Protein AF-A0A0F7UVQ6-F1 (afdb_monomer_lite)

Sequence (757 aa):
MERRSKLGDLLVTRAADGKLLLTFFWLGQRVNLERSEEEPLDRLLQRLRLSCRKVTQKRLAEETRKGKAARKQRKKAEESSPGAHAATEPVHNEEKKAAAIEDLPFIFVRRKDGTVAPGDEACGVSFQRASLICFSPFAPQGDAERTGKSELSPRDESADSENVLEVVWDPPVARCIYVPQAVYTGCPVLACVVTEHANEDDLVIEWRYEDSGADGPVIHRGRHYTPKPADEGRVLILKAYHPLYSVFSVTNSLPPVLPCPSIDWHFERNNAFSPSSPSSLPSLSPASSSSVPSHPSVLAKSSKSLRVCSFNILAGAYARTPHAVQAMYPYCSGHHLDLHHRKALLGKELHALDGDIVALQECSSSLFFSFLAPLFKEEYHAFLQCKFKARVQEGCALLIRKKYFSVLREGSVIFQKELLTNPQYDELLAELRRKWPHFETDVLPHLTTVMQFAILRRRDTREAHDEKDLPKTLVVANTHLFFHPYARHIRVLQIYVMTNFLQTLREEFAESEDSSTAPAEPASFSASRRLPPVIMCGDFNCQPGSGGLKLLKKKAVHAYLDDWHDGLAFRWEKDEDAAAEDEEEKNGDEEAKSGIEMKKEDAPGTIVSPSLPETSPASSDSAVAFAAASESRNAEHEGKGPHEMESGIDHREAGGEQGTGEEPGVALRLPGDLDLVDCYEDSPLAFSNFVSGFQATLDYIYASSDFKVVARLPGVSEEAVRAHGGLPCHGYPSDHLAIAVDLQLKSTESPENSYTK

InterPro domains:
  IPR005135 Endonuclease/exonuclease/phosphatase [PF03372] (310-736)
  IPR036691 Endonuclease/exonuclease/phosphatase superfamily [G3DSA:3.60.10.10] (283-756)
  IPR036691 Endonuclease/exonuclease/phosphatase superfamily [SSF56219] (304-744)
  IPR050410 CCR4/nocturin mRNA turnover and transcription [PTHR12121] (274-745)

Foldseek 3Di:
DPPKDQQWKWWWWADPVGWIWTWTAHPNDIDIDTGHLQDFQLVVVVVVQVRNLVVLVVVVVVVVVVVVVVVVVVVVVVVPDDDDDDDDDDPPPPPPPPDPPNGQPAKFWAAPVRDTQDRRHGNNVSQVPGDDDDDDPDDDDDDDDDDDDDDDDDDDPPDIPTRIITTIGDDKAWPAWDWLAAAAAQFKTFIDTDIDPDDPVQKWKFKDWPVQPPPRDTPDIDRIDHHHPVQAQTKMKIWITGPSCSVRIYIDIDGRHHHADDAPLVVVLLQQQADDDPDDDPPDDDDDDDDDPGHLDQRHDDLQWAKEWEEAQAALLQCDFPCNCPFWPVLADPVLSDPNLLLRLVSSVCRNSVGQKYKYFNAAPCCVPVHVCSSCVVFWDKDADAFAPDPGRTGMMITHGPQWKDWPDKDKDFLLCLCPPPPVNVVVVVQCCVQQVCCNPFPSVPRRWMKIKTKIATDPDPSNVVNVFDFRIEIEIEIEFDQDPLQLVRLQSSLQSVLQVVVVVQVVPWAFPPPPDDDDDDDDPDGPTHGHKYKYWYQSSDFPPGNNVCCQQVLKDALQHPSLLSSNVDGDDPDPSVVSSVPVVVVVVCVVVVVPDDDDDDDDDDDDDDDDDDDDDDDDDDDDDDDDDDDDDDDDDDDDDDDDDDDDDDDDDDDDDPDVPPRSGHIGGGDPQFNWDWLCPVPDAPFFAKTRPDTGHRITMIIGPQKDWPGWSHHGDPVSQVVSPAPPHSNHRGRGHMIMTIITGDDPDDPPPPDDD

Structure (mmCIF, N/CA/C/O backbone):
data_AF-A0A0F7UVQ6-F1
#
_entry.id   AF-A0A0F7UVQ6-F1
#
loop_
_atom_site.group_PDB
_atom_site.id
_atom_site.type_symbol
_atom_site.label_atom_id
_atom_site.label_alt_id
_atom_site.label_comp_id
_atom_site.label_asym_id
_atom_site.label_entity_id
_atom_site.label_seq_id
_atom_site.pdbx_PDB_ins_code
_atom_site.Cartn_x
_atom_site.Cartn_y
_atom_site.Cartn_z
_atom_site.occupancy
_atom_site.B_iso_or_equiv
_atom_site.auth_seq_id
_atom_site.auth_comp_id
_atom_site.auth_asym_id
_atom_site.auth_atom_id
_atom_site.pdbx_PDB_model_num
ATOM 1 N N . MET A 1 1 ? -13.006 23.483 26.551 1.00 30.83 1 MET A N 1
ATOM 2 C CA . MET A 1 1 ? -11.814 23.948 27.299 1.00 30.83 1 MET A CA 1
ATOM 3 C C . MET A 1 1 ? -12.016 24.034 28.817 1.00 30.83 1 MET A C 1
ATOM 5 O O . MET A 1 1 ? -11.015 24.114 29.510 1.00 30.83 1 MET A O 1
ATOM 9 N N . GLU A 1 2 ? -13.229 23.921 29.374 1.00 34.09 2 GLU A N 1
ATOM 10 C CA . GLU A 1 2 ? -13.469 23.978 30.840 1.00 34.09 2 GLU A CA 1
ATOM 11 C C . GLU A 1 2 ? -13.025 22.731 31.649 1.00 34.09 2 GLU A C 1
ATOM 13 O O . GLU A 1 2 ? -13.564 22.452 32.713 1.00 34.09 2 GLU A O 1
ATOM 18 N N . ARG A 1 3 ? -12.071 21.924 31.165 1.00 46.06 3 ARG A N 1
ATOM 19 C CA . ARG A 1 3 ? -11.830 20.559 31.690 1.00 46.06 3 ARG A CA 1
ATOM 20 C C . ARG A 1 3 ? -10.490 20.346 32.403 1.00 46.06 3 ARG A C 1
ATOM 22 O O . ARG A 1 3 ? -10.131 19.210 32.668 1.00 46.06 3 ARG A O 1
ATOM 29 N N . ARG A 1 4 ? -9.776 21.422 32.749 1.00 53.28 4 ARG A N 1
ATOM 30 C CA . ARG A 1 4 ? -8.638 21.388 33.685 1.00 53.28 4 ARG A CA 1
ATOM 31 C C . ARG A 1 4 ? -9.090 22.010 34.996 1.00 53.28 4 ARG A C 1
ATOM 33 O O . ARG A 1 4 ? -9.143 23.230 35.122 1.00 53.28 4 ARG A O 1
ATOM 40 N N . SER A 1 5 ? -9.472 21.182 35.958 1.00 52.66 5 SER A N 1
ATOM 41 C CA . SER A 1 5 ? -9.899 21.667 37.269 1.00 52.66 5 SER A CA 1
ATOM 42 C C . SER A 1 5 ? -8.685 21.829 38.176 1.00 52.66 5 SER A C 1
ATOM 44 O O . SER A 1 5 ? -8.062 20.838 38.568 1.00 52.66 5 SER A O 1
ATOM 46 N N . LYS A 1 6 ? -8.367 23.078 38.537 1.00 58.31 6 LYS A N 1
ATOM 47 C CA . LYS A 1 6 ? -7.537 23.371 39.708 1.00 58.31 6 LYS A CA 1
ATOM 48 C C . LYS A 1 6 ? -8.195 22.695 40.908 1.00 58.31 6 LYS A C 1
ATOM 50 O O . LYS A 1 6 ? -9.308 23.050 41.289 1.00 58.31 6 LYS A O 1
ATOM 55 N N . LEU A 1 7 ? -7.530 21.691 41.466 1.00 57.19 7 LEU A N 1
ATOM 56 C CA . LEU A 1 7 ? -8.013 20.974 42.641 1.00 57.19 7 LEU A CA 1
ATOM 57 C C . LEU A 1 7 ? -7.825 21.806 43.914 1.00 57.19 7 LEU A C 1
ATOM 59 O O . LEU A 1 7 ? -8.583 21.650 44.867 1.00 57.19 7 LEU A O 1
ATOM 63 N N . GLY A 1 8 ? -6.823 22.686 43.914 1.00 61.94 8 GLY A N 1
ATOM 64 C CA . GLY A 1 8 ? -6.543 23.643 44.976 1.00 61.94 8 GLY A CA 1
ATOM 65 C C . GLY A 1 8 ? -5.096 24.125 44.938 1.00 61.94 8 GLY A C 1
ATOM 66 O O . GLY A 1 8 ? -4.327 23.768 44.043 1.00 61.94 8 GLY A O 1
ATOM 67 N N . ASP A 1 9 ? -4.751 24.939 45.927 1.00 67.12 9 ASP A N 1
ATOM 68 C CA . ASP A 1 9 ? -3.413 25.481 46.128 1.00 67.12 9 ASP A CA 1
ATOM 69 C C . ASP A 1 9 ? -2.642 24.647 47.157 1.00 67.12 9 ASP A C 1
ATOM 71 O O . ASP A 1 9 ? -3.167 24.309 48.223 1.00 67.12 9 ASP A O 1
ATOM 75 N N . LEU A 1 10 ? -1.402 24.296 46.823 1.00 70.31 10 LEU A N 1
ATOM 76 C CA . LEU A 1 10 ? -0.438 23.674 47.720 1.00 70.31 10 LEU A CA 1
ATOM 77 C C . LEU A 1 10 ? 0.477 24.770 48.263 1.00 70.31 10 LEU A C 1
ATOM 79 O O . LEU A 1 10 ? 1.355 25.263 47.558 1.00 70.31 10 LEU A O 1
ATOM 83 N N . LEU A 1 11 ? 0.243 25.146 49.514 1.00 70.44 11 LEU A N 1
ATOM 84 C CA . LEU A 1 11 ? 1.065 26.080 50.266 1.00 70.44 11 LEU A CA 1
ATOM 85 C C . LEU A 1 11 ? 2.270 25.344 50.852 1.00 70.44 11 LEU A C 1
ATOM 87 O O . LEU A 1 11 ? 2.103 24.346 51.554 1.00 70.44 11 LEU A O 1
ATOM 91 N N . VAL A 1 12 ? 3.468 25.854 50.600 1.00 70.88 12 VAL A N 1
ATOM 92 C CA . VAL A 1 12 ? 4.723 25.293 51.102 1.00 70.88 12 VAL A CA 1
ATOM 93 C C . VAL A 1 12 ? 5.350 26.263 52.094 1.00 70.88 12 VAL A C 1
ATOM 95 O O . VAL A 1 12 ? 5.700 27.380 51.723 1.00 70.88 12 VAL A O 1
ATOM 98 N N . THR A 1 13 ? 5.523 25.822 53.339 1.00 73.06 13 THR A N 1
ATOM 99 C CA . THR A 1 13 ? 6.269 26.548 54.375 1.00 73.06 13 THR A CA 1
ATOM 100 C C . THR A 1 13 ? 7.447 25.719 54.871 1.00 73.06 13 THR A C 1
ATOM 102 O O . THR A 1 13 ? 7.479 24.499 54.698 1.00 73.06 13 THR A O 1
ATOM 105 N N . ARG A 1 14 ? 8.450 26.366 55.471 1.00 73.56 14 ARG A N 1
ATOM 106 C CA . ARG A 1 14 ? 9.639 25.689 56.001 1.00 73.56 14 ARG A CA 1
ATOM 107 C C . ARG A 1 14 ? 9.557 25.637 57.525 1.00 73.56 14 ARG A C 1
ATOM 109 O O . ARG A 1 14 ? 9.365 26.654 58.180 1.00 73.56 14 ARG A O 1
ATOM 116 N N . ALA A 1 15 ? 9.674 24.444 58.094 1.00 71.88 15 ALA A N 1
ATOM 117 C CA . ALA A 1 15 ? 9.727 24.249 59.535 1.00 71.88 15 ALA A CA 1
ATOM 118 C C . ALA A 1 15 ? 11.135 24.554 60.077 1.00 71.88 15 ALA A C 1
ATOM 120 O O . ALA A 1 15 ? 12.132 24.471 59.357 1.00 71.88 15 ALA A O 1
ATOM 121 N N . ALA A 1 16 ? 11.224 24.873 61.372 1.00 67.19 16 ALA A N 1
ATOM 122 C CA . ALA A 1 16 ? 12.483 25.226 62.036 1.00 67.19 16 ALA A CA 1
ATOM 123 C C . ALA A 1 16 ? 13.532 24.093 62.037 1.00 67.19 16 ALA A C 1
ATOM 125 O O . ALA A 1 16 ? 14.716 24.355 62.223 1.00 67.19 16 ALA A O 1
ATOM 126 N N . ASP A 1 17 ? 13.112 22.843 61.817 1.00 74.81 17 ASP A N 1
ATOM 127 C CA . ASP A 1 17 ? 13.980 21.666 61.691 1.00 74.81 17 ASP A CA 1
ATOM 128 C C . ASP A 1 17 ? 14.453 21.402 60.245 1.00 74.81 17 ASP A C 1
ATOM 130 O O . ASP A 1 17 ? 15.077 20.378 59.974 1.00 74.81 17 ASP A O 1
ATOM 134 N N . GLY A 1 18 ? 14.162 22.320 59.315 1.00 70.44 18 GLY A N 1
ATOM 135 C CA . GLY A 1 18 ? 14.588 22.261 57.917 1.00 70.44 18 GLY A CA 1
ATOM 136 C C . GLY A 1 18 ? 13.656 21.480 56.989 1.00 70.44 18 GLY A C 1
ATOM 137 O O . GLY A 1 18 ? 13.898 21.462 55.784 1.00 70.44 18 GLY A O 1
ATOM 138 N N . LYS A 1 19 ? 12.584 20.866 57.504 1.00 79.44 19 LYS A N 1
ATOM 139 C CA . LYS A 1 19 ? 11.596 20.154 56.683 1.00 79.44 19 LYS A CA 1
ATOM 140 C C . LYS A 1 19 ? 10.579 21.097 56.047 1.00 79.44 19 LYS A C 1
ATOM 142 O O . LYS A 1 19 ? 10.316 22.195 56.532 1.00 79.44 19 LYS A O 1
ATOM 147 N N . LEU A 1 20 ? 9.949 20.629 54.978 1.00 79.12 20 LEU A N 1
ATOM 148 C CA . LEU A 1 20 ? 8.865 21.315 54.284 1.00 79.12 20 LEU A CA 1
ATOM 149 C C . LEU A 1 20 ? 7.519 20.920 54.887 1.00 79.12 20 LEU A C 1
ATOM 151 O O . LEU A 1 20 ? 7.201 19.735 54.980 1.00 79.12 20 LEU A O 1
ATOM 155 N N . LEU A 1 21 ? 6.701 21.901 55.247 1.00 80.00 21 LEU A N 1
ATOM 156 C CA . LEU A 1 21 ? 5.305 21.721 55.613 1.00 80.00 21 LEU A CA 1
ATOM 157 C C . LEU A 1 21 ? 4.421 22.114 54.428 1.00 80.00 21 LEU A C 1
ATOM 159 O O . LEU A 1 21 ? 4.323 23.275 54.044 1.00 80.00 21 LEU A O 1
ATOM 163 N N . LEU A 1 22 ? 3.745 21.122 53.864 1.00 78.06 22 LEU A N 1
ATOM 164 C CA . LEU A 1 22 ? 2.886 21.274 52.700 1.00 78.06 22 LEU A CA 1
ATOM 165 C C . LEU A 1 22 ? 1.430 21.275 53.154 1.00 78.06 22 LEU A C 1
ATOM 167 O O . LEU A 1 22 ? 0.938 20.269 53.669 1.00 78.06 22 LEU A O 1
ATOM 171 N N . THR A 1 23 ? 0.747 22.398 52.977 1.00 75.38 23 THR A N 1
ATOM 172 C CA . THR A 1 23 ? -0.663 22.580 53.316 1.00 75.38 23 THR A CA 1
ATOM 173 C C . THR A 1 23 ? -1.493 22.644 52.039 1.00 75.38 23 THR A C 1
ATOM 175 O O . THR A 1 23 ? -1.246 23.476 51.177 1.00 75.38 23 THR A O 1
ATOM 178 N N . PHE A 1 24 ? -2.522 21.812 51.932 1.00 74.56 24 PHE A N 1
ATOM 179 C CA . PHE A 1 24 ? -3.470 21.839 50.818 1.00 74.56 24 PHE A CA 1
ATOM 180 C C . PHE A 1 24 ? -4.893 21.588 51.313 1.00 74.56 24 PHE A C 1
ATOM 182 O O . PHE A 1 24 ? -5.101 20.896 52.310 1.00 74.56 24 PHE A O 1
ATOM 189 N N . PHE A 1 25 ? -5.884 22.146 50.622 1.00 70.19 25 PHE A N 1
ATOM 190 C CA . PHE A 1 25 ? -7.294 21.948 50.942 1.00 70.19 25 PHE A CA 1
ATOM 191 C C . PHE A 1 25 ? -7.949 20.984 49.953 1.00 70.19 25 PHE A C 1
ATOM 193 O O . PHE A 1 25 ? -8.003 21.253 48.759 1.00 70.19 25 PHE A O 1
ATOM 200 N N . TRP A 1 26 ? -8.524 19.894 50.465 1.00 66.69 26 TRP A N 1
ATOM 201 C CA . TRP A 1 26 ? -9.282 18.920 49.681 1.00 66.69 26 TRP A CA 1
ATOM 202 C C . TRP A 1 26 ? -10.706 18.802 50.200 1.00 66.69 26 TRP A C 1
ATOM 204 O O . TRP A 1 26 ? -10.910 18.495 51.376 1.00 66.69 26 TRP A O 1
ATOM 214 N N . LEU A 1 27 ? -11.704 19.023 49.337 1.00 64.06 27 LEU A N 1
ATOM 215 C CA . LEU A 1 27 ? -13.122 18.925 49.709 1.00 64.06 27 LEU A CA 1
ATOM 216 C C . LEU A 1 27 ? -13.481 19.763 50.960 1.00 64.06 27 LEU A C 1
ATOM 218 O O . LEU A 1 27 ? -14.342 19.366 51.747 1.00 64.06 27 LEU A O 1
ATOM 222 N N . GLY A 1 28 ? -12.806 20.906 51.143 1.00 66.06 28 GLY A N 1
ATOM 223 C CA . GLY A 1 28 ? -12.960 21.806 52.292 1.00 66.06 28 GLY A CA 1
ATOM 224 C C . GLY A 1 28 ? -12.195 21.397 53.560 1.00 66.06 28 GLY A C 1
ATOM 225 O O . GLY A 1 28 ? -12.274 22.108 54.557 1.00 66.06 28 GLY A O 1
ATOM 226 N N . GLN A 1 29 ? -11.448 20.285 53.554 1.00 71.06 29 GLN A N 1
ATOM 227 C CA . GLN A 1 29 ? -10.590 19.878 54.672 1.00 71.06 29 GLN A CA 1
ATOM 228 C C . GLN A 1 29 ? -9.123 20.210 54.414 1.00 71.06 29 GLN A C 1
ATOM 230 O O . GLN A 1 29 ? -8.588 19.931 53.343 1.00 71.06 29 GLN A O 1
ATOM 235 N N . ARG A 1 30 ? -8.463 20.764 55.434 1.00 78.75 30 ARG A N 1
ATOM 236 C CA . ARG A 1 30 ? -7.025 21.038 55.423 1.00 78.75 30 ARG A CA 1
ATOM 237 C C . ARG A 1 30 ? -6.237 19.739 55.597 1.00 78.75 30 ARG A C 1
ATOM 239 O O . ARG A 1 30 ? -6.450 19.004 56.560 1.00 78.75 30 ARG A O 1
ATOM 246 N N . VAL A 1 31 ? -5.303 19.492 54.690 1.00 76.19 31 VAL A N 1
ATOM 247 C CA . VAL A 1 31 ? -4.341 18.389 54.713 1.00 76.19 31 VAL A CA 1
ATOM 248 C C . VAL A 1 31 ? -2.949 18.987 54.871 1.00 76.19 31 VAL A C 1
ATOM 250 O O . VAL A 1 31 ? -2.562 19.850 54.089 1.00 76.19 31 VAL A O 1
ATOM 253 N N . ASN A 1 32 ? -2.202 18.511 55.867 1.00 81.88 32 ASN A N 1
ATOM 254 C CA . ASN A 1 32 ? -0.824 18.927 56.121 1.00 81.88 32 ASN A CA 1
ATOM 255 C C . ASN A 1 32 ? 0.121 17.732 55.935 1.00 81.88 32 ASN A C 1
ATOM 257 O O . ASN A 1 32 ? -0.160 16.634 56.425 1.00 81.88 32 ASN A O 1
ATOM 261 N N . LEU A 1 33 ? 1.247 17.940 55.256 1.00 82.38 33 LEU A N 1
ATOM 262 C CA . LEU A 1 33 ? 2.280 16.931 55.035 1.00 82.38 33 LEU A CA 1
ATOM 263 C C . LEU A 1 33 ? 3.656 17.519 55.351 1.00 82.38 33 LEU A C 1
ATOM 265 O O . LEU A 1 33 ? 4.089 18.449 54.687 1.00 82.38 33 LEU A O 1
ATOM 269 N N . GLU A 1 34 ? 4.355 16.943 56.324 1.00 84.69 34 GLU A N 1
ATOM 270 C CA . GLU A 1 34 ? 5.736 17.309 56.664 1.00 84.69 34 GLU A CA 1
ATOM 271 C C . GLU A 1 34 ? 6.719 16.410 55.899 1.00 84.69 34 GLU A C 1
ATOM 273 O O . GLU A 1 34 ? 6.616 15.181 55.991 1.00 84.69 34 GLU A O 1
ATOM 278 N N . ARG A 1 35 ? 7.625 16.986 55.101 1.00 87.88 35 ARG A N 1
ATOM 279 C CA . ARG A 1 35 ? 8.458 16.262 54.125 1.00 87.88 35 ARG A CA 1
ATOM 280 C C . ARG A 1 35 ? 9.905 16.741 54.111 1.00 87.88 35 ARG A C 1
ATOM 282 O O . ARG A 1 35 ? 10.192 17.889 54.431 1.00 87.88 35 ARG A O 1
ATOM 289 N N . SER A 1 36 ? 10.809 15.841 53.729 1.00 84.75 36 SER A N 1
ATOM 290 C CA . SER A 1 36 ? 12.210 16.200 53.486 1.00 84.75 36 SER A CA 1
ATOM 291 C C . SER A 1 36 ? 12.328 16.967 52.171 1.00 84.75 36 SER A C 1
ATOM 293 O O . SER A 1 36 ? 11.622 16.658 51.212 1.00 84.75 36 SER A O 1
ATOM 295 N N . GLU A 1 37 ? 13.252 17.922 52.105 1.00 80.44 37 GLU A N 1
ATOM 296 C CA . GLU A 1 37 ? 13.586 18.625 50.859 1.00 80.44 37 GLU A CA 1
ATOM 297 C C . GLU A 1 37 ? 14.147 17.677 49.801 1.00 80.44 37 GLU A C 1
ATOM 299 O O . GLU A 1 37 ? 13.969 17.916 48.611 1.00 80.44 37 GLU A O 1
ATOM 304 N N . GLU A 1 38 ? 14.779 16.598 50.260 1.00 82.94 38 GLU A N 1
ATOM 305 C CA . GLU A 1 38 ? 15.415 15.554 49.457 1.00 82.94 38 GLU A CA 1
ATOM 306 C C . GLU A 1 38 ? 14.422 14.479 48.985 1.00 82.94 38 GLU A C 1
ATOM 308 O O . GLU A 1 38 ? 14.798 13.586 48.229 1.00 82.94 38 GLU A O 1
ATOM 313 N N . GLU A 1 39 ? 13.161 14.507 49.444 1.00 83.62 39 GLU A N 1
ATOM 314 C CA . GLU A 1 39 ? 12.166 13.524 49.004 1.00 83.62 39 GLU A CA 1
ATOM 315 C C . GLU A 1 39 ? 11.843 13.743 47.516 1.00 83.62 39 GLU A C 1
ATOM 317 O O . GLU A 1 39 ? 11.527 14.871 47.132 1.00 83.62 39 GLU A O 1
ATOM 322 N N . PRO A 1 40 ? 11.878 12.690 46.681 1.00 79.88 40 PRO A N 1
ATOM 323 C CA . PRO A 1 40 ? 11.446 12.779 45.290 1.00 79.88 40 PRO A CA 1
ATOM 324 C C . PRO A 1 40 ? 9.995 13.264 45.150 1.00 79.88 40 PRO A C 1
ATOM 326 O O . PRO A 1 40 ? 9.117 12.898 45.946 1.00 79.88 40 PRO A O 1
ATOM 329 N N . LEU A 1 41 ? 9.734 14.105 44.148 1.00 72.88 41 LEU A N 1
ATOM 330 C CA . LEU A 1 41 ? 8.429 14.732 43.936 1.00 72.88 41 LEU A CA 1
ATOM 331 C C . LEU A 1 41 ? 7.322 13.710 43.620 1.00 72.88 41 LEU A C 1
ATOM 333 O O . LEU A 1 41 ? 6.184 13.863 44.074 1.00 72.88 41 LEU A O 1
ATOM 337 N N . ASP A 1 42 ? 7.635 12.640 42.893 1.00 68.69 42 ASP A N 1
ATOM 338 C CA . ASP A 1 42 ? 6.718 11.529 42.607 1.00 68.69 42 ASP A CA 1
ATOM 339 C C . ASP A 1 42 ? 6.160 10.879 43.889 1.00 68.69 42 ASP A C 1
ATOM 341 O O . ASP A 1 42 ? 4.957 10.606 44.006 1.00 68.69 42 ASP A O 1
ATOM 345 N N . ARG A 1 43 ? 7.011 10.717 44.905 1.00 78.25 43 ARG A N 1
ATOM 346 C CA . ARG A 1 43 ? 6.650 10.162 46.208 1.00 78.25 43 ARG A CA 1
ATOM 347 C C . ARG A 1 43 ? 5.734 11.107 46.976 1.00 78.25 43 ARG A C 1
ATOM 349 O O . ARG A 1 43 ? 4.776 10.652 47.612 1.00 78.25 43 ARG A O 1
ATOM 356 N N . LEU A 1 44 ? 5.961 12.417 46.881 1.00 78.19 44 LEU A N 1
ATOM 357 C CA . LEU A 1 44 ? 5.037 13.417 47.414 1.00 78.19 44 LEU A CA 1
ATOM 358 C C . LEU A 1 44 ? 3.668 13.335 46.722 1.00 78.19 44 LEU A C 1
ATOM 360 O O . LEU A 1 44 ? 2.644 13.258 47.408 1.00 78.19 44 LEU A O 1
ATOM 364 N N . LEU A 1 45 ? 3.635 13.304 45.388 1.00 71.38 45 LEU A N 1
ATOM 365 C CA . LEU A 1 45 ? 2.399 13.185 44.610 1.00 71.38 45 LEU A CA 1
ATOM 366 C C . LEU A 1 45 ? 1.613 11.926 45.003 1.00 71.38 45 LEU A C 1
ATOM 368 O O . LEU A 1 45 ? 0.405 11.994 45.239 1.00 71.38 45 LEU A O 1
ATOM 372 N N . GLN A 1 46 ? 2.289 10.788 45.174 1.00 72.50 46 GLN A N 1
ATOM 373 C CA . GLN A 1 46 ? 1.666 9.548 45.641 1.00 72.50 46 GLN A CA 1
ATOM 374 C C . GLN A 1 46 ? 1.034 9.702 47.037 1.00 72.50 46 GLN A C 1
ATOM 376 O O . GLN A 1 46 ? -0.083 9.239 47.287 1.00 72.50 46 GLN A O 1
ATOM 381 N N . ARG A 1 47 ? 1.712 10.383 47.964 1.00 76.44 47 ARG A N 1
ATOM 382 C CA . ARG A 1 47 ? 1.196 10.631 49.322 1.00 76.44 47 ARG A CA 1
ATOM 383 C C . ARG A 1 47 ? 0.041 11.628 49.347 1.00 76.44 47 ARG A C 1
ATOM 385 O O . ARG A 1 47 ? -0.886 11.448 50.144 1.00 76.44 47 ARG A O 1
ATOM 392 N N . LEU A 1 48 ? 0.074 12.645 48.487 1.00 72.50 48 LEU A N 1
ATOM 393 C CA . LEU A 1 48 ? -1.040 13.570 48.283 1.00 72.50 48 LEU A CA 1
ATOM 394 C C . LEU A 1 48 ? -2.275 12.794 47.817 1.00 72.50 48 LEU A C 1
ATOM 396 O O . LEU A 1 48 ? -3.320 12.890 48.458 1.00 72.50 48 LEU A O 1
ATOM 400 N N . ARG A 1 49 ? -2.130 11.911 46.817 1.00 70.31 49 ARG A N 1
ATOM 401 C CA . ARG A 1 49 ? -3.210 11.021 46.346 1.00 70.31 49 ARG A CA 1
ATOM 402 C C . ARG A 1 49 ? -3.799 10.183 47.483 1.00 70.31 49 ARG A C 1
ATOM 404 O O . ARG A 1 49 ? -5.016 10.159 47.668 1.00 70.31 49 ARG A O 1
ATOM 411 N N . LEU A 1 50 ? -2.950 9.546 48.294 1.00 74.00 50 LEU A N 1
ATOM 412 C CA . LEU A 1 50 ? -3.392 8.753 49.451 1.00 74.00 50 LEU A CA 1
ATOM 413 C C . LEU A 1 50 ? -4.133 9.597 50.498 1.00 74.00 50 LEU A C 1
ATOM 415 O O . LEU A 1 50 ? -5.113 9.136 51.086 1.00 74.00 50 LEU A O 1
ATOM 419 N N . SER A 1 51 ? -3.684 10.828 50.734 1.00 75.56 51 SER A N 1
ATOM 420 C CA . SER A 1 51 ? -4.320 11.746 51.684 1.00 75.56 51 SER A CA 1
ATOM 421 C C . SER A 1 51 ? -5.691 12.206 51.186 1.00 75.56 51 SER A C 1
ATOM 423 O O . SER A 1 51 ? -6.667 12.114 51.932 1.00 75.56 51 SER A O 1
ATOM 425 N N . CYS A 1 52 ? -5.800 12.589 49.910 1.00 68.81 52 CYS A N 1
ATOM 426 C CA . CYS A 1 52 ? -7.074 12.921 49.269 1.00 68.81 52 CYS A CA 1
ATOM 427 C C . CYS A 1 52 ? -8.058 11.748 49.330 1.00 68.81 52 CYS A C 1
ATOM 429 O O . CYS A 1 52 ? -9.225 11.933 49.684 1.00 68.81 52 CYS A O 1
ATOM 431 N N . ARG A 1 53 ? -7.589 10.520 49.068 1.00 69.38 53 ARG A N 1
ATOM 432 C CA . ARG A 1 53 ? -8.414 9.305 49.152 1.00 69.38 53 ARG A CA 1
ATOM 433 C C . ARG A 1 53 ? -8.981 9.098 50.556 1.00 69.38 53 ARG A C 1
ATOM 435 O O . ARG A 1 53 ? -10.178 8.861 50.699 1.00 69.38 53 ARG A O 1
ATOM 442 N N . LYS A 1 54 ? -8.158 9.251 51.599 1.00 74.69 54 LYS A N 1
ATOM 443 C CA . LYS A 1 54 ? -8.606 9.128 52.999 1.00 74.69 54 LYS A CA 1
ATOM 444 C C . LYS A 1 54 ? -9.670 10.164 53.362 1.00 74.69 54 LYS A C 1
ATOM 446 O O . LYS A 1 54 ? -10.674 9.813 53.980 1.00 74.69 54 LYS A O 1
ATOM 451 N N . VAL A 1 55 ? -9.469 11.424 52.972 1.00 72.81 55 VAL A N 1
ATOM 452 C CA . VAL A 1 55 ? -10.443 12.503 53.218 1.00 72.81 55 VAL A CA 1
ATOM 453 C C . VAL A 1 55 ? -11.762 12.219 52.491 1.00 72.81 55 VAL A C 1
ATOM 455 O O . VAL A 1 55 ? -12.830 12.327 53.093 1.00 72.81 55 VAL A O 1
ATOM 458 N N . THR A 1 56 ? -11.694 11.774 51.234 1.00 66.12 56 THR A N 1
ATOM 459 C CA . THR A 1 56 ? -12.872 11.429 50.417 1.00 66.12 56 THR A CA 1
ATOM 460 C C . THR A 1 56 ? -13.662 10.269 51.031 1.00 66.12 56 THR A C 1
ATOM 462 O O . THR A 1 56 ? -14.868 10.387 51.240 1.00 66.12 56 THR A O 1
ATOM 465 N N . GLN A 1 57 ? -12.985 9.184 51.427 1.00 72.88 57 GLN A N 1
ATOM 466 C CA . GLN A 1 57 ? -13.611 8.037 52.101 1.00 72.88 57 GLN A CA 1
ATOM 467 C C . GLN A 1 57 ? -14.268 8.429 53.428 1.00 72.88 57 GLN A C 1
ATOM 469 O O . GLN A 1 57 ? -15.381 7.994 53.727 1.00 72.88 57 GLN A O 1
ATOM 474 N N . LYS A 1 58 ? -13.602 9.276 54.223 1.00 76.25 58 LYS A N 1
ATOM 475 C CA . LYS A 1 58 ? -14.152 9.772 55.489 1.00 76.25 58 LYS A CA 1
ATOM 476 C C . LYS A 1 58 ? -15.425 10.588 55.259 1.00 76.25 58 LYS A C 1
ATOM 478 O O . LYS A 1 58 ? -16.418 10.360 55.947 1.00 76.25 58 LYS A O 1
ATOM 483 N N . ARG A 1 59 ? -15.420 11.487 54.270 1.00 70.62 59 ARG A N 1
ATOM 484 C CA . ARG A 1 59 ? -16.581 12.315 53.923 1.00 70.62 59 ARG A CA 1
ATOM 485 C C . ARG A 1 59 ? -17.756 11.475 53.414 1.00 70.62 59 ARG A C 1
ATOM 487 O O . ARG A 1 59 ? -18.863 11.643 53.914 1.00 70.62 59 ARG A O 1
ATOM 494 N N . LEU A 1 60 ? -17.511 10.511 52.523 1.00 67.12 60 LEU A N 1
ATOM 495 C CA . LEU A 1 60 ? -18.533 9.566 52.047 1.00 67.12 60 LEU A CA 1
ATOM 496 C C . LEU A 1 60 ? -19.143 8.752 53.198 1.00 67.12 60 LEU A C 1
ATOM 498 O O . LEU A 1 60 ? -20.362 8.569 53.271 1.00 67.12 60 LEU A O 1
ATOM 502 N N . ALA A 1 61 ? -18.316 8.294 54.141 1.00 73.06 61 ALA A N 1
ATOM 503 C CA . ALA A 1 61 ? -18.790 7.587 55.327 1.00 73.06 61 ALA A CA 1
ATOM 504 C C . ALA A 1 61 ? -19.642 8.490 56.243 1.00 73.06 61 ALA A C 1
ATOM 506 O O . ALA A 1 61 ? -20.652 8.035 56.788 1.00 73.06 61 ALA A O 1
ATOM 507 N N . GLU A 1 62 ? -19.272 9.764 56.405 1.00 75.00 62 GLU A N 1
ATOM 508 C CA . GLU A 1 62 ? -20.044 10.759 57.159 1.00 75.00 62 GLU A CA 1
ATOM 509 C C . GLU A 1 62 ? -21.377 11.103 56.481 1.00 75.00 62 GLU A C 1
ATOM 511 O O . GLU A 1 62 ? -22.407 11.137 57.157 1.00 75.00 62 GLU A O 1
ATOM 516 N N . GLU A 1 63 ? -21.396 11.293 55.162 1.00 70.00 63 GLU A N 1
ATOM 517 C CA . GLU A 1 63 ? -22.609 11.551 54.375 1.00 70.00 63 GLU A CA 1
ATOM 518 C C . GLU A 1 63 ? -23.557 10.343 54.402 1.00 70.00 63 GLU A C 1
ATOM 520 O O . GLU A 1 63 ? -24.749 10.498 54.669 1.00 70.00 63 GLU A O 1
ATOM 525 N N . THR A 1 64 ? -23.028 9.121 54.289 1.00 70.75 64 THR A N 1
ATOM 526 C CA . THR A 1 64 ? -23.809 7.880 54.432 1.00 70.75 64 THR A CA 1
ATOM 527 C C . THR A 1 64 ? -24.405 7.745 55.838 1.00 70.75 64 THR A C 1
ATOM 529 O O . THR A 1 64 ? -25.557 7.332 56.004 1.00 70.75 64 THR A O 1
ATOM 532 N N . ARG A 1 65 ? -23.647 8.109 56.883 1.00 73.75 65 ARG A N 1
ATOM 533 C CA . ARG A 1 65 ? -24.138 8.126 58.271 1.00 73.75 65 ARG A CA 1
ATOM 534 C C . ARG A 1 65 ? -25.216 9.190 58.475 1.00 73.75 65 ARG A C 1
ATOM 536 O O . ARG A 1 65 ? -26.230 8.882 59.100 1.00 73.75 65 ARG A O 1
ATOM 543 N N . LYS A 1 66 ? -25.043 10.395 57.921 1.00 70.19 66 LYS A N 1
ATOM 544 C CA . LYS A 1 66 ? -26.042 11.477 57.963 1.00 70.19 66 LYS A CA 1
ATOM 545 C C . LYS A 1 66 ? -27.316 11.103 57.205 1.00 70.19 66 LYS A C 1
ATOM 547 O O . LYS A 1 66 ? -28.399 11.299 57.745 1.00 70.19 66 LYS A O 1
ATOM 552 N N . GLY A 1 67 ? -27.212 10.473 56.034 1.00 69.44 67 GLY A N 1
ATOM 553 C CA . GLY A 1 67 ? -28.359 9.960 55.276 1.00 69.44 67 GLY A CA 1
ATOM 554 C C . GLY A 1 67 ? -29.126 8.869 56.032 1.00 69.44 67 GLY A C 1
ATOM 555 O O . GLY A 1 67 ? -30.353 8.918 56.133 1.00 69.44 67 GLY A O 1
ATOM 556 N N . LYS A 1 68 ? -28.414 7.925 56.667 1.00 66.75 68 LYS A N 1
ATOM 557 C CA . LYS A 1 68 ? -29.028 6.909 57.543 1.00 66.75 68 LYS A CA 1
ATOM 558 C C . LYS A 1 68 ? -29.680 7.526 58.788 1.00 66.75 68 LYS A C 1
ATOM 560 O O . LYS A 1 68 ? -30.759 7.085 59.183 1.00 66.75 68 LYS A O 1
ATOM 565 N N . ALA A 1 69 ? -29.069 8.548 59.390 1.00 65.75 69 ALA A N 1
ATOM 566 C CA . ALA A 1 69 ? -29.624 9.267 60.537 1.00 65.75 69 ALA A CA 1
ATOM 567 C C . ALA A 1 69 ? -30.874 10.084 60.163 1.00 65.75 69 ALA A C 1
ATOM 569 O O . ALA A 1 69 ? -31.874 10.008 60.873 1.00 65.75 69 ALA A O 1
ATOM 570 N N . ALA A 1 70 ? -30.860 10.774 59.019 1.00 65.25 70 ALA A N 1
ATOM 571 C CA . ALA A 1 70 ? -32.003 11.513 58.485 1.00 65.25 70 ALA A CA 1
ATOM 572 C C . ALA A 1 70 ? -33.174 10.579 58.134 1.00 65.25 70 ALA A C 1
ATOM 574 O O . ALA A 1 70 ? -34.321 10.872 58.465 1.00 65.25 70 ALA A O 1
ATOM 575 N N . ARG A 1 71 ? -32.893 9.400 57.557 1.00 64.69 71 ARG A N 1
ATOM 576 C CA . ARG A 1 71 ? -33.903 8.359 57.293 1.00 64.69 71 ARG A CA 1
ATOM 577 C C . ARG A 1 71 ? -34.492 7.785 58.586 1.00 64.69 71 ARG A C 1
ATOM 579 O O . ARG A 1 71 ? -35.692 7.546 58.656 1.00 64.69 71 ARG A O 1
ATOM 586 N N . LYS A 1 72 ? -33.671 7.608 59.628 1.00 67.44 72 LYS A N 1
ATOM 587 C CA . LYS A 1 72 ? -34.119 7.160 60.957 1.00 67.44 72 LYS A CA 1
ATOM 588 C C . LYS A 1 72 ? -34.952 8.228 61.678 1.00 67.44 72 LYS A C 1
ATOM 590 O O . LYS A 1 72 ? -35.912 7.874 62.350 1.00 67.44 72 LYS A O 1
ATOM 595 N N . GLN A 1 73 ? -34.618 9.511 61.525 1.00 64.38 73 GLN A N 1
ATOM 596 C CA . GLN A 1 73 ? -35.408 10.621 62.067 1.00 64.38 73 GLN A CA 1
ATOM 597 C C . GLN A 1 73 ? -36.740 10.807 61.330 1.00 64.38 73 GLN A C 1
ATOM 599 O O . GLN A 1 73 ? -37.751 10.975 62.001 1.00 64.38 73 GLN A O 1
ATOM 604 N N . ARG A 1 74 ? -36.774 10.691 59.992 1.00 63.50 74 ARG A N 1
ATOM 605 C CA . ARG A 1 74 ? -38.032 10.702 59.217 1.00 63.50 74 ARG A CA 1
ATOM 606 C C . ARG A 1 74 ? -38.966 9.567 59.632 1.00 63.50 74 ARG A C 1
ATOM 608 O O . ARG A 1 74 ? -40.117 9.827 59.948 1.00 63.50 74 ARG A O 1
ATOM 615 N N . LYS A 1 75 ? -38.437 8.347 59.774 1.00 60.44 75 LYS A N 1
ATOM 616 C CA . LYS A 1 75 ? -39.221 7.188 60.226 1.00 60.44 75 LYS A CA 1
ATOM 617 C C . LYS A 1 75 ? -39.782 7.363 61.647 1.00 60.44 75 LYS A C 1
ATOM 619 O O . LYS A 1 75 ? -40.894 6.948 61.932 1.00 60.44 75 LYS A O 1
ATOM 624 N N . LYS A 1 76 ? -39.030 8.032 62.529 1.00 62.19 76 LYS A N 1
ATOM 625 C CA . LYS A 1 76 ? -39.461 8.330 63.904 1.00 62.19 76 LYS A CA 1
ATOM 626 C C . LYS A 1 76 ? -40.488 9.473 63.983 1.00 62.19 76 LYS A C 1
ATOM 628 O O . LYS A 1 76 ? -41.254 9.513 64.936 1.00 62.19 76 LYS A O 1
ATOM 633 N N . ALA A 1 77 ? -40.489 10.387 63.009 1.00 57.69 77 ALA A N 1
ATOM 634 C CA . ALA A 1 77 ? -41.478 11.460 62.885 1.00 57.69 77 ALA A CA 1
ATOM 635 C C . ALA A 1 77 ? -42.793 10.975 62.239 1.00 57.69 77 ALA A C 1
ATOM 637 O O . ALA A 1 77 ? -43.864 11.456 62.600 1.00 57.69 77 ALA A O 1
ATOM 638 N N . GLU A 1 78 ? -42.722 9.989 61.336 1.00 56.00 78 GLU A N 1
ATOM 639 C CA . GLU A 1 78 ? -43.894 9.299 60.770 1.00 56.00 78 GLU A CA 1
ATOM 640 C C . GLU A 1 78 ? -44.601 8.405 61.806 1.00 56.00 78 GLU A C 1
ATOM 642 O O . GLU A 1 78 ? -45.822 8.301 61.794 1.00 56.00 78 GLU A O 1
ATOM 647 N N . GLU A 1 79 ? -43.868 7.823 62.762 1.00 56.16 79 GLU A N 1
ATOM 648 C CA . GLU A 1 79 ? -44.439 7.014 63.856 1.00 56.16 79 GLU A CA 1
ATOM 649 C C . GLU A 1 79 ? -45.084 7.851 64.987 1.00 56.16 79 GLU A C 1
ATOM 651 O O . GLU A 1 79 ? -45.738 7.285 65.863 1.00 56.16 79 GLU A O 1
ATOM 656 N N . SER A 1 80 ? -44.938 9.186 64.989 1.00 53.72 80 SER A N 1
ATOM 657 C CA . SER A 1 80 ? -45.445 10.067 66.059 1.00 53.72 80 SER A CA 1
ATOM 658 C C . SER A 1 80 ? -46.678 10.910 65.702 1.00 53.72 80 SER A C 1
ATOM 660 O O . SER A 1 80 ? -47.085 11.733 66.519 1.00 53.72 80 SER A O 1
ATOM 662 N N . SER A 1 81 ? -47.289 10.728 64.526 1.00 45.47 81 SER A N 1
ATOM 663 C CA . SER A 1 81 ? -48.559 11.385 64.163 1.00 45.47 81 SER A CA 1
ATOM 664 C C . SER A 1 81 ? -49.644 10.348 63.854 1.00 45.47 81 SER A C 1
ATOM 666 O O . SER A 1 81 ? -49.527 9.637 62.857 1.00 45.47 81 SER A O 1
ATOM 668 N N . PRO A 1 82 ? -50.720 10.240 64.657 1.00 47.34 82 PRO A N 1
ATOM 669 C CA . PRO A 1 82 ? -51.849 9.390 64.319 1.00 47.34 82 PRO A CA 1
ATOM 670 C C . PRO A 1 82 ? -52.833 10.162 63.433 1.00 47.34 82 PRO A C 1
ATOM 672 O O . PRO A 1 82 ? -53.527 11.062 63.899 1.00 47.34 82 PRO A O 1
ATOM 675 N N . GLY A 1 83 ? -52.924 9.764 62.163 1.00 49.53 83 GLY A N 1
ATOM 676 C CA . GLY A 1 83 ? -54.084 10.053 61.318 1.00 49.53 83 GLY A CA 1
ATOM 677 C C . GLY A 1 83 ? -53.774 10.754 60.000 1.00 49.53 83 GLY A C 1
ATOM 678 O O . GLY A 1 83 ? -53.625 11.968 59.967 1.00 49.53 83 GLY A O 1
ATOM 679 N N . ALA A 1 84 ? -53.755 9.982 58.912 1.00 35.56 84 ALA A N 1
ATOM 680 C CA . ALA A 1 84 ? -54.536 10.211 57.690 1.00 35.56 84 ALA A CA 1
ATOM 681 C C . ALA A 1 84 ? -54.084 9.226 56.599 1.00 35.56 84 ALA A C 1
ATOM 683 O O . ALA A 1 84 ? -52.903 8.930 56.444 1.00 35.56 84 ALA A O 1
ATOM 684 N N . HIS A 1 85 ? -55.058 8.697 55.867 1.00 41.88 85 HIS A N 1
ATOM 685 C CA . HIS A 1 85 ? -54.877 7.800 54.734 1.00 41.88 85 HIS A CA 1
ATOM 686 C C . HIS A 1 85 ? -54.189 8.467 53.527 1.00 41.88 85 HIS A C 1
ATOM 688 O O . HIS A 1 85 ? -54.408 9.644 53.260 1.00 41.88 85 HIS A O 1
ATOM 694 N N . ALA A 1 86 ? -53.559 7.594 52.728 1.00 37.59 86 ALA A N 1
ATOM 695 C CA . ALA A 1 86 ? -53.542 7.553 51.257 1.00 37.59 86 ALA A CA 1
ATOM 696 C C . ALA A 1 86 ? -52.255 7.941 50.502 1.00 37.59 86 ALA A C 1
ATOM 698 O O . ALA A 1 86 ? -51.526 8.856 50.859 1.00 37.59 86 ALA A O 1
ATOM 699 N N . ALA A 1 87 ? -52.116 7.224 49.378 1.00 33.47 87 ALA A N 1
ATOM 700 C CA . ALA A 1 87 ? -51.285 7.442 48.195 1.00 33.47 87 ALA A CA 1
ATOM 701 C C . ALA A 1 87 ? -49.806 7.021 48.266 1.00 33.47 87 ALA A C 1
ATOM 703 O O . ALA A 1 87 ? -48.903 7.762 48.636 1.00 33.47 87 ALA A O 1
ATOM 704 N N . THR A 1 88 ? -49.571 5.800 47.786 1.00 37.44 88 THR A N 1
ATOM 705 C CA . THR A 1 88 ? -48.316 5.368 47.171 1.00 37.44 88 THR A CA 1
ATOM 706 C C . THR A 1 88 ? -48.100 6.118 45.854 1.00 37.44 88 THR A C 1
ATOM 708 O O . THR A 1 88 ? -48.754 5.798 44.863 1.00 37.44 88 THR A O 1
ATOM 711 N N . GLU A 1 89 ? -47.154 7.053 45.826 1.00 30.98 89 GLU A N 1
ATOM 712 C CA . GLU A 1 89 ? -46.466 7.466 44.599 1.00 30.98 89 GLU A CA 1
ATOM 713 C C . GLU A 1 89 ? -44.990 7.040 44.674 1.00 30.98 89 GLU A C 1
ATOM 715 O O . GLU A 1 89 ? -44.355 7.191 45.725 1.00 30.98 89 GLU A O 1
ATOM 720 N N . PRO A 1 90 ? -44.412 6.490 43.592 1.00 33.19 90 PRO A N 1
ATOM 721 C CA . PRO A 1 90 ? -42.999 6.172 43.548 1.00 33.19 90 PRO A CA 1
ATOM 722 C C . PRO A 1 90 ? -42.215 7.466 43.317 1.00 33.19 90 PRO A C 1
ATOM 724 O O . PRO A 1 90 ? -42.144 7.987 42.207 1.00 33.19 90 PRO A O 1
ATOM 727 N N . VAL A 1 91 ? -41.589 7.985 44.371 1.00 30.20 91 VAL A N 1
ATOM 728 C CA . VAL A 1 91 ? -40.567 9.024 44.224 1.00 30.20 91 VAL A CA 1
ATOM 729 C C . VAL A 1 91 ? -39.353 8.382 43.556 1.00 30.20 91 VAL A C 1
ATOM 731 O O . VAL A 1 91 ? -38.591 7.649 44.192 1.00 30.20 91 VAL A O 1
ATOM 734 N N . HIS A 1 92 ? -39.186 8.655 42.261 1.00 35.12 92 HIS A N 1
ATOM 735 C CA . HIS A 1 92 ? -37.923 8.504 41.549 1.00 35.12 92 HIS A CA 1
ATOM 736 C C . HIS A 1 92 ? -36.873 9.357 42.263 1.00 35.12 92 HIS A C 1
ATOM 738 O O . HIS A 1 92 ? -36.770 10.566 42.070 1.00 35.12 92 HIS A O 1
ATOM 744 N N . ASN A 1 93 ? -36.104 8.718 43.137 1.00 29.12 93 ASN A N 1
ATOM 745 C CA . ASN A 1 93 ? -34.904 9.309 43.688 1.00 29.12 93 ASN A CA 1
ATOM 746 C C . ASN A 1 93 ? -33.824 9.138 42.614 1.00 29.12 93 ASN A C 1
ATOM 748 O O . ASN A 1 93 ? -33.145 8.112 42.568 1.00 29.12 93 ASN A O 1
ATOM 752 N N . GLU A 1 94 ? -33.708 10.113 41.711 1.00 36.47 94 GLU A N 1
ATOM 753 C CA . GLU A 1 94 ? -32.468 10.319 40.970 1.00 36.47 94 GLU A CA 1
ATOM 754 C C . GLU A 1 94 ? -31.369 10.621 41.995 1.00 36.47 94 GLU A C 1
ATOM 756 O O . GLU A 1 94 ? -31.088 11.766 42.356 1.00 36.47 94 GLU A O 1
ATOM 761 N N . GLU A 1 95 ? -30.732 9.567 42.501 1.00 32.47 95 GLU A N 1
ATOM 762 C CA . GLU A 1 95 ? -29.381 9.688 43.014 1.00 32.47 95 GLU A CA 1
ATOM 763 C C . GLU A 1 95 ? -28.514 10.114 41.830 1.00 32.47 95 GLU A C 1
ATOM 765 O O . GLU A 1 95 ? -28.030 9.286 41.058 1.00 32.47 95 GLU A O 1
ATOM 770 N N . LYS A 1 96 ? -28.298 11.428 41.690 1.00 32.88 96 LYS A N 1
ATOM 771 C CA . LYS A 1 96 ? -27.095 11.957 41.049 1.00 32.88 96 LYS A CA 1
ATOM 772 C C . LYS A 1 96 ? -25.907 11.320 41.766 1.00 32.88 96 LYS A C 1
ATOM 774 O O . LYS A 1 96 ? -25.406 11.854 42.755 1.00 32.88 96 LYS A O 1
ATOM 779 N N . LYS A 1 97 ? -25.463 10.158 41.284 1.00 33.03 97 LYS A N 1
ATOM 780 C CA . LYS A 1 97 ? -24.133 9.629 41.561 1.00 33.03 97 LYS A CA 1
ATOM 781 C C . LYS A 1 97 ? -23.162 10.659 41.004 1.00 33.03 97 LYS A C 1
ATOM 783 O O . LYS A 1 97 ? -22.817 10.630 39.827 1.00 33.03 97 LYS A O 1
ATOM 788 N N . ALA A 1 98 ? -22.755 11.601 41.852 1.00 33.25 98 ALA A N 1
ATOM 789 C CA . ALA A 1 98 ? -21.513 12.317 41.644 1.00 33.25 98 ALA A CA 1
ATOM 790 C C . ALA A 1 98 ? -20.453 11.240 41.391 1.00 33.25 98 ALA A C 1
ATOM 792 O O . ALA A 1 98 ? -20.312 10.319 42.201 1.00 33.25 98 ALA A O 1
ATOM 793 N N . ALA A 1 99 ? -19.832 11.299 40.211 1.00 35.50 99 ALA A N 1
ATOM 794 C CA . ALA A 1 99 ? -18.841 10.340 39.755 1.00 35.50 99 ALA A CA 1
ATOM 795 C C . ALA A 1 99 ? -17.889 10.009 40.907 1.00 35.50 99 ALA A C 1
ATOM 797 O O . ALA A 1 99 ? -17.393 10.913 41.579 1.00 35.50 99 ALA A O 1
ATOM 798 N N . ALA A 1 100 ? -17.696 8.720 41.176 1.00 39.88 100 ALA A N 1
ATOM 799 C CA . ALA A 1 100 ? -16.801 8.270 42.224 1.00 39.88 100 ALA A CA 1
ATOM 800 C C . ALA A 1 100 ? -15.398 8.829 41.935 1.00 39.88 100 ALA A C 1
ATOM 802 O O . ALA A 1 100 ? -14.709 8.368 41.029 1.00 39.88 100 ALA A O 1
ATOM 803 N N . ILE A 1 101 ? -14.995 9.852 42.698 1.00 45.38 101 ILE A N 1
ATOM 804 C CA . ILE A 1 101 ? -13.640 10.425 42.745 1.00 45.38 101 ILE A CA 1
ATOM 805 C C . ILE A 1 101 ? -12.739 9.404 43.463 1.00 45.38 101 ILE A C 1
ATOM 807 O O . ILE A 1 101 ? -12.180 9.682 44.521 1.00 45.38 101 ILE A O 1
ATOM 811 N N . GLU A 1 102 ? -12.715 8.155 42.997 1.00 45.94 102 GLU A N 1
ATOM 812 C CA . GLU A 1 102 ? -12.090 7.058 43.743 1.00 45.94 102 GLU A CA 1
ATOM 813 C C . GLU A 1 102 ? -10.637 6.813 43.369 1.00 45.94 102 GLU A C 1
ATOM 815 O O . GLU A 1 102 ? -9.910 6.284 44.204 1.00 45.94 102 GLU A O 1
ATOM 820 N N . ASP A 1 103 ? -10.157 7.345 42.245 1.00 48.84 103 ASP A N 1
ATOM 821 C CA . ASP A 1 103 ? -8.737 7.337 41.924 1.00 48.84 103 ASP A CA 1
ATOM 822 C C . ASP A 1 103 ? -8.347 8.650 41.221 1.00 48.84 103 ASP A C 1
ATOM 824 O O . ASP A 1 103 ? -8.802 8.953 40.117 1.00 48.84 103 ASP A O 1
ATOM 828 N N . LEU A 1 104 ? -7.448 9.422 41.849 1.00 54.56 104 LEU A N 1
ATOM 829 C CA . LEU A 1 104 ? -6.779 10.604 41.279 1.00 54.56 104 LEU A CA 1
ATOM 830 C C . LEU A 1 104 ? -5.333 10.273 40.816 1.00 54.56 104 LEU A C 1
ATOM 832 O O . LEU A 1 104 ? -4.379 10.880 41.308 1.00 54.56 104 LEU A O 1
ATOM 836 N N . PRO A 1 105 ? -5.088 9.299 39.920 1.00 49.06 105 PRO A N 1
ATOM 837 C CA . PRO A 1 105 ? -3.739 8.878 39.545 1.00 49.06 105 PRO A CA 1
ATOM 838 C C . PRO A 1 105 ? -3.017 9.892 38.643 1.00 49.06 105 PRO A C 1
ATOM 840 O O . PRO A 1 105 ? -1.836 9.708 38.368 1.00 49.06 105 PRO A O 1
ATOM 843 N N . PHE A 1 106 ? -3.679 10.993 38.270 1.00 54.66 106 PHE A N 1
ATOM 844 C CA . PHE A 1 106 ? -3.162 12.042 37.383 1.00 54.66 106 PHE A CA 1
ATOM 845 C C . PHE A 1 106 ? -3.137 13.421 38.053 1.00 54.66 106 PHE A C 1
ATOM 847 O O . PHE A 1 106 ? -3.545 14.425 37.474 1.00 54.66 106 PHE A O 1
ATOM 854 N N . ILE A 1 107 ? -2.737 13.459 39.328 1.00 58.75 107 ILE A N 1
ATOM 855 C CA . ILE A 1 107 ? -2.419 14.719 40.010 1.00 58.75 107 ILE A CA 1
ATOM 856 C C . ILE A 1 107 ? -0.991 15.124 39.666 1.00 58.75 107 ILE A C 1
ATOM 858 O O . ILE A 1 107 ? -0.077 14.310 39.845 1.00 58.75 107 ILE A O 1
ATOM 862 N N . PHE A 1 108 ? -0.829 16.389 39.283 1.00 63.78 108 PHE A N 1
ATOM 863 C CA . PHE A 1 108 ? 0.448 17.044 39.022 1.00 63.78 108 PHE A CA 1
ATOM 864 C C . PHE A 1 108 ? 0.568 18.352 39.812 1.00 63.78 108 PHE A C 1
ATOM 866 O O . PHE A 1 108 ? -0.437 18.963 40.188 1.00 63.78 108 PHE A O 1
ATOM 873 N N . VAL A 1 109 ? 1.810 18.783 40.037 1.00 67.38 109 VAL A N 1
ATOM 874 C CA . VAL A 1 109 ? 2.137 20.124 40.534 1.00 67.38 109 VAL A CA 1
ATOM 875 C C . VAL A 1 109 ? 2.622 20.956 39.351 1.00 67.38 109 VAL A C 1
ATOM 877 O O . VAL A 1 109 ? 3.543 20.548 38.637 1.00 67.38 109 VAL A O 1
ATOM 880 N N . ARG A 1 110 ? 1.995 22.113 39.134 1.00 64.75 110 ARG A N 1
ATOM 881 C CA . ARG A 1 110 ? 2.298 22.997 38.003 1.00 64.75 110 ARG A CA 1
ATOM 882 C C . ARG A 1 110 ? 2.941 24.300 38.473 1.00 64.75 110 ARG A C 1
ATOM 884 O O . ARG A 1 110 ? 2.497 24.893 39.457 1.00 64.75 110 ARG A O 1
ATOM 891 N N . ARG A 1 111 ? 3.970 24.748 37.749 1.00 63.75 111 ARG A N 1
ATOM 892 C CA . ARG A 1 111 ? 4.626 26.049 37.931 1.00 63.75 111 ARG A CA 1
ATOM 893 C C . ARG A 1 111 ? 3.804 27.170 37.281 1.00 63.75 111 ARG A C 1
ATOM 895 O O . ARG A 1 111 ? 2.941 26.933 36.438 1.00 63.75 111 ARG A O 1
ATOM 902 N N . LYS A 1 112 ? 4.093 28.417 37.656 1.00 58.41 112 LYS A N 1
ATOM 903 C CA . LYS A 1 112 ? 3.387 29.616 37.168 1.00 58.41 112 LYS A CA 1
ATOM 904 C C . LYS A 1 112 ? 3.529 29.854 35.659 1.00 58.41 112 LYS A C 1
ATOM 906 O O . LYS A 1 112 ? 2.632 30.422 35.047 1.00 58.41 112 LYS A O 1
ATOM 911 N N . ASP A 1 113 ? 4.631 29.412 35.062 1.00 55.78 113 ASP A N 1
ATOM 912 C CA . ASP A 1 113 ? 4.877 29.472 33.615 1.00 55.78 113 ASP A CA 1
ATOM 913 C C . ASP A 1 113 ? 4.134 28.376 32.823 1.00 55.78 113 ASP A C 1
ATOM 915 O O . ASP A 1 113 ? 4.261 28.295 31.604 1.00 55.78 113 ASP A O 1
ATOM 919 N N . GLY A 1 114 ? 3.347 27.536 33.505 1.00 55.53 114 GLY A N 1
ATOM 920 C CA . GLY A 1 114 ? 2.588 26.441 32.908 1.00 55.53 114 GLY A CA 1
ATOM 921 C C . GLY A 1 114 ? 3.354 25.121 32.812 1.00 55.53 114 GLY A C 1
ATOM 922 O O . GLY A 1 114 ? 2.743 24.115 32.449 1.00 55.53 114 GLY A O 1
ATOM 923 N N . THR A 1 115 ? 4.641 25.081 33.174 1.00 59.97 115 THR A N 1
ATOM 924 C CA . THR A 1 115 ? 5.442 23.850 33.132 1.00 59.97 115 THR A CA 1
ATOM 925 C C . THR A 1 115 ? 5.105 22.909 34.293 1.00 59.97 115 THR A C 1
ATOM 927 O O . THR A 1 115 ? 4.807 23.333 35.415 1.00 59.97 115 THR A O 1
ATOM 930 N N . VAL A 1 116 ? 5.130 21.601 34.028 1.00 60.38 116 VAL A N 1
ATOM 931 C CA . VAL A 1 116 ? 4.953 20.558 35.050 1.00 60.38 116 VAL A CA 1
ATOM 932 C C . VAL A 1 116 ? 6.313 20.249 35.670 1.00 60.38 116 VAL A C 1
ATOM 934 O O . VAL A 1 116 ? 7.298 20.091 34.949 1.00 60.38 116 VAL A O 1
ATOM 937 N N . ALA A 1 117 ? 6.385 20.184 37.001 1.00 62.84 117 ALA A N 1
ATOM 938 C CA . ALA A 1 117 ? 7.630 19.840 37.683 1.00 62.84 117 ALA A CA 1
ATOM 939 C C . ALA A 1 117 ? 7.987 18.350 37.450 1.00 62.84 117 ALA A C 1
ATOM 941 O O . ALA A 1 117 ? 7.104 17.499 37.606 1.00 62.84 117 ALA A O 1
ATOM 942 N N . PRO A 1 118 ? 9.242 18.020 37.081 1.00 59.06 118 PRO A N 1
ATOM 943 C CA . PRO A 1 118 ? 9.675 16.638 36.873 1.00 59.06 118 PRO A CA 1
ATOM 944 C C . PRO A 1 118 ? 9.544 15.806 38.155 1.00 59.06 118 PRO A C 1
ATOM 946 O O . PRO A 1 118 ? 9.868 16.281 39.242 1.00 59.06 118 PRO A O 1
ATOM 949 N N . GLY A 1 119 ? 9.059 14.567 38.043 1.00 60.34 119 GLY A N 1
ATOM 950 C CA . GLY A 1 119 ? 8.813 13.696 39.203 1.00 60.34 119 GLY A CA 1
ATOM 951 C C . GLY A 1 119 ? 10.080 13.194 39.908 1.00 60.34 119 GLY A C 1
ATOM 952 O O . GLY A 1 119 ? 10.003 12.782 41.062 1.00 60.34 119 GLY A O 1
ATOM 953 N N . ASP A 1 120 ? 11.222 13.236 39.226 1.00 63.16 120 ASP A N 1
ATOM 954 C CA . ASP A 1 120 ? 12.550 12.818 39.682 1.00 63.16 120 ASP A CA 1
ATOM 955 C C . ASP A 1 120 ? 13.323 13.919 40.428 1.00 63.16 120 ASP A C 1
ATOM 957 O O . ASP A 1 120 ? 14.313 13.629 41.102 1.00 63.16 120 ASP A O 1
ATOM 961 N N . GLU A 1 121 ? 12.869 15.175 40.363 1.00 69.88 121 GLU A N 1
ATOM 962 C CA . GLU A 1 121 ? 13.435 16.255 41.170 1.00 69.88 121 GLU A CA 1
ATOM 963 C C . GLU A 1 121 ? 13.060 16.101 42.657 1.00 69.88 121 GLU A C 1
ATOM 965 O O . GLU A 1 121 ? 11.978 15.636 43.029 1.00 69.88 121 GLU A O 1
ATOM 970 N N . ALA A 1 122 ? 13.965 16.539 43.533 1.00 72.19 122 ALA A N 1
ATOM 971 C CA . ALA A 1 122 ? 13.705 16.624 44.962 1.00 72.19 122 ALA A CA 1
ATOM 972 C C . ALA A 1 122 ? 12.717 17.767 45.274 1.00 72.19 122 ALA A C 1
ATOM 974 O O . ALA A 1 122 ? 12.812 18.851 44.690 1.00 72.19 122 ALA A O 1
ATOM 975 N N . CYS A 1 123 ? 11.806 17.555 46.231 1.00 74.12 123 CYS A N 1
ATOM 976 C CA . CYS A 1 123 ? 10.739 18.494 46.594 1.00 74.12 123 CYS A CA 1
ATOM 977 C C . CYS A 1 123 ? 11.250 19.929 46.808 1.00 74.12 123 CYS A C 1
ATOM 979 O O . CYS A 1 123 ? 10.693 20.874 46.252 1.00 74.12 123 CYS A O 1
ATOM 981 N N . GLY A 1 124 ? 12.332 20.103 47.574 1.00 70.50 124 GLY A N 1
ATOM 982 C CA . GLY A 1 124 ? 12.891 21.427 47.865 1.00 70.50 124 GLY A CA 1
ATOM 983 C C . GLY A 1 124 ? 13.412 22.146 46.620 1.00 70.50 124 GLY A C 1
ATOM 984 O O . GLY A 1 124 ? 13.171 23.340 46.455 1.00 70.50 124 GLY A O 1
ATOM 985 N N . VAL A 1 125 ? 14.049 21.411 45.703 1.00 69.38 125 VAL A N 1
ATOM 986 C CA . VAL A 1 125 ? 14.587 21.952 44.443 1.00 69.38 125 VAL A CA 1
ATOM 987 C C . VAL A 1 125 ? 13.455 22.381 43.510 1.00 69.38 125 VAL A C 1
ATOM 989 O O . VAL A 1 125 ? 13.508 23.469 42.930 1.00 69.38 125 VAL A O 1
ATOM 992 N N . SER A 1 126 ? 12.400 21.568 43.399 1.00 67.50 126 SER A N 1
ATOM 993 C CA . SER A 1 126 ? 11.235 21.902 42.577 1.00 67.50 126 SER A CA 1
ATOM 994 C C . SER A 1 126 ? 10.478 23.127 43.098 1.00 67.50 126 SER A C 1
ATOM 996 O O . SER A 1 126 ? 9.964 23.902 42.290 1.00 67.50 126 SER A O 1
ATOM 998 N N . PHE A 1 127 ? 10.426 23.328 44.422 1.00 67.19 127 PHE A N 1
ATOM 999 C CA . PHE A 1 127 ? 9.726 24.456 45.050 1.00 67.19 127 PHE A CA 1
ATOM 1000 C C . PHE A 1 127 ? 10.535 25.757 45.049 1.00 67.19 127 PHE A C 1
ATOM 1002 O O . PHE A 1 127 ? 9.966 26.807 44.768 1.00 67.19 127 PHE A O 1
ATOM 1009 N N . GLN A 1 128 ? 11.855 25.708 45.267 1.00 63.47 128 GLN A N 1
ATOM 1010 C CA . GLN A 1 128 ? 12.727 26.894 45.207 1.00 63.47 128 GLN A CA 1
ATOM 1011 C C . GLN A 1 128 ? 12.754 27.557 43.821 1.00 63.47 128 GLN A C 1
ATOM 1013 O O . GLN A 1 128 ? 12.980 28.758 43.704 1.00 63.47 128 GLN A O 1
ATOM 1018 N N . ARG A 1 129 ? 12.519 26.783 42.756 1.00 54.25 129 ARG A N 1
ATOM 1019 C CA . ARG A 1 129 ? 12.516 27.259 41.364 1.00 54.25 129 ARG A CA 1
ATOM 1020 C C . ARG A 1 129 ? 11.185 27.880 40.911 1.00 54.25 129 ARG A C 1
ATOM 1022 O O . ARG A 1 129 ? 11.094 28.327 39.769 1.00 54.25 129 ARG A O 1
ATOM 1029 N N . ALA A 1 130 ? 10.147 27.905 41.749 1.00 51.44 130 ALA A N 1
ATOM 1030 C CA . ALA A 1 130 ? 8.830 28.416 41.373 1.00 51.44 130 ALA A CA 1
ATOM 1031 C C . ALA A 1 130 ? 8.732 29.946 41.548 1.00 51.44 130 ALA A C 1
ATOM 1033 O O . ALA A 1 130 ? 8.711 30.456 42.661 1.00 51.44 130 ALA A O 1
ATOM 1034 N N . SER A 1 131 ? 8.630 30.708 40.453 1.00 38.59 131 SER A N 1
ATOM 1035 C CA . SER A 1 131 ? 8.348 32.153 40.518 1.00 38.59 131 SER A CA 1
ATOM 1036 C C . SER A 1 131 ? 6.861 32.403 40.823 1.00 38.59 131 SER A C 1
ATOM 1038 O O . SER A 1 131 ? 5.999 31.915 40.098 1.00 38.59 131 SER A O 1
ATOM 1040 N N . LEU A 1 132 ? 6.539 33.171 41.868 1.00 31.77 132 LEU A N 1
ATOM 1041 C CA . LEU A 1 132 ? 5.181 33.365 42.416 1.00 31.77 132 LEU A CA 1
ATOM 1042 C C . LEU A 1 132 ? 4.446 34.589 41.826 1.00 31.77 132 LEU A C 1
ATOM 1044 O O . LEU A 1 132 ? 5.087 35.548 41.414 1.00 31.77 132 LEU A O 1
ATOM 1048 N N . ILE A 1 133 ? 3.105 34.568 41.754 1.00 24.47 133 ILE A N 1
ATOM 1049 C CA . ILE A 1 133 ? 2.176 35.703 42.008 1.00 24.47 133 ILE A CA 1
ATOM 1050 C C . ILE A 1 133 ? 0.899 35.073 42.592 1.00 24.47 133 ILE A C 1
ATOM 1052 O O . ILE A 1 133 ? 0.332 34.170 41.979 1.00 24.47 133 ILE A O 1
ATOM 1056 N N . CYS A 1 134 ? 0.448 35.576 43.743 1.00 26.52 134 CYS A N 1
ATOM 1057 C CA . CYS A 1 134 ? -0.844 35.268 44.359 1.00 26.52 134 CYS A CA 1
ATOM 1058 C C . CYS A 1 134 ? -1.958 36.158 43.789 1.00 26.52 134 CYS A C 1
ATOM 1060 O O . CYS A 1 134 ? -1.768 37.365 43.663 1.00 26.52 134 CYS A O 1
ATOM 1062 N N . PHE A 1 135 ? -3.152 35.601 43.576 1.00 21.86 135 PHE A N 1
ATOM 1063 C CA . PHE A 1 135 ? -4.397 36.370 43.632 1.00 21.86 135 PHE A CA 1
ATOM 1064 C C . PHE A 1 135 ? -5.396 35.651 44.540 1.00 21.86 135 PHE A C 1
ATOM 1066 O O . PHE A 1 135 ? -5.761 34.503 44.297 1.00 21.86 135 PHE A O 1
ATOM 1073 N N . SER A 1 136 ? -5.828 36.350 45.589 1.00 24.28 136 SER A N 1
ATOM 1074 C CA . SER A 1 136 ? -6.974 35.983 46.421 1.00 24.28 136 SER A CA 1
ATOM 1075 C C . SER A 1 136 ? -8.239 36.600 45.813 1.00 24.28 136 SER A C 1
ATOM 1077 O O . SER A 1 136 ? -8.233 37.806 45.550 1.00 24.28 136 SER A O 1
ATOM 1079 N N . PRO A 1 137 ? -9.334 35.854 45.592 1.00 25.84 137 PRO A N 1
ATOM 1080 C CA . PRO A 1 137 ? -10.641 36.465 45.436 1.00 25.84 137 PRO A CA 1
ATOM 1081 C C . PRO A 1 137 ? -11.191 36.758 46.842 1.00 25.84 137 PRO A C 1
ATOM 1083 O O . PRO A 1 137 ? -11.162 35.882 47.697 1.00 25.84 137 PRO A O 1
ATOM 1086 N N . PHE A 1 138 ? -11.721 37.967 47.050 1.00 26.20 138 PHE A N 1
ATOM 1087 C CA . PHE A 1 138 ? -12.368 38.507 48.266 1.00 26.20 138 PHE A CA 1
ATOM 1088 C C . PHE A 1 138 ? -11.510 39.399 49.187 1.00 26.20 138 PHE A C 1
ATOM 1090 O O . PHE A 1 138 ? -11.022 38.974 50.229 1.00 26.20 138 PHE A O 1
ATOM 1097 N N . ALA A 1 139 ? -11.484 40.698 48.867 1.00 25.58 139 ALA A N 1
ATOM 1098 C CA . ALA A 1 139 ? -11.675 41.788 49.834 1.00 25.58 139 ALA A CA 1
ATOM 1099 C C . ALA A 1 139 ? -12.307 43.012 49.114 1.00 25.58 139 ALA A C 1
ATOM 1101 O O . ALA A 1 139 ? -12.113 43.152 47.906 1.00 25.58 139 ALA A O 1
ATOM 1102 N N . PRO A 1 140 ? -13.129 43.833 49.799 1.00 30.55 140 PRO A N 1
ATOM 1103 C CA . PRO A 1 140 ? -14.103 44.738 49.177 1.00 30.55 140 PRO A CA 1
ATOM 1104 C C . PRO A 1 140 ? -13.519 46.076 48.686 1.00 30.55 140 PRO A C 1
ATOM 1106 O O . PRO A 1 140 ? -12.446 46.499 49.104 1.00 30.55 140 PRO A O 1
ATOM 1109 N N . GLN A 1 141 ? -14.283 46.728 47.802 1.00 40.81 141 GLN A N 1
ATOM 1110 C CA . GLN A 1 141 ? -14.026 48.036 47.186 1.00 40.81 141 GLN A CA 1
ATOM 1111 C C . GLN A 1 141 ? -13.755 49.162 48.201 1.00 40.81 141 GLN A C 1
ATOM 1113 O O . GLN A 1 141 ? -14.446 49.272 49.214 1.00 40.81 141 GLN A O 1
ATOM 1118 N N . GLY A 1 142 ? -12.823 50.051 47.848 1.00 29.88 142 GLY A N 1
ATOM 1119 C CA . GLY A 1 142 ? -12.624 51.359 48.471 1.00 29.88 142 GLY A CA 1
ATOM 1120 C C . GLY A 1 142 ? -11.616 52.197 47.679 1.00 29.88 142 GLY A C 1
ATOM 1121 O O . GLY A 1 142 ? -10.488 51.762 47.465 1.00 29.88 142 GLY A O 1
ATOM 1122 N N . ASP A 1 143 ? -12.064 53.361 47.214 1.00 32.16 143 ASP A N 1
ATOM 1123 C CA . ASP A 1 143 ? -11.350 54.349 46.399 1.00 32.16 143 ASP A CA 1
ATOM 1124 C C . ASP A 1 143 ? -10.071 54.922 47.044 1.00 32.16 143 ASP A C 1
ATOM 1126 O O . ASP A 1 143 ? -10.026 55.104 48.259 1.00 32.16 143 ASP A O 1
ATOM 1130 N N . ALA A 1 144 ? -9.086 55.292 46.207 1.00 31.36 144 ALA A N 1
ATOM 1131 C CA . ALA A 1 144 ? -8.429 56.617 46.161 1.00 31.36 144 ALA A CA 1
ATOM 1132 C C . ALA A 1 144 ? -7.007 56.570 45.548 1.00 31.36 144 ALA A C 1
ATOM 1134 O O . ALA A 1 144 ? -6.076 55.991 46.092 1.00 31.36 144 ALA A O 1
ATOM 1135 N N . GLU A 1 145 ? -6.877 57.228 44.394 1.00 32.69 145 GLU A N 1
ATOM 1136 C CA . GLU A 1 145 ? -5.822 58.176 44.002 1.00 32.69 145 GLU A CA 1
ATOM 1137 C C . GLU A 1 145 ? -4.336 58.036 44.454 1.00 32.69 145 GLU A C 1
ATOM 1139 O O . GLU A 1 145 ? -3.963 58.290 45.591 1.00 32.69 145 GLU A O 1
ATOM 1144 N N . ARG A 1 146 ? -3.486 57.944 43.411 1.00 31.48 146 ARG A N 1
ATOM 1145 C CA . ARG A 1 146 ? -2.297 58.783 43.094 1.00 31.48 146 ARG A CA 1
ATOM 1146 C C . ARG A 1 146 ? -0.910 58.539 43.740 1.00 31.48 146 ARG A C 1
ATOM 1148 O O . ARG A 1 146 ? -0.691 58.623 44.937 1.00 31.48 146 ARG A O 1
ATOM 1155 N N . THR A 1 147 ? 0.058 58.576 42.810 1.00 31.30 147 THR A N 1
ATOM 1156 C CA . THR A 1 147 ? 1.454 59.075 42.861 1.00 31.30 147 THR A CA 1
ATOM 1157 C C . THR A 1 147 ? 2.599 58.190 43.369 1.00 31.30 147 THR A C 1
ATOM 1159 O O . THR A 1 147 ? 2.605 57.731 44.498 1.00 31.30 147 THR A O 1
ATOM 1162 N N . GLY A 1 148 ? 3.670 58.152 42.558 1.00 29.78 148 GLY A N 1
ATOM 1163 C CA . GLY A 1 148 ? 5.026 58.424 43.057 1.00 29.78 148 GLY A CA 1
ATOM 1164 C C . GLY A 1 148 ? 6.077 57.324 42.878 1.00 29.78 148 GLY A C 1
ATOM 1165 O O . GLY A 1 148 ? 5.967 56.248 43.440 1.00 29.78 148 GLY A O 1
ATOM 1166 N N . LYS A 1 149 ? 7.135 57.649 42.125 1.00 32.25 149 LYS A N 1
ATOM 1167 C CA . LYS A 1 149 ? 8.407 56.914 41.973 1.00 32.25 149 LYS A CA 1
ATOM 1168 C C . LYS A 1 149 ? 9.154 56.732 43.311 1.00 32.25 149 LYS A C 1
ATOM 1170 O O . LYS A 1 149 ? 9.106 57.648 44.122 1.00 32.25 149 LYS A O 1
ATOM 1175 N N . SER A 1 150 ? 9.979 55.680 43.436 1.00 28.33 150 SER A N 1
ATOM 1176 C CA . SER A 1 150 ? 11.453 55.759 43.643 1.00 28.33 150 SER A CA 1
ATOM 1177 C C . SER A 1 150 ? 12.051 54.572 44.429 1.00 28.33 150 SER A C 1
ATOM 1179 O O . SER A 1 150 ? 11.641 54.284 45.543 1.00 28.33 150 SER A O 1
ATOM 1181 N N . GLU A 1 151 ? 13.046 53.946 43.793 1.00 30.39 151 GLU A N 1
ATOM 1182 C CA . GLU A 1 151 ? 14.315 53.344 44.259 1.00 30.39 151 GLU A CA 1
ATOM 1183 C C . GLU A 1 151 ? 14.541 52.805 45.696 1.00 30.39 151 GLU A C 1
ATOM 1185 O O . GLU A 1 151 ? 14.494 53.530 46.682 1.00 30.39 151 GLU A O 1
ATOM 1190 N N . LEU A 1 152 ? 14.996 51.537 45.706 1.00 30.89 152 LEU A N 1
ATOM 1191 C CA . LEU A 1 152 ? 16.108 50.913 46.457 1.00 30.89 152 LEU A CA 1
ATOM 1192 C C . LEU A 1 152 ? 16.210 51.050 47.992 1.00 30.89 152 LEU A C 1
ATOM 1194 O O . LEU A 1 152 ? 16.651 52.061 48.524 1.00 30.89 152 LEU A O 1
ATOM 1198 N N . SER A 1 153 ? 16.108 49.902 48.676 1.00 28.77 153 SER A N 1
ATOM 1199 C CA . SER A 1 153 ? 17.206 49.384 49.520 1.00 28.77 153 SER A CA 1
ATOM 1200 C C . SER A 1 153 ? 17.042 47.876 49.807 1.00 28.77 153 SER A C 1
ATOM 1202 O O . SER A 1 153 ? 15.912 47.394 49.885 1.00 28.77 153 SER A O 1
ATOM 1204 N N . PRO A 1 154 ? 18.145 47.105 49.920 1.00 45.38 154 PRO A N 1
ATOM 1205 C CA . PRO A 1 154 ? 18.114 45.680 50.227 1.00 45.38 154 PRO A CA 1
ATOM 1206 C C . PRO A 1 154 ? 18.326 45.423 51.727 1.00 45.38 154 PRO A C 1
ATOM 1208 O O . PRO A 1 154 ? 19.181 46.066 52.336 1.00 45.38 154 PRO A O 1
ATOM 1211 N N . ARG A 1 155 ? 17.631 44.394 52.236 1.00 34.12 155 ARG A N 1
ATOM 1212 C CA . ARG A 1 155 ? 17.825 43.617 53.487 1.00 34.12 155 ARG A CA 1
ATOM 1213 C C . ARG A 1 155 ? 16.641 43.684 54.452 1.00 34.12 155 ARG A C 1
ATOM 1215 O O . ARG A 1 155 ? 16.550 44.589 55.268 1.00 34.12 155 ARG A O 1
ATOM 1222 N N . ASP A 1 156 ? 15.807 42.651 54.371 1.00 28.64 156 ASP A N 1
ATOM 1223 C CA . ASP A 1 156 ? 15.656 41.677 55.460 1.00 28.64 156 ASP A CA 1
ATOM 1224 C C . ASP A 1 156 ? 14.997 40.406 54.888 1.00 28.64 156 ASP A C 1
ATOM 1226 O O . ASP A 1 156 ? 13.777 40.280 54.824 1.00 28.64 156 ASP A O 1
ATOM 1230 N N . GLU A 1 157 ? 15.808 39.454 54.410 1.00 35.53 157 GLU A N 1
ATOM 1231 C CA . GLU A 1 157 ? 15.339 38.091 54.116 1.00 35.53 157 GLU A CA 1
ATOM 1232 C C . GLU A 1 157 ? 15.246 37.309 55.432 1.00 35.53 157 GLU A C 1
ATOM 1234 O O . GLU A 1 157 ? 16.101 36.499 55.778 1.00 35.53 157 GLU A O 1
ATOM 1239 N N . SER A 1 158 ? 14.203 37.598 56.204 1.00 40.03 158 SER A N 1
ATOM 1240 C CA . SER A 1 158 ? 13.731 36.727 57.282 1.00 40.03 158 SER A CA 1
ATOM 1241 C C . SER A 1 158 ? 12.203 36.729 57.336 1.00 40.03 158 SER A C 1
ATOM 1243 O O . SER A 1 158 ? 11.582 37.017 58.353 1.00 40.03 158 SER A O 1
ATOM 1245 N N . ALA A 1 159 ? 11.580 36.407 56.205 1.00 34.66 159 ALA A N 1
ATOM 1246 C CA . ALA A 1 159 ? 10.153 36.135 56.146 1.00 34.66 159 ALA A CA 1
ATOM 1247 C C . ALA A 1 159 ? 9.913 34.936 55.230 1.00 34.66 159 ALA A C 1
ATOM 1249 O O . ALA A 1 159 ? 10.385 34.905 54.094 1.00 34.66 159 ALA A O 1
ATOM 1250 N N . ASP A 1 160 ? 9.222 33.944 55.783 1.00 43.47 160 ASP A N 1
ATOM 1251 C CA . ASP A 1 160 ? 8.763 32.717 55.147 1.00 43.47 160 ASP A CA 1
ATOM 1252 C C . ASP A 1 160 ? 8.385 32.925 53.673 1.00 43.47 160 ASP A C 1
ATOM 1254 O O . ASP A 1 160 ? 7.399 33.589 53.350 1.00 43.47 160 ASP A O 1
ATOM 1258 N N . SER A 1 161 ? 9.167 32.339 52.762 1.00 44.91 161 SER A N 1
ATOM 1259 C CA . SER A 1 161 ? 8.789 32.252 51.352 1.00 44.91 161 SER A CA 1
ATOM 1260 C C . SER A 1 161 ? 7.680 31.212 51.213 1.00 44.91 161 SER A C 1
ATOM 1262 O O . SER A 1 161 ? 7.917 30.037 50.934 1.00 44.91 161 SER A O 1
ATOM 1264 N N . GLU A 1 162 ? 6.447 31.647 51.462 1.00 51.81 162 GLU A N 1
ATOM 1265 C CA . GLU A 1 162 ? 5.246 30.891 51.132 1.00 51.81 162 GLU A CA 1
ATOM 1266 C C . GLU A 1 162 ? 5.199 30.680 49.615 1.00 51.81 162 GLU A C 1
ATOM 1268 O O . GLU A 1 162 ? 4.806 31.560 48.848 1.00 51.81 162 GLU A O 1
ATOM 1273 N N . ASN A 1 163 ? 5.620 29.497 49.168 1.00 58.16 163 ASN A N 1
ATOM 1274 C CA . ASN A 1 163 ? 5.485 29.109 47.773 1.00 58.16 163 ASN A CA 1
ATOM 1275 C C . ASN A 1 163 ? 4.102 28.475 47.582 1.00 58.16 163 ASN A C 1
ATOM 1277 O O . ASN A 1 163 ? 3.790 27.463 48.210 1.00 58.16 163 ASN A O 1
ATOM 1281 N N . VAL A 1 164 ? 3.263 29.073 46.733 1.00 56.88 164 VAL A N 1
ATOM 1282 C CA . VAL A 1 164 ? 1.940 28.548 46.372 1.00 56.88 164 VAL A CA 1
ATOM 1283 C C . VAL A 1 164 ? 2.017 27.921 44.984 1.00 56.88 164 VAL A C 1
ATOM 1285 O O . VAL A 1 164 ? 2.349 28.596 44.009 1.00 56.88 164 VAL A O 1
ATOM 1288 N N . LEU A 1 165 ? 1.712 26.627 44.893 1.00 59.53 165 LEU A N 1
ATOM 1289 C CA . LEU A 1 165 ? 1.683 25.871 43.639 1.00 59.53 165 LEU A CA 1
ATOM 1290 C C . LEU A 1 165 ? 0.289 25.318 43.361 1.00 59.53 165 LEU A C 1
ATOM 1292 O O . LEU A 1 165 ? -0.447 24.976 44.284 1.00 59.53 165 LEU A O 1
ATOM 1296 N N . GLU A 1 166 ? -0.063 25.175 42.085 1.00 59.81 166 GLU A N 1
ATOM 1297 C CA . GLU A 1 166 ? -1.368 24.634 41.710 1.00 59.81 166 GLU A CA 1
ATOM 1298 C C . GLU A 1 166 ? -1.332 23.110 41.624 1.00 59.81 166 GLU A C 1
ATOM 1300 O O . GLU A 1 166 ? -0.510 22.524 40.911 1.00 59.81 166 GLU A O 1
ATOM 1305 N N . VAL A 1 167 ? -2.275 22.472 42.320 1.00 55.12 167 VAL A N 1
ATOM 1306 C CA . VAL A 1 167 ? -2.561 21.046 42.177 1.00 55.12 167 VAL A CA 1
ATOM 1307 C C . VAL A 1 167 ? -3.593 20.891 41.066 1.00 55.12 167 VAL A C 1
ATOM 1309 O O . VAL A 1 167 ? -4.738 21.328 41.208 1.00 55.12 167 VAL A O 1
ATOM 1312 N N . VAL A 1 168 ? -3.197 20.276 39.953 1.00 54.00 168 VAL A N 1
ATOM 1313 C CA . VAL A 1 168 ? -4.061 20.087 38.777 1.00 54.00 168 VAL A CA 1
ATOM 1314 C C . VAL A 1 168 ? -4.316 18.599 38.564 1.00 54.00 168 VAL A C 1
ATOM 1316 O O . VAL A 1 168 ? -3.418 17.776 38.748 1.00 54.00 168 VAL A O 1
ATOM 1319 N N . TRP A 1 169 ? -5.552 18.260 38.198 1.00 56.19 169 TRP A N 1
ATOM 1320 C CA . TRP A 1 169 ? -5.929 16.922 37.748 1.00 56.19 169 TRP A CA 1
ATOM 1321 C C . TRP A 1 169 ? -6.109 16.912 36.234 1.00 56.19 169 TRP A C 1
ATOM 1323 O O . TRP A 1 169 ? -6.905 17.703 35.725 1.00 56.19 169 TRP A O 1
ATOM 1333 N N . ASP A 1 170 ? -5.381 16.026 35.552 1.00 62.59 170 ASP A N 1
ATOM 1334 C CA . ASP A 1 170 ? -5.406 15.900 34.088 1.00 62.59 170 ASP A CA 1
ATOM 1335 C C . ASP A 1 170 ? -5.601 14.427 33.670 1.00 62.59 170 ASP A C 1
ATOM 1337 O O . ASP A 1 170 ? -4.627 13.697 33.477 1.00 62.59 170 ASP A O 1
ATOM 1341 N N . PRO A 1 171 ? -6.847 13.914 33.670 1.00 63.09 171 PRO A N 1
ATOM 1342 C CA . PRO A 1 171 ? -7.113 12.510 33.373 1.00 63.09 171 PRO A CA 1
ATOM 1343 C C . PRO A 1 171 ? -6.925 12.177 31.879 1.00 63.09 171 PRO A C 1
ATOM 1345 O O . PRO A 1 171 ? -7.097 13.053 31.033 1.00 63.09 171 PRO A O 1
ATOM 1348 N N . PRO A 1 172 ? -6.662 10.902 31.532 1.00 68.25 172 PRO A N 1
ATOM 1349 C CA . PRO A 1 172 ? -6.694 10.422 30.158 1.00 68.25 172 PRO A CA 1
ATOM 1350 C C . PRO A 1 172 ? -8.103 10.600 29.600 1.00 68.25 172 PRO A C 1
ATOM 1352 O O . PRO A 1 172 ? -9.074 10.049 30.134 1.00 68.25 172 PRO A O 1
ATOM 1355 N N . VAL A 1 173 ? -8.223 11.376 28.526 1.00 73.19 173 VAL A N 1
ATOM 1356 C CA . VAL A 1 173 ? -9.518 11.702 27.924 1.00 73.19 173 VAL A CA 1
ATOM 1357 C C . VAL A 1 173 ? -9.478 11.623 26.408 1.00 73.19 173 VAL A C 1
ATOM 1359 O O . VAL A 1 173 ? -8.476 11.923 25.761 1.00 73.19 173 VAL A O 1
ATOM 1362 N N . ALA A 1 174 ? -10.626 11.268 25.839 1.00 80.25 174 ALA A N 1
ATOM 1363 C CA . ALA A 1 174 ? -10.903 11.480 24.430 1.00 80.25 174 ALA A CA 1
ATOM 1364 C C . ALA A 1 174 ? -11.272 12.956 24.213 1.00 80.25 174 ALA A C 1
ATOM 1366 O O . ALA A 1 174 ? -12.137 13.496 24.909 1.00 80.25 174 ALA A O 1
ATOM 1367 N N . ARG A 1 175 ? -10.624 13.625 23.258 1.00 81.25 175 ARG A N 1
ATOM 1368 C CA . ARG A 1 175 ? -10.928 15.010 22.871 1.00 81.25 175 ARG A CA 1
ATOM 1369 C C . ARG A 1 175 ? -11.964 15.078 21.762 1.00 81.25 175 ARG A C 1
ATOM 1371 O O . ARG A 1 175 ? -12.891 15.879 21.860 1.00 81.25 175 ARG A O 1
ATOM 1378 N N . CYS A 1 176 ? -11.834 14.227 20.755 1.00 87.06 176 CYS A N 1
ATOM 1379 C CA . CYS A 1 176 ? -12.834 14.052 19.711 1.00 87.06 176 CYS A CA 1
ATOM 1380 C C . CYS A 1 176 ? -12.765 12.633 19.144 1.00 87.06 176 CYS A C 1
ATOM 1382 O O . CYS A 1 176 ? -11.745 11.956 19.267 1.00 87.06 176 CYS A O 1
ATOM 1384 N N . ILE A 1 177 ? -13.863 12.200 18.530 1.00 93.06 177 ILE A N 1
ATOM 1385 C CA . ILE A 1 177 ? -13.957 10.964 17.756 1.00 93.06 177 ILE A CA 1
ATOM 1386 C C . ILE A 1 177 ? -14.535 11.296 16.383 1.00 93.06 177 ILE A C 1
ATOM 1388 O O . ILE A 1 177 ? -15.497 12.058 16.290 1.00 93.06 177 ILE A O 1
ATOM 1392 N N . TYR A 1 178 ? -13.951 10.758 15.319 1.00 92.50 178 TYR A N 1
ATOM 1393 C CA . TYR A 1 178 ? -14.364 11.025 13.943 1.00 92.50 178 TYR A CA 1
ATOM 1394 C C . TYR A 1 178 ? -14.101 9.825 13.032 1.00 92.50 178 TYR A C 1
ATOM 1396 O O . TYR A 1 178 ? -13.397 8.888 13.408 1.00 92.50 178 TYR A O 1
ATOM 1404 N N . VAL A 1 179 ? -14.689 9.859 11.837 1.00 95.44 179 VAL A N 1
ATOM 1405 C CA . VAL A 1 179 ? -14.528 8.837 10.799 1.00 95.44 179 VAL A CA 1
ATOM 1406 C C . VAL A 1 179 ? -13.976 9.515 9.540 1.00 95.44 179 VAL A C 1
ATOM 1408 O O . VAL A 1 179 ? -14.631 10.414 9.013 1.00 95.44 179 VAL A O 1
ATOM 1411 N N . PRO A 1 180 ? -12.781 9.135 9.051 1.00 92.31 180 PRO A N 1
ATOM 1412 C CA . PRO A 1 180 ? -12.106 9.820 7.947 1.00 92.31 180 PRO A CA 1
ATOM 1413 C C . PRO A 1 180 ? -12.495 9.296 6.551 1.00 92.31 180 PRO A C 1
ATOM 1415 O O . PRO A 1 180 ? -11.714 9.453 5.608 1.00 92.31 180 PRO A O 1
ATOM 1418 N N . GLN A 1 181 ? -13.658 8.653 6.405 1.00 95.19 181 GLN A N 1
ATOM 1419 C CA . GLN A 1 181 ? -14.125 8.045 5.154 1.00 95.19 181 GLN A CA 1
ATOM 1420 C C . GLN A 1 181 ? -15.651 8.117 5.002 1.00 95.19 181 GLN A C 1
ATOM 1422 O O . GLN A 1 181 ? -16.367 8.393 5.965 1.00 95.19 181 GLN A O 1
ATOM 1427 N N . ALA A 1 182 ? -16.145 7.814 3.801 1.00 96.31 182 ALA A N 1
ATOM 1428 C CA . ALA A 1 182 ? -17.563 7.564 3.575 1.00 96.31 182 ALA A CA 1
ATOM 1429 C C . ALA A 1 182 ? -18.029 6.290 4.308 1.00 96.31 182 ALA A C 1
ATOM 1431 O O . ALA A 1 182 ? -17.272 5.333 4.484 1.00 96.31 182 ALA A O 1
ATOM 1432 N N . VAL A 1 183 ? -19.291 6.278 4.736 1.00 97.38 183 VAL A N 1
ATOM 1433 C CA . VAL A 1 183 ? -19.877 5.190 5.529 1.00 97.38 183 VAL A CA 1
ATOM 1434 C C . VAL A 1 183 ? -20.781 4.360 4.6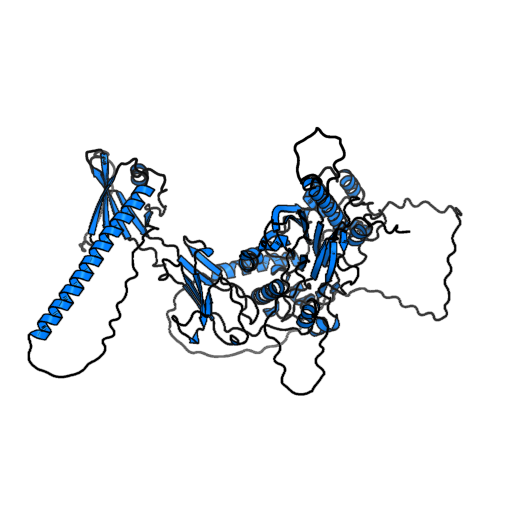27 1.00 97.38 183 VAL A C 1
ATOM 1436 O O . VAL A 1 183 ? -21.932 4.722 4.386 1.00 97.38 183 VAL A O 1
ATOM 1439 N N . TYR A 1 184 ? -20.246 3.248 4.127 1.00 97.62 184 TYR A N 1
ATOM 1440 C CA . TYR A 1 184 ? -20.966 2.335 3.243 1.00 97.62 184 TYR A CA 1
ATOM 1441 C C . TYR A 1 184 ? -21.238 0.980 3.897 1.00 97.62 184 TYR A C 1
ATOM 1443 O O . TYR A 1 184 ? -20.412 0.464 4.654 1.00 97.62 184 TYR A O 1
ATOM 1451 N N . THR A 1 185 ? -22.356 0.350 3.541 1.00 97.19 185 THR A N 1
ATOM 1452 C CA . THR A 1 185 ? -22.629 -1.055 3.882 1.00 97.19 185 THR A CA 1
ATOM 1453 C C . THR A 1 185 ? -21.528 -1.977 3.347 1.00 97.19 185 THR A C 1
ATOM 1455 O O . THR A 1 185 ? -21.226 -1.966 2.159 1.00 97.19 185 THR A O 1
ATOM 1458 N N . GLY A 1 186 ? -20.938 -2.824 4.184 1.00 94.38 186 GLY A N 1
ATOM 1459 C CA . GLY A 1 186 ? -19.883 -3.760 3.789 1.00 94.38 186 GLY A CA 1
ATOM 1460 C C . GLY A 1 186 ? -18.482 -3.147 3.687 1.00 94.38 186 GLY A C 1
ATOM 1461 O O . GLY A 1 186 ? -17.524 -3.889 3.503 1.00 94.38 186 GLY A O 1
ATOM 1462 N N . CYS A 1 187 ? -18.323 -1.832 3.850 1.00 96.88 187 CYS A N 1
ATOM 1463 C CA . CYS A 1 187 ? -17.006 -1.211 3.997 1.00 96.88 187 CYS A CA 1
ATOM 1464 C C . CYS A 1 187 ? -16.635 -1.143 5.485 1.00 96.88 187 CYS A C 1
ATOM 1466 O O . CYS A 1 187 ? -17.454 -0.682 6.281 1.00 96.88 187 CYS A O 1
ATOM 1468 N N . PRO A 1 188 ? -15.428 -1.560 5.900 1.00 96.31 188 PRO A N 1
ATOM 1469 C CA . PRO A 1 188 ? -15.010 -1.379 7.282 1.00 96.31 188 PRO A CA 1
ATOM 1470 C C . PRO A 1 188 ? -14.837 0.118 7.587 1.00 96.31 188 PRO A C 1
ATOM 1472 O O . PRO A 1 188 ? -14.111 0.837 6.897 1.00 96.31 188 PRO A O 1
ATOM 1475 N N . VAL A 1 189 ? -15.531 0.599 8.619 1.00 96.94 189 VAL A N 1
ATOM 1476 C CA . VAL A 1 189 ? -15.538 2.003 9.046 1.00 96.94 189 VAL A CA 1
ATOM 1477 C C . VAL A 1 189 ? -14.594 2.171 10.226 1.00 96.94 189 VAL A C 1
ATOM 1479 O O . VAL A 1 189 ? -14.804 1.534 11.253 1.00 96.94 189 VAL A O 1
ATOM 1482 N N . LEU A 1 190 ? -13.575 3.024 10.101 1.00 96.25 190 LEU A N 1
ATOM 1483 C CA . LEU A 1 190 ? -12.567 3.262 11.137 1.00 96.25 190 LEU A CA 1
ATOM 1484 C C . LEU A 1 190 ? -12.968 4.458 12.006 1.00 96.25 190 LEU A C 1
ATOM 1486 O O . LEU A 1 190 ? -13.169 5.560 11.503 1.00 96.25 190 LEU A O 1
ATOM 1490 N N . ALA A 1 191 ? -13.020 4.248 13.317 1.00 95.75 191 ALA A N 1
ATOM 1491 C CA . ALA A 1 191 ? -13.144 5.302 14.308 1.00 95.75 191 ALA A CA 1
ATOM 1492 C C . ALA A 1 191 ? -11.756 5.794 14.741 1.00 95.75 191 ALA A C 1
ATOM 1494 O O . ALA A 1 191 ? -10.978 5.057 15.356 1.00 95.75 191 ALA A O 1
ATOM 1495 N N . CYS A 1 192 ? -11.469 7.062 14.460 1.00 92.94 192 CYS A N 1
ATOM 1496 C CA . CYS A 1 192 ? -10.260 7.747 14.900 1.00 92.94 192 CYS A CA 1
ATOM 1497 C C . CYS A 1 192 ? -10.568 8.591 16.134 1.00 92.94 192 CYS A C 1
ATOM 1499 O O . CYS A 1 192 ? -11.588 9.282 16.182 1.00 92.94 192 CYS A O 1
ATOM 1501 N N . VAL A 1 193 ? -9.689 8.547 17.136 1.00 91.00 193 VAL A N 1
ATOM 1502 C CA . VAL A 1 193 ? -9.877 9.275 18.393 1.00 91.00 193 VAL A CA 1
ATOM 1503 C C . VAL A 1 193 ? -8.650 10.119 18.667 1.00 91.00 193 VAL A C 1
ATOM 1505 O O . VAL A 1 193 ? -7.553 9.592 18.773 1.00 91.00 193 VAL A O 1
ATOM 1508 N N . VAL A 1 194 ? -8.838 11.425 18.831 1.00 86.75 194 VAL A N 1
ATOM 1509 C CA . VAL A 1 194 ? -7.770 12.290 19.338 1.00 86.75 194 VAL A CA 1
ATOM 1510 C C . VAL A 1 194 ? -7.807 12.223 20.855 1.00 86.75 194 VAL A C 1
ATOM 1512 O O . VAL A 1 194 ? -8.843 12.506 21.464 1.00 86.75 194 VAL A O 1
ATOM 1515 N N . THR A 1 195 ? -6.691 11.849 21.468 1.00 81.56 195 THR A N 1
ATOM 1516 C CA . THR A 1 195 ? -6.568 11.690 22.919 1.00 81.56 195 THR A CA 1
ATOM 1517 C C . THR A 1 195 ? -5.709 12.786 23.541 1.00 81.56 195 THR A C 1
ATOM 1519 O O . THR A 1 195 ? -4.914 13.449 22.879 1.00 81.56 195 THR A O 1
ATOM 1522 N N . GLU A 1 196 ? -5.871 12.988 24.846 1.00 73.56 196 GLU A N 1
ATOM 1523 C CA . GLU A 1 196 ? -4.938 13.747 25.678 1.00 73.56 196 GLU A CA 1
ATOM 1524 C C . GLU A 1 196 ? -4.575 12.869 26.878 1.00 73.56 196 GLU A C 1
ATOM 1526 O O . GLU A 1 196 ? -5.460 12.283 27.506 1.00 73.56 196 GLU A O 1
ATOM 1531 N N . HIS A 1 197 ? -3.277 12.737 27.163 1.00 69.75 197 HIS A N 1
ATOM 1532 C CA . HIS A 1 197 ? -2.744 11.919 28.264 1.00 69.75 197 HIS A CA 1
ATOM 1533 C C . HIS A 1 197 ? -3.167 10.435 28.254 1.00 69.75 197 HIS A C 1
ATOM 1535 O O . HIS A 1 197 ? -3.066 9.767 29.280 1.00 69.75 197 HIS A O 1
ATOM 1541 N N . ALA A 1 198 ? -3.611 9.912 27.108 1.00 71.38 198 ALA A N 1
ATOM 1542 C CA . ALA A 1 198 ? -4.000 8.516 26.901 1.00 71.38 198 ALA A CA 1
ATOM 1543 C C . ALA A 1 198 ? -3.460 8.017 25.559 1.00 71.38 198 ALA A C 1
ATOM 1545 O O . ALA A 1 198 ? -3.377 8.807 24.614 1.00 71.38 198 ALA A O 1
ATOM 1546 N N . ASN A 1 199 ? -3.181 6.721 25.436 1.00 83.31 199 ASN A N 1
ATOM 1547 C CA . ASN A 1 199 ? -3.067 6.115 24.114 1.00 83.31 199 ASN A CA 1
ATOM 1548 C C . ASN A 1 199 ? -4.468 5.839 23.567 1.00 83.31 199 ASN A C 1
ATOM 1550 O O . ASN A 1 199 ? -5.415 5.610 24.318 1.00 83.31 199 ASN A O 1
ATOM 1554 N N . GLU A 1 200 ? -4.607 5.828 22.245 1.00 84.44 200 GLU A N 1
ATOM 1555 C CA . GLU A 1 200 ? -5.882 5.496 21.599 1.00 84.44 200 GLU A CA 1
ATOM 1556 C C . GLU A 1 200 ? -6.383 4.098 21.988 1.00 84.44 200 GLU A C 1
ATOM 1558 O O . GLU A 1 200 ? -7.585 3.899 22.150 1.00 84.44 200 GLU A O 1
ATOM 1563 N N . ASP A 1 201 ? -5.463 3.149 22.186 1.00 86.75 201 ASP A N 1
ATOM 1564 C CA . ASP A 1 201 ? -5.779 1.764 22.558 1.00 86.75 201 ASP A CA 1
ATOM 1565 C C . ASP A 1 201 ? -6.287 1.635 24.007 1.00 86.75 201 ASP A C 1
ATOM 1567 O O . ASP A 1 201 ? -6.895 0.626 24.361 1.00 86.75 201 ASP A O 1
ATOM 1571 N N . ASP A 1 202 ? -6.089 2.665 24.841 1.00 85.94 202 ASP A N 1
ATOM 1572 C CA . ASP A 1 202 ? -6.610 2.704 26.213 1.00 85.94 202 ASP A CA 1
ATOM 1573 C C . ASP A 1 202 ? -8.110 3.056 26.247 1.00 85.94 202 ASP A C 1
ATOM 1575 O O . ASP A 1 202 ? -8.752 2.999 27.302 1.00 85.94 202 ASP A O 1
ATOM 1579 N N . LEU A 1 203 ? -8.686 3.465 25.111 1.00 89.25 203 LEU A N 1
ATOM 1580 C CA . LEU A 1 203 ? -10.067 3.920 25.026 1.00 89.25 203 LEU A CA 1
ATOM 1581 C C . LEU A 1 203 ? -11.020 2.830 24.543 1.00 89.25 203 LEU A C 1
ATOM 1583 O O . LEU A 1 203 ? -10.739 2.046 23.641 1.00 89.25 203 LEU A O 1
ATOM 1587 N N . VAL A 1 204 ? -12.221 2.845 25.113 1.00 93.62 204 VAL A N 1
ATOM 1588 C CA . VAL A 1 204 ? -13.354 2.052 24.642 1.00 93.62 204 VAL A CA 1
ATOM 1589 C C . VAL A 1 204 ? -14.118 2.874 23.621 1.00 93.62 204 VAL A C 1
ATOM 1591 O O . VAL A 1 204 ? -14.509 4.007 23.907 1.00 93.62 204 VAL A O 1
ATOM 1594 N N . ILE A 1 205 ? -14.362 2.278 22.456 1.00 95.75 205 ILE A N 1
ATOM 1595 C CA . ILE A 1 205 ? -15.213 2.834 21.405 1.00 95.75 205 ILE A CA 1
ATOM 1596 C C . ILE A 1 205 ? -16.454 1.956 21.286 1.00 95.75 205 ILE A C 1
ATOM 1598 O O . ILE A 1 205 ? -16.360 0.752 21.045 1.00 95.75 205 ILE A O 1
ATOM 1602 N N . GLU A 1 206 ? -17.616 2.567 21.476 1.00 95.75 206 GLU A N 1
ATOM 1603 C CA . GLU A 1 206 ? -18.921 1.928 21.353 1.00 95.75 206 GLU A CA 1
ATOM 1604 C C . GLU A 1 206 ? -19.674 2.503 20.157 1.00 95.75 206 GLU A C 1
ATOM 1606 O O . GLU A 1 206 ? -19.708 3.718 19.963 1.00 95.75 206 GLU A O 1
ATOM 1611 N N . TRP A 1 207 ? -20.316 1.621 19.399 1.00 96.38 207 TRP A N 1
ATOM 1612 C CA . TRP A 1 207 ? -21.188 1.960 18.281 1.00 96.38 207 TRP A CA 1
ATOM 1613 C C . TRP A 1 207 ? -22.639 1.725 18.694 1.00 96.38 207 TRP A C 1
ATOM 1615 O O . TRP A 1 207 ? -22.949 0.712 19.334 1.00 96.38 207 TRP A O 1
ATOM 1625 N N . ARG A 1 208 ? -23.527 2.653 18.337 1.00 94.31 208 ARG A N 1
ATOM 1626 C CA . ARG A 1 208 ? -24.971 2.617 18.615 1.00 94.31 208 ARG A CA 1
ATOM 1627 C C . ARG A 1 208 ? -25.763 3.125 17.415 1.00 94.31 208 ARG A C 1
ATOM 1629 O O . ARG A 1 208 ? -25.214 3.838 16.581 1.00 94.31 208 ARG A O 1
ATOM 1636 N N . TYR A 1 209 ? -27.056 2.821 17.373 1.00 93.44 209 TYR A N 1
ATOM 1637 C CA . TYR A 1 209 ? -27.991 3.529 16.499 1.00 93.44 209 TYR A CA 1
ATOM 1638 C C . TYR A 1 209 ? -28.503 4.803 17.181 1.00 93.44 209 TYR A C 1
ATOM 1640 O O . TYR A 1 209 ? -28.742 4.806 18.390 1.00 93.44 209 TYR A O 1
ATOM 1648 N N . GLU A 1 210 ? -28.695 5.875 16.414 1.00 89.56 210 GLU A N 1
ATOM 1649 C CA . GLU A 1 210 ? -29.239 7.142 16.925 1.00 89.56 210 GLU A CA 1
ATOM 1650 C C . GLU A 1 210 ? -30.679 7.015 17.432 1.00 89.56 210 GLU A C 1
ATOM 1652 O O . GLU A 1 210 ? -31.018 7.566 18.481 1.00 89.56 210 GLU A O 1
ATOM 1657 N N . ASP A 1 211 ? -31.500 6.212 16.748 1.00 86.00 211 ASP A N 1
ATOM 1658 C CA . ASP A 1 211 ? -32.900 5.938 17.105 1.00 86.00 211 ASP A CA 1
ATOM 1659 C C . ASP A 1 211 ? -33.072 5.292 18.493 1.00 86.00 211 ASP A C 1
ATOM 1661 O O . ASP A 1 211 ? -34.169 5.267 19.050 1.00 86.00 211 ASP A O 1
ATOM 1665 N N . SER A 1 212 ? -31.977 4.806 19.075 1.00 81.94 212 SER A N 1
ATOM 1666 C CA . SER A 1 212 ? -31.942 4.160 20.379 1.00 81.94 212 SER A CA 1
ATOM 1667 C C . SER A 1 212 ? -31.597 5.115 21.533 1.00 81.94 212 SER A C 1
ATOM 1669 O O . SER A 1 212 ? -31.627 4.703 22.694 1.00 81.94 212 SER A O 1
ATOM 1671 N N . GLY A 1 213 ? -31.274 6.380 21.241 1.00 71.00 213 GLY A N 1
ATOM 1672 C CA . GLY A 1 213 ? -30.879 7.391 22.225 1.00 71.00 213 GLY A CA 1
ATOM 1673 C C . GLY A 1 213 ? -29.455 7.222 22.782 1.00 71.00 213 GLY A C 1
ATOM 1674 O O . GLY A 1 213 ? -28.752 6.251 22.502 1.00 71.00 213 GLY A O 1
ATOM 1675 N N . ALA A 1 214 ? -29.013 8.182 23.608 1.00 66.19 214 ALA A N 1
ATOM 1676 C CA . ALA A 1 214 ? -27.642 8.238 24.146 1.00 66.19 214 ALA A CA 1
ATOM 1677 C C . ALA A 1 214 ? -27.251 7.020 25.015 1.00 66.19 214 ALA A C 1
ATOM 1679 O O . ALA A 1 214 ? -26.070 6.659 25.074 1.00 66.19 214 ALA A O 1
ATOM 1680 N N . ASP A 1 215 ? -28.247 6.378 25.631 1.00 71.75 215 ASP A N 1
ATOM 1681 C CA . ASP A 1 215 ? -28.117 5.174 26.463 1.00 71.75 215 ASP A CA 1
ATOM 1682 C C . ASP A 1 215 ? -28.653 3.905 25.768 1.00 71.75 215 ASP A C 1
ATOM 1684 O O . ASP A 1 215 ? -28.894 2.884 26.415 1.00 71.75 215 ASP A O 1
ATOM 1688 N N . GLY A 1 216 ? -28.830 3.951 24.442 1.00 78.88 216 GLY A N 1
ATOM 1689 C CA . GLY A 1 216 ? -29.245 2.809 23.631 1.00 78.88 216 GLY A CA 1
ATOM 1690 C C . GLY A 1 216 ? -28.274 1.616 23.693 1.00 78.88 216 GLY A C 1
ATOM 1691 O O . GLY A 1 216 ? -27.118 1.756 24.125 1.00 78.88 216 GLY A O 1
ATOM 1692 N N . PRO A 1 217 ? -28.704 0.417 23.250 1.00 90.06 217 PRO A N 1
ATOM 1693 C CA . PRO A 1 217 ? -27.859 -0.766 23.262 1.00 90.06 217 PRO A CA 1
ATOM 1694 C C . PRO A 1 217 ? -26.628 -0.570 22.375 1.00 90.06 217 PRO A C 1
ATOM 1696 O O . PRO A 1 217 ? -26.687 0.002 21.287 1.00 90.06 217 PRO A O 1
ATOM 1699 N N . VAL A 1 218 ? -25.495 -1.076 22.855 1.00 94.25 218 VAL A N 1
ATOM 1700 C CA . VAL A 1 218 ? -24.235 -1.077 22.110 1.00 94.25 218 VAL A CA 1
ATOM 1701 C C . VAL A 1 218 ? -24.285 -2.198 21.081 1.00 94.25 218 VAL A C 1
ATOM 1703 O O . VAL A 1 218 ? -24.402 -3.365 21.451 1.00 94.25 218 VAL A O 1
ATOM 1706 N N . ILE A 1 219 ? -24.188 -1.847 19.800 1.00 94.94 219 ILE A N 1
ATOM 1707 C CA . ILE A 1 219 ? -24.233 -2.818 18.697 1.00 94.94 219 ILE A CA 1
ATOM 1708 C C . ILE A 1 219 ? -22.855 -3.399 18.383 1.00 94.94 219 ILE A C 1
ATOM 1710 O O . ILE A 1 219 ? -22.752 -4.516 17.877 1.00 94.94 219 ILE A O 1
ATOM 1714 N N . HIS A 1 220 ? -21.794 -2.654 18.695 1.00 95.38 220 HIS A N 1
ATOM 1715 C CA . HIS A 1 220 ? -20.416 -3.088 18.515 1.00 95.38 220 HIS A CA 1
ATOM 1716 C C . HIS A 1 220 ? -19.472 -2.344 19.465 1.00 95.38 220 HIS A C 1
ATOM 1718 O O . HIS A 1 220 ? -19.706 -1.185 19.816 1.00 95.38 220 HIS A O 1
ATOM 1724 N N . ARG A 1 221 ? -18.390 -3.015 19.868 1.00 94.94 221 ARG A N 1
ATOM 1725 C CA . ARG A 1 221 ? -17.274 -2.428 20.613 1.00 94.94 221 ARG A CA 1
ATOM 1726 C C . ARG A 1 221 ? -15.982 -2.707 19.868 1.00 94.94 221 ARG A C 1
ATOM 1728 O O . ARG A 1 221 ? -15.658 -3.872 19.665 1.00 94.94 221 ARG A O 1
ATOM 1735 N N . GLY A 1 222 ? -15.258 -1.655 19.515 1.00 92.69 222 GLY A N 1
ATOM 1736 C CA . GLY A 1 222 ? -14.038 -1.772 18.727 1.00 92.69 222 GLY A CA 1
ATOM 1737 C C . GLY A 1 222 ? -13.751 -0.524 17.907 1.00 92.69 222 GLY A C 1
ATOM 1738 O O . GLY A 1 222 ? -14.613 0.340 17.725 1.00 92.69 222 GLY A O 1
ATOM 1739 N N . ARG A 1 223 ? -12.514 -0.438 17.410 1.00 91.50 223 ARG A N 1
ATOM 1740 C CA . ARG A 1 223 ? -12.035 0.687 16.594 1.00 91.50 223 ARG A CA 1
ATOM 1741 C C . ARG A 1 223 ? -12.652 0.734 15.204 1.00 91.50 223 ARG A C 1
ATOM 1743 O O . ARG A 1 223 ? -12.635 1.791 14.586 1.00 91.50 223 ARG A O 1
ATOM 1750 N N . HIS A 1 224 ? -13.185 -0.374 14.714 1.00 93.00 224 HIS A N 1
ATOM 1751 C CA . HIS A 1 224 ? -13.814 -0.425 13.410 1.00 93.00 224 HIS A CA 1
ATOM 1752 C C . HIS A 1 224 ? -15.131 -1.186 13.470 1.00 93.00 224 HIS A C 1
ATOM 1754 O O . HIS A 1 224 ? -15.282 -2.114 14.255 1.00 93.00 224 HIS A O 1
ATOM 1760 N N . TYR A 1 225 ? -16.080 -0.798 12.629 1.00 95.69 225 TYR A N 1
ATOM 1761 C CA . TYR A 1 225 ? -17.346 -1.497 12.447 1.00 95.69 225 TYR A CA 1
ATOM 1762 C C . TYR A 1 225 ? -17.645 -1.594 10.958 1.00 95.69 225 TYR A C 1
ATOM 1764 O O . TYR A 1 225 ? -17.476 -0.614 10.241 1.00 95.69 225 TYR A O 1
ATOM 1772 N N . THR A 1 226 ? -18.095 -2.753 10.488 1.00 96.62 226 THR A N 1
ATOM 1773 C CA . THR A 1 226 ? -18.525 -2.932 9.095 1.00 96.62 226 THR A CA 1
ATOM 1774 C C . THR A 1 226 ? -20.051 -2.893 9.052 1.00 96.62 226 THR A C 1
ATOM 1776 O O . THR A 1 226 ? -20.675 -3.864 9.498 1.00 96.62 226 THR A O 1
ATOM 1779 N N . PRO A 1 227 ? -20.669 -1.808 8.542 1.00 97.06 227 PRO A N 1
ATOM 1780 C CA . PRO A 1 227 ? -22.116 -1.698 8.483 1.00 97.06 227 PRO A CA 1
ATOM 1781 C C . PRO A 1 227 ? -22.718 -2.812 7.632 1.00 97.06 227 PRO A C 1
ATOM 1783 O O . PRO A 1 227 ? -22.189 -3.198 6.592 1.00 97.06 227 PRO A O 1
ATOM 1786 N N . LYS A 1 228 ? -23.833 -3.353 8.091 1.00 95.06 228 LYS A N 1
ATOM 1787 C CA . LYS A 1 228 ? -24.609 -4.405 7.441 1.00 95.06 228 LYS A CA 1
ATOM 1788 C C . LYS A 1 228 ? -25.673 -3.767 6.543 1.00 95.06 228 LYS A C 1
ATOM 1790 O O . LYS A 1 228 ? -26.013 -2.606 6.737 1.00 95.06 228 LYS A O 1
ATOM 1795 N N . PRO A 1 229 ? -26.293 -4.523 5.627 1.00 95.00 229 PRO A N 1
ATOM 1796 C CA . PRO A 1 229 ? -27.416 -4.013 4.829 1.00 95.00 229 PRO A CA 1
ATOM 1797 C C . PRO A 1 229 ? -28.580 -3.496 5.678 1.00 95.00 229 PRO A C 1
ATOM 1799 O O . PRO A 1 229 ? -29.234 -2.530 5.321 1.00 95.00 229 PRO A O 1
ATOM 1802 N N . ALA A 1 230 ? -28.808 -4.102 6.847 1.00 94.50 230 ALA A N 1
ATOM 1803 C CA . ALA A 1 230 ? -29.821 -3.643 7.796 1.00 94.50 230 ALA A CA 1
ATOM 1804 C C . ALA A 1 230 ? -29.504 -2.276 8.438 1.00 94.50 230 ALA A C 1
ATOM 1806 O O . ALA A 1 230 ? -30.364 -1.723 9.121 1.00 94.50 230 ALA A O 1
ATOM 1807 N N . ASP A 1 231 ? -28.288 -1.755 8.259 1.00 95.62 231 ASP A N 1
ATOM 1808 C CA . ASP A 1 231 ? -27.883 -0.438 8.749 1.00 95.62 231 ASP A CA 1
ATOM 1809 C C . ASP A 1 231 ? -28.127 0.666 7.715 1.00 95.62 231 ASP A C 1
ATOM 1811 O O . ASP A 1 231 ? -28.042 1.836 8.073 1.00 95.62 231 ASP A O 1
ATOM 1815 N N . GLU A 1 232 ? -28.445 0.323 6.462 1.00 96.44 232 GLU A N 1
ATOM 1816 C CA . GLU A 1 232 ? -28.676 1.289 5.385 1.00 96.44 232 GLU A CA 1
ATOM 1817 C C . GLU A 1 232 ? -29.744 2.327 5.768 1.00 96.44 232 GLU A C 1
ATOM 1819 O O . GLU A 1 232 ? -30.806 2.004 6.303 1.00 96.44 232 GLU A O 1
ATOM 1824 N N . GLY A 1 233 ? -29.433 3.603 5.533 1.00 96.50 233 GLY A N 1
ATOM 1825 C CA . GLY A 1 233 ? -30.268 4.746 5.894 1.00 96.50 233 GLY A CA 1
ATOM 1826 C C . GLY A 1 233 ? -30.304 5.074 7.391 1.00 96.50 233 GLY A C 1
ATOM 1827 O O . GLY A 1 233 ? -30.865 6.104 7.765 1.00 96.50 233 GLY A O 1
ATOM 1828 N N . ARG A 1 234 ? -29.707 4.250 8.264 1.00 95.44 234 ARG A N 1
ATOM 1829 C CA . ARG A 1 234 ? -29.656 4.504 9.711 1.00 95.44 234 ARG A CA 1
ATOM 1830 C C . ARG A 1 234 ? -28.460 5.378 10.060 1.00 95.44 234 ARG A C 1
ATOM 1832 O O . ARG A 1 234 ? -27.420 5.333 9.407 1.00 95.44 234 ARG A O 1
ATOM 1839 N N . VAL A 1 235 ? -28.603 6.149 11.131 1.00 95.50 235 VAL A N 1
ATOM 1840 C CA . VAL A 1 235 ? -27.534 6.978 11.689 1.00 95.50 235 VAL A CA 1
ATOM 1841 C C . VAL A 1 235 ? -26.829 6.217 12.809 1.00 95.50 235 VAL A C 1
ATOM 1843 O O . VAL A 1 235 ? -27.471 5.693 13.727 1.00 95.50 235 VAL A O 1
ATOM 1846 N N . LEU A 1 236 ? -25.499 6.150 12.724 1.00 95.06 236 LEU A N 1
ATOM 1847 C CA . LEU A 1 236 ? -24.643 5.525 13.729 1.00 95.06 236 LEU A CA 1
ATOM 1848 C C . LEU A 1 236 ? -24.053 6.591 14.657 1.00 95.06 236 LEU A C 1
ATOM 1850 O O . LEU A 1 236 ? -23.494 7.583 14.196 1.00 95.06 236 LEU A O 1
ATOM 1854 N N . ILE A 1 237 ? -24.115 6.348 15.965 1.00 94.44 237 ILE A N 1
ATOM 1855 C CA . ILE A 1 237 ? -23.455 7.164 16.985 1.00 94.44 237 ILE A CA 1
ATOM 1856 C C . ILE A 1 237 ? -22.249 6.407 17.523 1.00 94.44 237 ILE A C 1
ATOM 1858 O O . ILE A 1 237 ? -22.369 5.283 18.018 1.00 94.44 237 ILE A O 1
ATOM 1862 N N . LEU A 1 238 ? -21.094 7.062 17.492 1.00 94.88 238 LEU A N 1
ATOM 1863 C CA . LEU A 1 238 ? -19.884 6.597 18.148 1.00 94.88 238 LEU A CA 1
ATOM 1864 C C . LEU A 1 238 ? -19.760 7.264 19.508 1.00 94.88 238 LEU A C 1
ATOM 1866 O O . LEU A 1 238 ? -19.987 8.465 19.634 1.00 94.88 238 LEU A O 1
ATOM 1870 N N . LYS A 1 239 ? -19.337 6.503 20.514 1.00 93.56 239 LYS A N 1
ATOM 1871 C CA . LYS A 1 239 ? -18.963 7.014 21.834 1.00 93.56 239 LYS A CA 1
ATOM 1872 C C . LYS A 1 239 ? -17.579 6.498 22.202 1.00 93.56 239 LYS A C 1
ATOM 1874 O O . LYS A 1 239 ? -17.397 5.290 22.300 1.00 93.56 239 LYS A O 1
ATOM 1879 N N . ALA A 1 240 ? -16.634 7.401 22.450 1.00 93.19 240 ALA A N 1
ATOM 1880 C CA . ALA A 1 240 ? -15.296 7.063 22.930 1.00 93.19 240 ALA A CA 1
ATOM 1881 C C . ALA A 1 240 ? -15.086 7.542 24.361 1.00 93.19 240 ALA A C 1
ATOM 1883 O O . ALA A 1 240 ? -15.446 8.673 24.693 1.00 93.19 240 ALA A O 1
ATOM 1884 N N . TYR A 1 241 ? -14.491 6.703 25.207 1.00 87.62 241 TYR A N 1
ATOM 1885 C CA . TYR A 1 241 ? -14.145 7.063 26.579 1.00 87.62 241 TYR A CA 1
ATOM 1886 C C . TYR A 1 241 ? -13.070 6.154 27.173 1.00 87.62 241 TYR A C 1
ATOM 1888 O O . TYR A 1 241 ? -12.936 4.995 26.794 1.00 87.62 241 TYR A O 1
ATOM 1896 N N . HIS A 1 242 ? -12.341 6.659 28.167 1.00 84.25 242 HIS A N 1
ATOM 1897 C CA . HIS A 1 242 ? -11.431 5.828 28.953 1.00 84.25 242 HIS A CA 1
ATOM 1898 C C . HIS A 1 242 ? -12.238 4.996 29.971 1.00 84.25 242 HIS A C 1
ATOM 1900 O O . HIS A 1 242 ? -13.073 5.585 30.666 1.00 84.25 242 HIS A O 1
ATOM 1906 N N . PRO A 1 243 ? -12.006 3.676 30.140 1.00 81.06 243 PRO A N 1
ATOM 1907 C CA . PRO A 1 243 ? -12.801 2.809 31.022 1.00 81.06 243 PRO A CA 1
ATOM 1908 C C . PRO A 1 243 ? -12.968 3.338 32.453 1.00 81.06 243 PRO A C 1
ATOM 1910 O O . PRO A 1 243 ? -14.051 3.249 33.027 1.00 81.06 243 PRO A O 1
ATOM 1913 N N . LEU A 1 244 ? -11.901 3.917 33.015 1.00 72.00 244 LEU A N 1
ATOM 1914 C CA . LEU A 1 244 ? -11.898 4.481 34.374 1.00 72.00 244 LEU A CA 1
ATOM 1915 C C . LEU A 1 244 ? -12.518 5.885 34.462 1.00 72.00 244 LEU A C 1
ATOM 1917 O O . LEU A 1 244 ? -12.830 6.345 35.557 1.00 72.00 244 LEU A O 1
ATOM 1921 N N . TYR A 1 245 ? -12.704 6.567 33.328 1.00 71.81 245 TYR A N 1
ATOM 1922 C CA . TYR A 1 245 ? -13.192 7.947 33.272 1.00 71.81 245 TYR A CA 1
ATOM 1923 C C . TYR A 1 245 ? -14.281 8.128 32.213 1.00 71.81 245 TYR A C 1
ATOM 1925 O O . TYR A 1 245 ? -14.267 9.074 31.424 1.00 71.81 245 TYR A O 1
ATOM 1933 N N . SER A 1 246 ? -15.263 7.225 32.224 1.00 75.19 246 SER A N 1
ATOM 1934 C CA . SER A 1 246 ? -16.374 7.204 31.263 1.00 75.19 246 SER A CA 1
ATOM 1935 C C . SER A 1 246 ? -17.205 8.491 31.229 1.00 75.19 246 SER A C 1
ATOM 1937 O O . SER A 1 246 ? -17.836 8.790 30.218 1.00 75.19 246 SER A O 1
ATOM 1939 N N . VAL A 1 247 ? -17.158 9.288 32.302 1.00 70.75 247 VAL A N 1
ATOM 1940 C CA . VAL A 1 247 ? -17.796 10.610 32.392 1.00 70.75 247 VAL A CA 1
ATOM 1941 C C . VAL A 1 247 ? -17.250 11.618 31.372 1.00 70.75 247 VAL A C 1
ATOM 1943 O O . VAL A 1 247 ? -17.965 12.537 30.987 1.00 70.75 247 VAL A O 1
ATOM 1946 N N . PHE A 1 248 ? -16.014 11.442 30.891 1.00 73.81 248 PHE A N 1
ATOM 1947 C CA . PHE A 1 248 ? -15.406 12.303 29.868 1.00 73.81 248 PHE A CA 1
ATOM 1948 C C . PHE A 1 248 ? -15.554 11.732 28.460 1.00 73.81 248 PHE A C 1
ATOM 1950 O O . PHE A 1 248 ? -14.692 11.940 27.607 1.00 73.81 248 PHE A O 1
ATOM 1957 N N . SER A 1 249 ? -16.640 11.004 28.209 1.00 84.62 249 SER A N 1
ATOM 1958 C CA . SER A 1 249 ? -16.907 10.477 26.882 1.00 84.62 249 SER A CA 1
ATOM 1959 C C . SER A 1 249 ? -17.110 11.589 25.859 1.00 84.62 249 SER A C 1
ATOM 1961 O O . SER A 1 249 ? -17.720 12.618 26.159 1.00 84.62 249 SER A O 1
ATOM 1963 N N . VAL A 1 250 ? -16.681 11.333 24.632 1.00 87.12 250 VAL A N 1
ATOM 1964 C CA . VAL A 1 250 ? -17.039 12.126 23.455 1.00 87.12 250 VAL A CA 1
ATOM 1965 C C . VAL A 1 250 ? -17.916 11.287 22.549 1.00 87.12 250 VAL A C 1
ATOM 1967 O O . VAL A 1 250 ? -17.745 10.070 22.468 1.00 87.12 250 VAL A O 1
ATOM 1970 N N . THR A 1 251 ? -18.866 11.938 21.893 1.00 91.88 251 THR A N 1
ATOM 1971 C CA . THR A 1 251 ? -19.782 11.291 20.960 1.00 91.88 251 THR A CA 1
ATOM 1972 C C . THR A 1 251 ? -19.727 11.972 19.607 1.00 91.88 251 THR A C 1
ATOM 1974 O O . THR A 1 251 ? -19.533 13.184 19.544 1.00 91.88 251 THR A O 1
ATOM 1977 N N . ASN A 1 252 ? -19.937 11.207 18.542 1.00 92.31 252 ASN A N 1
ATOM 1978 C CA . ASN A 1 252 ? -20.098 11.734 17.193 1.00 92.31 252 ASN A CA 1
ATOM 1979 C C . ASN A 1 252 ? -21.238 10.991 16.487 1.00 92.31 252 ASN A C 1
ATOM 1981 O O . ASN A 1 252 ? -21.279 9.762 16.554 1.00 92.31 252 ASN A O 1
ATOM 1985 N N . SER A 1 253 ? -22.156 11.733 15.865 1.00 93.62 253 SER A N 1
ATOM 1986 C CA . SER A 1 253 ? -23.241 11.181 15.049 1.00 93.62 253 SER A CA 1
ATOM 1987 C C . SER A 1 253 ? -22.808 11.228 13.587 1.00 93.62 253 SER A C 1
ATOM 1989 O O . SER A 1 253 ? -22.425 12.286 13.087 1.00 93.62 253 SER A O 1
ATOM 1991 N N . LEU A 1 254 ? -22.794 10.076 12.925 1.00 94.81 254 LEU A N 1
ATOM 1992 C CA . LEU A 1 254 ? -22.363 9.961 11.536 1.0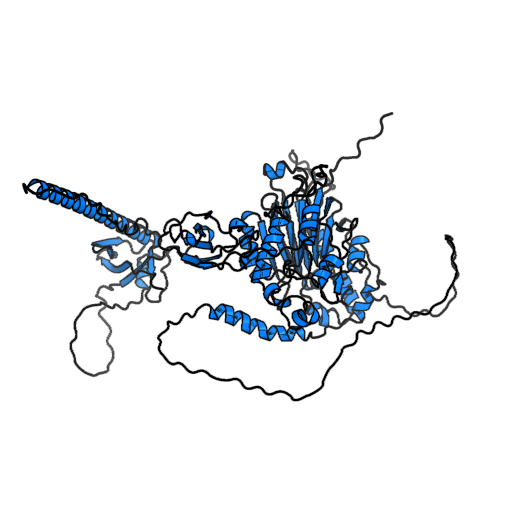0 94.81 254 LEU A CA 1
ATOM 1993 C C . LEU A 1 254 ? -23.487 10.332 10.563 1.00 94.81 254 LEU A C 1
ATOM 1995 O O . LEU A 1 254 ? -24.661 10.265 10.915 1.00 94.81 254 LEU A O 1
ATOM 1999 N N . PRO A 1 255 ? -23.168 10.647 9.300 1.00 93.88 255 PRO A N 1
ATOM 2000 C CA . PRO A 1 255 ? -24.170 10.633 8.243 1.00 93.88 255 PRO A CA 1
ATOM 2001 C C . PRO A 1 255 ? -24.871 9.262 8.143 1.00 93.88 255 PRO A C 1
ATOM 2003 O O . PRO A 1 255 ? -24.284 8.248 8.543 1.00 93.88 255 PRO A O 1
ATOM 2006 N N . PRO A 1 256 ? -26.097 9.204 7.586 1.00 96.62 256 PRO A N 1
ATOM 2007 C CA . PRO A 1 256 ? -26.777 7.942 7.322 1.00 96.62 256 PRO A CA 1
ATOM 2008 C C . PRO A 1 256 ? -25.894 6.974 6.531 1.00 96.62 256 PRO A C 1
ATOM 2010 O O . PRO A 1 256 ? -25.235 7.377 5.570 1.00 96.62 256 PRO A O 1
ATOM 2013 N N . VAL A 1 257 ? -25.895 5.697 6.919 1.00 97.81 257 VAL A N 1
ATOM 2014 C CA . VAL A 1 257 ? -25.157 4.651 6.200 1.00 97.81 257 VAL A CA 1
ATOM 2015 C C . VAL A 1 257 ? -25.699 4.548 4.778 1.00 97.81 257 VAL A C 1
ATOM 2017 O O . VAL A 1 257 ? -26.901 4.375 4.573 1.00 97.81 257 VAL A O 1
ATOM 2020 N N . LEU A 1 258 ? -24.811 4.627 3.795 1.00 97.06 258 LEU A N 1
ATOM 2021 C CA . LEU A 1 258 ? -25.165 4.552 2.384 1.00 97.06 258 LEU A CA 1
ATOM 2022 C C . LEU A 1 258 ? -24.970 3.123 1.848 1.00 97.06 258 LEU A C 1
ATOM 2024 O O . LEU A 1 258 ? -24.081 2.406 2.325 1.00 97.06 258 LEU A O 1
ATOM 2028 N N . PRO A 1 259 ? -25.741 2.692 0.837 1.00 96.69 259 PRO A N 1
ATOM 2029 C CA . PRO A 1 259 ? -25.434 1.458 0.126 1.00 96.69 259 PRO A CA 1
ATOM 2030 C C . PRO A 1 259 ? -24.053 1.578 -0.527 1.00 96.69 259 PRO A C 1
ATOM 2032 O O . PRO A 1 259 ? -23.709 2.609 -1.110 1.00 96.69 259 PRO A O 1
ATOM 2035 N N . CYS A 1 260 ? -23.238 0.529 -0.420 1.00 95.62 260 CYS A N 1
ATOM 2036 C CA . CYS A 1 260 ? -21.950 0.500 -1.107 1.00 95.62 260 CYS A CA 1
ATOM 2037 C C . CYS A 1 260 ? -22.169 0.352 -2.614 1.00 95.62 260 CYS A C 1
ATOM 2039 O O . CYS A 1 260 ? -22.851 -0.593 -3.021 1.00 95.62 260 CYS A O 1
ATOM 2041 N N . PRO A 1 261 ? -21.557 1.212 -3.443 1.00 93.50 261 PRO A N 1
ATOM 2042 C CA . PRO A 1 261 ? -21.535 1.008 -4.880 1.00 93.50 261 PRO A CA 1
ATOM 2043 C C . PRO A 1 261 ? -20.986 -0.375 -5.234 1.00 93.50 261 PRO A C 1
ATOM 2045 O O . PRO A 1 261 ? -19.958 -0.815 -4.710 1.00 93.50 261 PRO A O 1
ATOM 2048 N N . SER A 1 262 ? -21.700 -1.073 -6.107 1.00 87.31 262 SER A N 1
ATOM 2049 C CA . SER A 1 262 ? -21.346 -2.409 -6.571 1.00 87.31 262 SER A CA 1
ATOM 2050 C C . SER A 1 262 ? -21.144 -2.406 -8.072 1.00 87.31 262 SER A C 1
ATOM 2052 O O . SER A 1 262 ? -21.880 -1.744 -8.801 1.00 87.31 262 SER A O 1
ATOM 2054 N N . ILE A 1 263 ? -20.178 -3.199 -8.521 1.00 92.44 263 ILE A N 1
ATOM 2055 C CA . ILE A 1 263 ? -19.921 -3.423 -9.934 1.00 92.44 263 ILE A CA 1
ATOM 2056 C C . ILE A 1 263 ? -19.941 -4.927 -10.186 1.00 92.44 263 ILE A C 1
ATOM 2058 O O . ILE A 1 263 ? -19.260 -5.677 -9.483 1.00 92.44 263 ILE A O 1
ATOM 2062 N N . ASP A 1 264 ? -20.715 -5.362 -11.179 1.00 93.19 264 ASP A N 1
ATOM 2063 C CA . ASP A 1 264 ? -20.957 -6.785 -11.438 1.00 93.19 264 ASP A CA 1
ATOM 2064 C C . ASP A 1 264 ? -19.653 -7.533 -11.729 1.00 93.19 264 ASP A C 1
ATOM 2066 O O . ASP A 1 264 ? -19.352 -8.532 -11.073 1.00 93.19 264 ASP A O 1
ATOM 2070 N N . TRP A 1 265 ? -18.806 -6.982 -12.609 1.00 94.75 265 TRP A N 1
ATOM 2071 C CA . TRP A 1 265 ? -17.521 -7.602 -12.939 1.00 94.75 265 TRP A CA 1
ATOM 2072 C C . TRP A 1 265 ? -16.601 -7.723 -11.721 1.00 94.75 265 TRP A C 1
ATOM 2074 O O . TRP A 1 265 ? -15.821 -8.668 -11.634 1.00 94.75 265 TRP A O 1
ATOM 2084 N N . HIS A 1 266 ? -16.680 -6.793 -10.761 1.00 93.94 266 HIS A N 1
ATOM 2085 C CA . HIS A 1 266 ? -15.845 -6.821 -9.556 1.00 93.94 266 HIS A CA 1
ATOM 2086 C C . HIS A 1 266 ? -16.251 -7.975 -8.644 1.00 93.94 266 HIS A C 1
ATOM 2088 O O . HIS A 1 266 ? -15.401 -8.721 -8.155 1.00 93.94 266 HIS A O 1
ATOM 2094 N N . PHE A 1 267 ? -17.558 -8.170 -8.476 1.00 90.31 267 PHE A N 1
ATOM 2095 C CA . PHE A 1 267 ? -18.107 -9.297 -7.733 1.00 90.31 267 PHE A CA 1
ATOM 2096 C C . PHE A 1 267 ? -17.779 -10.639 -8.402 1.00 90.31 267 PHE A C 1
ATOM 2098 O O . PHE A 1 267 ? -17.304 -11.560 -7.736 1.00 90.31 267 PHE A O 1
ATOM 2105 N N . GLU A 1 268 ? -17.976 -10.748 -9.717 1.00 91.38 268 GLU A N 1
ATOM 2106 C CA . GLU A 1 268 ? -17.672 -11.955 -10.495 1.00 91.38 268 GLU A CA 1
ATOM 2107 C C . GLU A 1 268 ? -16.188 -12.330 -10.423 1.00 91.38 268 GLU A C 1
ATOM 2109 O O . GLU A 1 268 ? -15.849 -13.479 -10.121 1.00 91.38 268 GLU A O 1
ATOM 2114 N N . ARG A 1 269 ? -15.303 -11.345 -10.622 1.00 91.75 269 ARG A N 1
ATOM 2115 C CA . ARG A 1 269 ? -13.845 -11.490 -10.530 1.00 91.75 269 ARG A CA 1
ATOM 2116 C C . ARG A 1 269 ? -13.414 -12.047 -9.176 1.00 91.75 269 ARG A C 1
ATOM 2118 O O . ARG A 1 269 ? -12.623 -12.987 -9.106 1.00 91.75 269 ARG A O 1
ATOM 2125 N N . ASN A 1 270 ? -13.956 -11.480 -8.104 1.00 90.94 270 ASN A N 1
ATOM 2126 C CA . ASN A 1 270 ? -13.657 -11.880 -6.735 1.00 90.94 270 ASN A CA 1
ATOM 2127 C C . ASN A 1 270 ? -14.170 -13.298 -6.433 1.00 90.94 270 ASN A C 1
ATOM 2129 O O . ASN A 1 270 ? -13.430 -14.126 -5.900 1.00 90.94 270 ASN A O 1
ATOM 2133 N N . ASN A 1 271 ? -15.391 -13.634 -6.851 1.00 87.88 271 ASN A N 1
ATOM 2134 C CA . ASN A 1 271 ? -15.935 -14.983 -6.673 1.00 87.88 271 ASN A CA 1
ATOM 2135 C C . ASN A 1 271 ? -15.131 -16.052 -7.417 1.00 87.88 271 ASN A C 1
ATOM 2137 O O . ASN A 1 271 ? -14.946 -17.148 -6.892 1.00 87.88 271 ASN A O 1
ATOM 2141 N N . ALA A 1 272 ? -14.624 -15.732 -8.609 1.00 89.25 272 ALA A N 1
ATOM 2142 C CA . ALA A 1 272 ? -13.801 -16.641 -9.399 1.00 89.25 272 ALA A CA 1
ATOM 2143 C C . ALA A 1 272 ? -12.414 -16.912 -8.780 1.00 89.25 272 ALA A C 1
ATOM 2145 O O . ALA A 1 272 ? -11.800 -17.928 -9.103 1.00 89.25 272 ALA A O 1
ATOM 2146 N N . PHE A 1 273 ? -11.927 -16.050 -7.879 1.00 89.75 273 PHE A N 1
ATOM 2147 C CA . PHE A 1 273 ? -10.666 -16.270 -7.162 1.00 89.75 273 PHE A CA 1
ATOM 2148 C C . PHE A 1 273 ? -10.807 -17.235 -5.976 1.00 89.75 273 PHE A C 1
ATOM 2150 O O . PHE A 1 273 ? -9.851 -17.918 -5.612 1.00 89.75 273 PHE A O 1
ATOM 2157 N N . SER A 1 274 ? -12.001 -17.326 -5.383 1.00 77.38 274 SER A N 1
ATOM 2158 C CA . SER A 1 274 ? -12.263 -18.266 -4.291 1.00 77.38 274 SER A CA 1
ATOM 2159 C C . SER A 1 274 ? -12.308 -19.707 -4.825 1.00 77.38 274 SER A C 1
ATOM 2161 O O . SER A 1 274 ? -12.996 -19.961 -5.815 1.00 77.38 274 SER A O 1
ATOM 2163 N N . PRO A 1 275 ? -11.639 -20.687 -4.185 1.00 63.00 275 PRO A N 1
ATOM 2164 C CA . PRO A 1 275 ? -11.736 -22.084 -4.582 1.00 63.00 275 PRO A CA 1
ATOM 2165 C C . PRO A 1 275 ? -13.196 -22.530 -4.485 1.00 63.00 275 PRO A C 1
ATOM 2167 O O . PRO A 1 275 ? -13.765 -22.644 -3.397 1.00 63.00 275 PRO A O 1
ATOM 2170 N N . SER A 1 276 ? -13.818 -22.774 -5.636 1.00 51.03 276 SER A N 1
ATOM 2171 C CA . SER A 1 276 ? -15.141 -23.381 -5.689 1.00 51.03 276 SER A CA 1
ATOM 2172 C C . SER A 1 276 ? -15.066 -24.770 -5.050 1.00 51.03 276 SER A C 1
ATOM 2174 O O . SER A 1 276 ? -14.212 -25.589 -5.392 1.00 51.03 276 SER A O 1
ATOM 2176 N N . SER A 1 277 ? -15.964 -25.063 -4.105 1.00 34.91 277 SER A N 1
ATOM 2177 C CA . SER A 1 277 ? -16.248 -26.466 -3.790 1.00 34.91 277 SER A CA 1
ATOM 2178 C C . SER A 1 277 ? -16.691 -27.155 -5.092 1.00 34.91 277 SER A C 1
ATOM 2180 O O . SER A 1 277 ? -17.441 -26.537 -5.856 1.00 34.91 277 SER A O 1
ATOM 2182 N N . PRO A 1 278 ? -16.252 -28.392 -5.389 1.00 34.91 278 PRO A N 1
ATOM 2183 C CA . PRO A 1 278 ? -16.582 -29.032 -6.653 1.00 34.91 278 PRO A CA 1
ATOM 2184 C C . PRO A 1 278 ? -18.103 -29.187 -6.780 1.00 34.91 278 PRO A C 1
ATOM 2186 O O . PRO A 1 278 ? -18.738 -29.837 -5.955 1.00 34.91 278 PRO A O 1
ATOM 2189 N N . SER A 1 279 ? -18.663 -28.584 -7.829 1.00 34.22 279 SER A N 1
ATOM 2190 C CA . SER A 1 279 ? -19.948 -28.917 -8.453 1.00 34.22 279 SER A CA 1
ATOM 2191 C C . SER A 1 279 ? -21.156 -29.156 -7.528 1.00 34.22 279 SER A C 1
ATOM 2193 O O . SER A 1 279 ? -21.478 -30.284 -7.161 1.00 34.22 279 SER A O 1
ATOM 2195 N N . SER A 1 280 ? -21.969 -28.120 -7.347 1.00 28.25 280 SER A N 1
ATOM 2196 C CA . SER A 1 280 ? -23.405 -28.265 -7.610 1.00 28.25 280 SER A CA 1
ATOM 2197 C C . SER A 1 280 ? -23.907 -26.972 -8.243 1.00 28.25 280 SER A C 1
ATOM 2199 O O . SER A 1 280 ? -24.165 -25.982 -7.570 1.00 28.25 280 SER A O 1
ATOM 2201 N N . LEU A 1 281 ? -23.976 -26.960 -9.574 1.00 34.62 281 LEU A N 1
ATOM 2202 C CA . LEU A 1 281 ? -24.785 -25.981 -10.295 1.00 34.62 281 LEU A CA 1
ATOM 2203 C C . LEU A 1 281 ? -26.247 -26.225 -9.882 1.00 34.62 281 LEU A C 1
ATOM 2205 O O . LEU A 1 281 ? -26.736 -27.334 -10.121 1.00 34.62 281 LEU A O 1
ATOM 2209 N N . PRO A 1 282 ? -26.967 -25.265 -9.277 1.00 36.59 282 PRO A N 1
ATOM 2210 C CA . PRO A 1 282 ? -28.403 -25.406 -9.153 1.00 36.59 282 PRO A CA 1
ATOM 2211 C C . PRO A 1 282 ? -29.010 -25.250 -10.549 1.00 36.59 282 PRO A C 1
ATOM 2213 O O . PRO A 1 282 ? -28.742 -24.285 -11.265 1.00 36.59 282 PRO A O 1
ATOM 2216 N N . SER A 1 283 ? -29.810 -26.237 -10.950 1.00 32.75 283 SER A N 1
ATOM 2217 C CA . SER A 1 283 ? -30.603 -26.181 -12.173 1.00 32.75 283 SER A CA 1
ATOM 2218 C C . SER A 1 283 ? -31.454 -24.913 -12.189 1.00 32.75 283 SER A C 1
ATOM 2220 O O . SER A 1 283 ? -32.146 -24.623 -11.213 1.00 32.75 283 SER A O 1
ATOM 2222 N N . LEU A 1 284 ? -31.435 -24.201 -13.313 1.00 34.84 284 LEU A N 1
ATOM 2223 C CA . LEU A 1 284 ? -32.302 -23.063 -13.596 1.00 34.84 284 LEU A CA 1
ATOM 2224 C C . LEU A 1 284 ? -33.781 -23.468 -13.473 1.00 34.84 284 LEU A C 1
ATOM 2226 O O . LEU A 1 284 ? -34.349 -24.075 -14.378 1.00 34.84 284 LEU A O 1
ATOM 2230 N N . SER A 1 285 ? -34.411 -23.097 -12.363 1.00 29.25 285 SER A N 1
ATOM 2231 C CA . SER A 1 285 ? -35.862 -22.958 -12.247 1.00 29.25 285 SER A CA 1
ATOM 2232 C C . SER A 1 285 ? -36.196 -21.464 -12.199 1.00 29.25 285 SER A C 1
ATOM 2234 O O . SER A 1 285 ? -35.635 -20.758 -11.357 1.00 29.25 285 SER A O 1
ATOM 2236 N N . PRO A 1 286 ? -37.078 -20.945 -13.070 1.00 37.59 286 PRO A N 1
ATOM 2237 C CA . PRO A 1 286 ? -37.441 -19.541 -13.043 1.00 37.59 286 PRO A CA 1
ATOM 2238 C C . PRO A 1 286 ? -38.496 -19.315 -11.954 1.00 37.59 286 PRO A C 1
ATOM 2240 O O . PRO A 1 286 ? -39.513 -20.004 -11.941 1.00 37.59 286 PRO A O 1
ATOM 2243 N N . ALA A 1 287 ? -38.240 -18.319 -11.100 1.00 35.69 287 ALA A N 1
ATOM 2244 C CA . ALA A 1 287 ? -39.132 -17.682 -10.117 1.00 35.69 287 ALA A CA 1
ATOM 2245 C C . ALA A 1 287 ? -38.773 -17.918 -8.639 1.00 35.69 287 ALA A C 1
ATOM 2247 O O . ALA A 1 287 ? -39.370 -18.740 -7.955 1.00 35.69 287 ALA A O 1
ATOM 2248 N N . SER A 1 288 ? -37.874 -17.077 -8.126 1.00 30.22 288 SER A N 1
ATOM 2249 C CA . SER A 1 288 ? -38.047 -16.377 -6.845 1.00 30.22 288 SER A CA 1
ATOM 2250 C C . SER A 1 288 ? -36.934 -15.339 -6.702 1.00 30.22 288 SER A C 1
ATOM 2252 O O . SER A 1 288 ? -35.768 -15.659 -6.914 1.00 30.22 288 SER A O 1
ATOM 2254 N N . SER A 1 289 ? -37.317 -14.106 -6.379 1.00 39.03 289 SER A N 1
ATOM 2255 C CA . SER A 1 289 ? -36.469 -12.939 -6.103 1.00 39.03 289 SER A CA 1
ATOM 2256 C C . SER A 1 289 ? -35.134 -13.283 -5.427 1.00 39.03 289 SER A C 1
ATOM 2258 O O . SER A 1 289 ? -35.113 -13.710 -4.271 1.00 39.03 289 SER A O 1
ATOM 2260 N N . SER A 1 290 ? -34.028 -13.077 -6.141 1.00 30.53 290 SER A N 1
ATOM 2261 C CA . SER A 1 290 ? -32.673 -13.313 -5.649 1.00 30.53 290 SER A CA 1
ATOM 2262 C C . SER A 1 290 ? -32.225 -12.180 -4.726 1.00 30.53 290 SER A C 1
ATOM 2264 O O . SER A 1 290 ? -31.857 -11.097 -5.177 1.00 30.53 290 SER A O 1
ATOM 2266 N N . SER A 1 291 ? -32.220 -12.448 -3.424 1.00 32.78 291 SER A N 1
ATOM 2267 C CA . SER A 1 291 ? -31.372 -11.741 -2.469 1.00 32.78 291 SER A CA 1
ATOM 2268 C C . SER A 1 291 ? -29.909 -12.086 -2.766 1.00 32.78 291 SER A C 1
ATOM 2270 O O . SER A 1 291 ? -29.484 -13.222 -2.546 1.00 32.78 291 SER A O 1
ATOM 2272 N N . VAL A 1 292 ? -29.158 -11.118 -3.287 1.00 32.78 292 VAL A N 1
ATOM 2273 C CA . VAL A 1 292 ? -27.697 -11.190 -3.429 1.00 32.78 292 VAL A CA 1
ATOM 2274 C C . VAL A 1 292 ? -27.083 -11.356 -2.028 1.00 32.78 292 VAL A C 1
ATOM 2276 O O . VAL A 1 292 ? -27.503 -10.639 -1.115 1.00 32.78 292 VAL A O 1
ATOM 2279 N N . PRO A 1 293 ? -26.128 -12.280 -1.797 1.00 31.20 293 PRO A N 1
ATOM 2280 C CA . PRO A 1 293 ? -25.464 -12.397 -0.505 1.00 31.20 293 PRO A CA 1
ATOM 2281 C C . PRO A 1 293 ? -24.726 -11.096 -0.196 1.00 31.20 293 PRO A C 1
ATOM 2283 O O . PRO A 1 293 ? -23.819 -10.676 -0.905 1.00 31.20 293 PRO A O 1
ATOM 2286 N N . SER A 1 294 ? -25.150 -10.441 0.871 1.00 32.78 294 SER A N 1
ATOM 2287 C CA . SER A 1 294 ? -24.846 -9.051 1.187 1.00 32.78 294 SER A CA 1
ATOM 2288 C C . SER A 1 294 ? -23.726 -8.899 2.226 1.00 32.78 294 SER A C 1
ATOM 2290 O O . SER A 1 294 ? -23.735 -7.980 3.046 1.00 32.78 294 SER A O 1
ATOM 2292 N N . HIS A 1 295 ? -22.776 -9.832 2.228 1.00 37.81 295 HIS A N 1
ATOM 2293 C CA . HIS A 1 295 ? -21.561 -9.770 3.033 1.00 37.81 295 HIS A CA 1
ATOM 2294 C C . HIS A 1 295 ? -20.360 -9.817 2.087 1.00 37.81 295 HIS A C 1
ATOM 2296 O O . HIS A 1 295 ? -20.346 -10.685 1.215 1.00 37.81 295 HIS A O 1
ATOM 2302 N N . PRO A 1 296 ? -19.334 -8.962 2.248 1.00 44.34 296 PRO A N 1
ATOM 2303 C CA . PRO A 1 296 ? -18.036 -9.269 1.675 1.00 44.34 296 PRO A CA 1
ATOM 2304 C C . PRO A 1 296 ? -17.508 -10.477 2.448 1.00 44.34 296 PRO A C 1
ATOM 2306 O O . PRO A 1 296 ? -16.948 -10.350 3.534 1.00 44.34 296 PRO A O 1
ATOM 2309 N N . SER A 1 297 ? -17.790 -11.676 1.947 1.00 58.88 297 SER A N 1
ATOM 2310 C CA . SER A 1 297 ? -17.103 -12.864 2.419 1.00 58.88 297 SER A CA 1
ATOM 2311 C C . SER A 1 297 ? -15.644 -12.704 2.022 1.00 58.88 297 SER A C 1
ATOM 2313 O O . SER A 1 297 ? -15.352 -12.579 0.832 1.00 58.88 297 SER A O 1
ATOM 2315 N N . VAL A 1 298 ? -14.754 -12.684 3.015 1.00 71.62 298 VAL A N 1
ATOM 2316 C CA . VAL A 1 298 ? -13.311 -12.846 2.813 1.00 71.62 298 VAL A CA 1
ATOM 2317 C C . VAL A 1 298 ? -13.082 -13.941 1.775 1.00 71.62 298 VAL A C 1
ATOM 2319 O O . VAL A 1 298 ? -13.660 -15.028 1.891 1.00 71.62 298 VAL A O 1
ATOM 2322 N N . LEU A 1 299 ? -12.292 -13.634 0.744 1.00 75.75 299 LEU A N 1
ATOM 2323 C CA . LEU A 1 299 ? -12.079 -14.553 -0.364 1.00 75.75 299 LEU A CA 1
ATOM 2324 C C . LEU A 1 299 ? -11.451 -15.837 0.153 1.00 75.75 299 LEU A C 1
ATOM 2326 O O . LEU A 1 299 ? -10.378 -15.817 0.761 1.00 75.75 299 LEU A O 1
ATOM 2330 N N . ALA A 1 300 ? -12.127 -16.959 -0.096 1.00 73.06 300 ALA A N 1
ATOM 2331 C CA . ALA A 1 300 ? -11.685 -18.240 0.415 1.00 73.06 300 ALA A CA 1
ATOM 2332 C C . ALA A 1 300 ? -10.277 -18.542 -0.109 1.00 73.06 300 ALA A C 1
ATOM 2334 O O . ALA A 1 300 ? -9.904 -18.203 -1.235 1.00 73.06 300 ALA A O 1
ATOM 2335 N N . LYS A 1 301 ? -9.472 -19.159 0.745 1.00 75.69 301 LYS A N 1
ATOM 2336 C CA . LYS A 1 301 ? -8.067 -19.433 0.486 1.00 75.69 301 LYS A CA 1
ATOM 2337 C C . LYS A 1 301 ? -7.730 -20.814 1.018 1.00 75.69 301 LYS A C 1
ATOM 2339 O O . LYS A 1 301 ? -8.193 -21.201 2.091 1.00 75.69 301 LYS A O 1
ATOM 2344 N N . SER A 1 302 ? -6.909 -21.557 0.282 1.00 69.00 302 SER A N 1
ATOM 2345 C CA . SER A 1 302 ? -6.352 -22.808 0.795 1.00 69.00 302 SER A CA 1
ATOM 2346 C C . SER A 1 302 ? -5.433 -22.520 1.983 1.00 69.00 302 SER A C 1
ATOM 2348 O O . SER A 1 302 ? -4.508 -21.713 1.866 1.00 69.00 302 SER A O 1
ATOM 2350 N N . SER A 1 303 ? -5.617 -23.238 3.094 1.00 66.38 303 SER A N 1
ATOM 2351 C CA . SER A 1 303 ? -4.793 -23.127 4.309 1.00 66.38 303 SER A CA 1
ATOM 2352 C C . SER A 1 303 ? -3.343 -23.606 4.134 1.00 66.38 303 SER A C 1
ATOM 2354 O O . SER A 1 303 ? -2.666 -23.856 5.115 1.00 66.38 303 SER A O 1
ATOM 2356 N N . LYS A 1 304 ? -2.885 -23.862 2.905 1.00 73.50 304 LYS A N 1
ATOM 2357 C CA . LYS A 1 304 ? -1.509 -24.281 2.583 1.00 73.50 304 LYS A CA 1
ATOM 2358 C C . LYS A 1 304 ? -0.808 -23.328 1.615 1.00 73.50 304 LYS A C 1
ATOM 2360 O O . LYS A 1 304 ? 0.256 -23.648 1.095 1.00 73.50 304 LYS A O 1
ATOM 2365 N N . SER A 1 305 ? -1.445 -22.206 1.299 1.00 86.88 305 SER A N 1
ATOM 2366 C CA . SER A 1 305 ? -0.946 -21.237 0.325 1.00 86.88 305 SER A CA 1
ATOM 2367 C C . SER A 1 305 ? -0.625 -19.913 1.002 1.00 86.88 305 SER A C 1
ATOM 2369 O O . SER A 1 305 ? -1.188 -19.602 2.045 1.00 86.88 305 SER A O 1
ATOM 2371 N N . LEU A 1 306 ? 0.262 -19.131 0.405 1.00 92.38 306 LEU A N 1
ATOM 2372 C CA . LEU A 1 306 ? 0.597 -17.761 0.758 1.00 92.38 306 LEU A CA 1
ATOM 2373 C C . LEU A 1 306 ? -0.092 -16.835 -0.243 1.00 92.38 306 LEU A C 1
ATOM 2375 O O . LEU A 1 306 ? 0.213 -16.903 -1.432 1.00 92.38 306 LEU A O 1
ATOM 2379 N N . ARG A 1 307 ? -1.007 -15.981 0.215 1.00 95.69 307 ARG A N 1
ATOM 2380 C CA . ARG A 1 307 ? -1.677 -15.013 -0.656 1.00 95.69 307 ARG A CA 1
ATOM 2381 C C . ARG A 1 307 ? -0.861 -13.738 -0.724 1.00 95.69 307 ARG A C 1
ATOM 2383 O O . ARG A 1 307 ? -0.601 -13.110 0.303 1.00 95.69 307 ARG A O 1
ATOM 2390 N N . VAL A 1 308 ? -0.495 -13.344 -1.933 1.00 98.44 308 VAL A N 1
ATOM 2391 C CA . VAL A 1 308 ? 0.258 -12.122 -2.204 1.00 98.44 308 VAL A CA 1
ATOM 2392 C C . VAL A 1 308 ? -0.587 -11.206 -3.064 1.00 98.44 308 VAL A C 1
ATOM 2394 O O . VAL A 1 308 ? -1.078 -11.635 -4.104 1.00 98.44 308 VAL A O 1
ATOM 2397 N N . CYS A 1 309 ? -0.730 -9.956 -2.638 1.00 98.69 309 CYS A N 1
ATOM 2398 C CA . CYS A 1 309 ? -1.458 -8.919 -3.356 1.00 98.69 309 CYS A CA 1
ATOM 2399 C C . CYS A 1 309 ? -0.509 -7.775 -3.732 1.00 98.69 309 CYS A C 1
ATOM 2401 O O . CYS A 1 309 ? 0.292 -7.354 -2.897 1.00 98.69 309 CYS A O 1
ATOM 2403 N N . SER A 1 310 ? -0.644 -7.239 -4.945 1.00 98.88 310 SER A N 1
ATOM 2404 C CA . SER A 1 310 ? -0.032 -5.974 -5.369 1.00 98.88 310 SER A CA 1
ATOM 2405 C C . SER A 1 310 ? -1.124 -5.024 -5.846 1.00 98.88 310 SER A C 1
ATOM 2407 O O . SER A 1 310 ? -2.034 -5.458 -6.555 1.00 98.88 310 SER A O 1
ATOM 2409 N N . PHE A 1 311 ? -1.070 -3.756 -5.439 1.00 98.88 311 PHE A N 1
ATOM 2410 C CA . PHE A 1 311 ? -2.092 -2.783 -5.812 1.00 98.88 311 PHE A CA 1
ATOM 2411 C C . PHE A 1 311 ? -1.573 -1.338 -5.774 1.00 98.88 311 PHE A C 1
ATOM 2413 O O . PHE A 1 311 ? -1.297 -0.804 -4.697 1.00 98.88 311 PHE A O 1
ATOM 2420 N N . ASN A 1 312 ? -1.506 -0.681 -6.934 1.00 98.88 312 ASN A N 1
ATOM 2421 C CA . ASN A 1 312 ? -1.364 0.769 -7.004 1.00 98.88 312 ASN A CA 1
ATOM 2422 C C . ASN A 1 312 ? -2.712 1.406 -6.616 1.00 98.88 312 ASN A C 1
ATOM 2424 O O . ASN A 1 312 ? -3.740 1.127 -7.234 1.00 98.88 312 ASN A O 1
ATOM 2428 N N . ILE A 1 313 ? -2.734 2.203 -5.543 1.00 98.69 313 ILE A N 1
ATOM 2429 C CA . ILE A 1 313 ? -3.977 2.704 -4.928 1.00 98.69 313 ILE A CA 1
ATOM 2430 C C . ILE A 1 313 ? -4.336 4.145 -5.308 1.00 98.69 313 ILE A C 1
ATOM 2432 O O . ILE A 1 313 ? -5.255 4.706 -4.702 1.00 98.69 313 ILE A O 1
ATOM 2436 N N . LEU A 1 314 ? -3.647 4.721 -6.299 1.00 98.12 314 LEU A N 1
ATOM 2437 C CA . LEU A 1 314 ? -3.854 6.070 -6.824 1.00 98.12 314 LEU A CA 1
ATOM 2438 C C . LEU A 1 314 ? -3.764 7.163 -5.747 1.00 98.12 314 LEU A C 1
ATOM 2440 O O . LEU A 1 314 ? -4.731 7.449 -5.019 1.00 98.12 314 LEU A O 1
ATOM 2444 N N . ALA A 1 315 ? -2.619 7.838 -5.661 1.00 96.06 315 ALA A N 1
ATOM 2445 C CA . ALA A 1 315 ? -2.413 8.854 -4.635 1.00 96.06 315 ALA A CA 1
ATOM 2446 C C . ALA A 1 315 ? -3.435 9.994 -4.780 1.00 96.06 315 ALA A C 1
ATOM 2448 O O . ALA A 1 315 ? -3.749 10.463 -5.874 1.00 96.06 315 ALA A O 1
ATOM 2449 N N . GLY A 1 316 ? -3.950 10.487 -3.647 1.00 91.38 316 GLY A N 1
ATOM 2450 C CA . GLY A 1 316 ? -4.922 11.589 -3.632 1.00 91.38 316 GLY A CA 1
ATOM 2451 C C . GLY A 1 316 ? -4.448 12.843 -4.371 1.00 91.38 316 GLY A C 1
ATOM 2452 O O . GLY A 1 316 ? -5.267 13.502 -5.001 1.00 91.38 316 GLY A O 1
ATOM 2453 N N . ALA A 1 317 ? -3.140 13.112 -4.338 1.00 90.38 317 ALA A N 1
ATOM 2454 C CA . ALA A 1 317 ? -2.514 14.239 -5.025 1.00 90.38 317 ALA A CA 1
ATOM 2455 C C . ALA A 1 317 ? -2.557 14.125 -6.560 1.00 90.38 317 ALA A C 1
ATOM 2457 O O . ALA A 1 317 ? -2.525 15.142 -7.237 1.00 90.38 317 ALA A O 1
ATOM 2458 N N . TYR A 1 318 ? -2.651 12.912 -7.117 1.00 90.94 318 TYR A N 1
ATOM 2459 C CA . TYR A 1 318 ? -2.711 12.702 -8.568 1.00 90.94 318 TYR A CA 1
ATOM 2460 C C . TYR A 1 318 ? -4.148 12.591 -9.078 1.00 90.94 318 TYR A C 1
ATOM 2462 O O . TYR A 1 318 ? -4.436 12.961 -10.208 1.00 90.94 318 TYR A O 1
ATOM 2470 N N . ALA A 1 319 ? -5.078 12.132 -8.238 1.00 91.50 319 ALA A N 1
ATOM 2471 C CA . ALA A 1 319 ? -6.455 11.853 -8.646 1.00 91.50 319 ALA A CA 1
ATOM 2472 C C . ALA A 1 319 ? -7.267 13.091 -9.074 1.00 91.50 319 ALA A C 1
ATOM 2474 O O . ALA A 1 319 ? -8.301 12.937 -9.722 1.00 91.50 319 ALA A O 1
ATOM 2475 N N . ARG A 1 320 ? -6.858 14.302 -8.669 1.00 88.12 320 ARG A N 1
ATOM 2476 C CA . ARG A 1 320 ? -7.649 15.535 -8.838 1.00 88.12 320 ARG A CA 1
ATOM 2477 C C . ARG A 1 320 ? -6.931 16.671 -9.563 1.00 88.12 320 ARG A C 1
ATOM 2479 O O . ARG A 1 320 ? -7.497 17.756 -9.667 1.00 88.12 320 ARG A O 1
ATOM 2486 N N . THR A 1 321 ? -5.744 16.425 -10.118 1.00 90.62 321 THR A N 1
ATOM 2487 C CA . THR A 1 321 ? -5.061 17.437 -10.935 1.00 90.62 321 THR A CA 1
ATOM 2488 C C . THR A 1 321 ? -5.921 17.825 -12.150 1.00 90.62 321 THR A C 1
ATOM 2490 O O . THR A 1 321 ? -6.743 17.020 -12.608 1.00 90.62 321 THR A O 1
ATOM 2493 N N . PRO A 1 322 ? -5.752 19.033 -12.723 1.00 91.38 322 PRO A N 1
ATOM 2494 C CA . PRO A 1 322 ? -6.491 19.433 -13.920 1.00 91.38 322 PRO A CA 1
ATOM 2495 C C . PRO A 1 322 ? -6.356 18.422 -15.063 1.00 91.38 322 PRO A C 1
ATOM 2497 O O . PRO A 1 322 ? -7.360 18.059 -15.676 1.00 91.38 322 PRO A O 1
ATOM 2500 N N . HIS A 1 323 ? -5.143 17.908 -15.296 1.00 90.44 323 HIS A N 1
ATOM 2501 C CA . HIS A 1 323 ? -4.896 16.861 -16.283 1.00 90.44 323 HIS A CA 1
ATOM 2502 C C . HIS A 1 323 ? -5.652 15.567 -15.951 1.00 90.44 323 HIS A C 1
ATOM 2504 O O . HIS A 1 323 ? -6.343 15.016 -16.809 1.00 90.44 323 HIS A O 1
ATOM 2510 N N . ALA A 1 324 ? -5.592 15.110 -14.698 1.00 92.75 324 ALA A N 1
ATOM 2511 C CA . ALA A 1 324 ? -6.301 13.915 -14.262 1.00 92.75 324 ALA A CA 1
ATOM 2512 C C . ALA A 1 324 ? -7.812 14.026 -14.501 1.00 92.75 324 ALA A C 1
ATOM 2514 O O . ALA A 1 324 ? -8.405 13.148 -15.119 1.00 92.75 324 ALA A O 1
ATOM 2515 N N . VAL A 1 325 ? -8.441 15.127 -14.088 1.00 93.38 325 VAL A N 1
ATOM 2516 C CA . VAL A 1 325 ? -9.896 15.309 -14.217 1.00 93.38 325 VAL A CA 1
ATOM 2517 C C . VAL A 1 325 ? -10.328 15.498 -15.675 1.00 93.38 325 VAL A C 1
ATOM 2519 O O . VAL A 1 325 ? -11.375 14.992 -16.072 1.00 93.38 325 VAL A O 1
ATOM 2522 N N . GLN A 1 326 ? -9.552 16.222 -16.486 1.00 93.69 326 GLN A N 1
ATOM 2523 C CA . GLN A 1 326 ? -9.960 16.587 -17.850 1.00 93.69 326 GLN A CA 1
ATOM 2524 C C . GLN A 1 326 ? -9.566 15.546 -18.904 1.00 93.69 326 GLN A C 1
ATOM 2526 O O . GLN A 1 326 ? -10.297 15.372 -19.879 1.00 93.69 326 GLN A O 1
ATOM 2531 N N . ALA A 1 327 ? -8.430 14.867 -18.728 1.00 94.06 327 ALA A N 1
ATOM 2532 C CA . ALA A 1 327 ? -7.862 13.969 -19.732 1.00 94.06 327 ALA A CA 1
ATOM 2533 C C . ALA A 1 327 ? -7.916 12.494 -19.317 1.00 94.06 327 ALA A C 1
ATOM 2535 O O . ALA A 1 327 ? -8.339 11.667 -20.125 1.00 94.06 327 ALA A O 1
ATOM 2536 N N . MET A 1 328 ? -7.537 12.155 -18.079 1.00 95.62 328 MET A N 1
ATOM 2537 C CA . MET A 1 328 ? -7.432 10.752 -17.637 1.00 95.62 328 MET A CA 1
ATOM 2538 C C . MET A 1 328 ? -8.768 10.170 -17.153 1.00 95.62 328 MET A C 1
ATOM 2540 O O . MET A 1 328 ? -9.139 9.051 -17.527 1.00 95.62 328 MET A O 1
ATOM 2544 N N . TYR A 1 329 ? -9.510 10.943 -16.356 1.00 97.50 329 TYR A N 1
ATOM 2545 C CA . TYR A 1 329 ? -10.734 10.544 -15.654 1.00 97.50 329 TYR A CA 1
ATOM 2546 C C . TYR A 1 329 ? -11.975 11.398 -16.004 1.00 97.50 329 TYR A C 1
ATOM 2548 O O . TYR A 1 329 ? -12.805 11.618 -15.120 1.00 97.50 329 TYR A O 1
ATOM 2556 N N . PRO A 1 330 ? -12.194 11.854 -17.260 1.00 96.75 330 PRO A N 1
ATOM 2557 C CA . PRO A 1 330 ? -13.322 12.740 -17.590 1.00 96.75 330 PRO A CA 1
ATOM 2558 C C . PRO A 1 330 ? -14.701 12.095 -17.373 1.00 96.75 330 PRO A C 1
ATOM 2560 O O . PRO A 1 330 ? -15.721 12.780 -17.323 1.00 96.75 330 PRO A O 1
ATOM 2563 N N . TYR A 1 331 ? -14.743 10.768 -17.252 1.00 96.81 331 TYR A N 1
ATOM 2564 C CA . TYR A 1 331 ? -15.934 9.972 -16.950 1.00 96.81 331 TYR A CA 1
ATOM 2565 C C . TYR A 1 331 ? -16.212 9.831 -15.443 1.00 96.81 331 TYR A C 1
ATOM 2567 O O . TYR A 1 331 ? -17.310 9.420 -15.063 1.00 96.81 331 TYR A O 1
ATOM 2575 N N . CYS A 1 332 ? -15.243 10.135 -14.574 1.00 96.88 332 CYS A N 1
ATOM 2576 C CA . CYS A 1 332 ? -15.354 9.937 -13.133 1.00 96.88 332 CYS A CA 1
ATOM 2577 C C . CYS A 1 332 ? -15.714 11.253 -12.436 1.00 96.88 332 CYS A C 1
ATOM 2579 O O . CYS A 1 332 ? -15.069 12.281 -12.624 1.00 96.88 332 CYS A O 1
ATOM 2581 N N . SER A 1 333 ? -16.768 11.245 -11.617 1.00 95.31 333 SER A N 1
ATOM 2582 C CA . SER A 1 333 ? -17.191 12.454 -10.907 1.00 95.31 333 SER A CA 1
ATOM 2583 C C . SER A 1 333 ? -16.209 12.824 -9.791 1.00 95.31 333 SER A C 1
ATOM 2585 O O . SER A 1 333 ? -15.604 11.953 -9.164 1.00 95.31 333 SER A O 1
ATOM 2587 N N . GLY A 1 334 ? -16.126 14.116 -9.452 1.00 94.38 334 GLY A N 1
ATOM 2588 C CA . GLY A 1 334 ? -15.286 14.588 -8.342 1.00 94.38 334 GLY A CA 1
ATOM 2589 C C . GLY A 1 334 ? -15.603 13.916 -6.997 1.00 94.38 334 GLY A C 1
ATOM 2590 O O . GLY A 1 334 ? -14.698 13.671 -6.208 1.00 94.38 334 GLY A O 1
ATOM 2591 N N . HIS A 1 335 ? -16.863 13.527 -6.768 1.00 94.00 335 HIS A N 1
ATOM 2592 C CA . HIS A 1 335 ? -17.270 12.752 -5.590 1.00 94.00 335 HIS A CA 1
ATOM 2593 C C . HIS A 1 335 ? -16.635 11.350 -5.547 1.00 94.00 335 HIS A C 1
ATOM 2595 O O . HIS A 1 335 ? -16.265 10.884 -4.475 1.00 94.00 335 HIS A O 1
ATOM 2601 N N . HIS A 1 336 ? -16.489 10.670 -6.690 1.00 95.56 336 HIS A N 1
ATOM 2602 C CA . HIS A 1 336 ? -15.867 9.341 -6.749 1.00 95.56 336 HIS A CA 1
ATOM 2603 C C . HIS A 1 336 ? -14.332 9.402 -6.780 1.00 95.56 336 HIS A C 1
ATOM 2605 O O . HIS A 1 336 ? -13.673 8.467 -6.332 1.00 95.56 336 HIS A O 1
ATOM 2611 N N . LEU A 1 337 ? -13.757 10.514 -7.245 1.00 95.50 337 LEU A N 1
ATOM 2612 C CA . LEU A 1 337 ? -12.323 10.793 -7.112 1.00 95.50 337 LEU A CA 1
ATOM 2613 C C . LEU A 1 337 ? -11.932 11.187 -5.679 1.00 95.50 337 LEU A C 1
ATOM 2615 O O . LEU A 1 337 ? -10.765 11.053 -5.291 1.00 95.50 337 LEU A O 1
ATOM 2619 N N . ASP A 1 338 ? -12.894 11.649 -4.875 1.00 94.00 338 ASP A N 1
ATOM 2620 C CA . ASP A 1 338 ? -12.639 12.082 -3.510 1.00 94.00 338 ASP A CA 1
ATOM 2621 C C . ASP A 1 338 ? -12.099 10.959 -2.613 1.00 94.00 338 ASP A C 1
ATOM 2623 O O . ASP A 1 338 ? -12.544 9.807 -2.621 1.00 94.00 338 ASP A O 1
ATOM 2627 N N . LEU A 1 339 ? -11.119 11.320 -1.785 1.00 93.94 339 LEU A N 1
ATOM 2628 C CA . LEU A 1 339 ? -10.406 10.367 -0.955 1.00 93.94 339 LEU A CA 1
ATOM 2629 C C . LEU A 1 339 ? -11.305 9.731 0.118 1.00 93.94 339 LEU A C 1
ATOM 2631 O O . LEU A 1 339 ? -11.047 8.589 0.489 1.00 93.94 339 LEU A O 1
ATOM 2635 N N . HIS A 1 340 ? -12.360 10.393 0.609 1.00 94.19 340 HIS A N 1
ATOM 2636 C CA . HIS A 1 340 ? -13.281 9.781 1.577 1.00 94.19 340 HIS A CA 1
ATOM 2637 C C . HIS A 1 340 ? -14.049 8.610 0.962 1.00 94.19 340 HIS A C 1
ATOM 2639 O O . HIS A 1 340 ? -14.207 7.573 1.615 1.00 94.19 340 HIS A O 1
ATOM 2645 N N . HIS A 1 341 ? -14.490 8.760 -0.287 1.00 96.81 341 HIS A N 1
ATOM 2646 C CA . HIS A 1 341 ? -15.133 7.693 -1.046 1.00 96.81 341 HIS A CA 1
ATOM 2647 C C . HIS A 1 341 ? -14.143 6.555 -1.327 1.00 96.81 341 HIS A C 1
ATOM 2649 O O . HIS A 1 341 ? -14.393 5.402 -0.960 1.00 96.81 341 HIS A O 1
ATOM 2655 N N . ARG A 1 342 ? -12.972 6.886 -1.890 1.00 97.75 342 ARG A N 1
ATOM 2656 C CA . ARG A 1 342 ? -11.955 5.890 -2.262 1.00 97.75 342 ARG A CA 1
ATOM 2657 C C . ARG A 1 342 ? -11.417 5.135 -1.046 1.00 97.75 342 ARG A C 1
ATOM 2659 O O . ARG A 1 342 ? -11.289 3.920 -1.122 1.00 97.75 342 ARG A O 1
ATOM 2666 N N . LYS A 1 343 ? -11.208 5.784 0.109 1.00 96.75 343 LYS A N 1
ATOM 2667 C CA . LYS A 1 343 ? -10.817 5.126 1.379 1.00 96.75 343 LYS A CA 1
ATOM 2668 C C . LYS A 1 343 ? -11.767 3.998 1.774 1.00 96.75 343 LYS A C 1
ATOM 2670 O O . LYS A 1 343 ? -11.309 2.913 2.127 1.00 96.75 343 LYS A O 1
ATOM 2675 N N . ALA A 1 344 ? -13.077 4.238 1.713 1.00 97.62 344 ALA A N 1
ATOM 2676 C CA . ALA A 1 344 ? -14.069 3.236 2.093 1.00 97.62 344 ALA A CA 1
ATOM 2677 C C . ALA A 1 344 ? -14.000 2.001 1.179 1.00 97.62 344 ALA A C 1
ATOM 2679 O O . ALA A 1 344 ? -14.023 0.863 1.657 1.00 97.62 344 ALA A O 1
ATOM 2680 N N . LEU A 1 345 ? -13.857 2.223 -0.130 1.00 98.06 345 LEU A N 1
ATOM 2681 C CA . LEU A 1 345 ? -13.711 1.154 -1.116 1.00 98.06 345 LEU A CA 1
ATOM 2682 C C . LEU A 1 345 ? -12.348 0.447 -1.024 1.00 98.06 345 LEU A C 1
ATOM 2684 O O . LEU A 1 345 ? -12.313 -0.775 -1.106 1.00 98.06 345 LEU A O 1
ATOM 2688 N N . LEU A 1 346 ? -11.248 1.165 -0.766 1.00 98.19 346 LEU A N 1
ATOM 2689 C CA . LEU A 1 346 ? -9.922 0.580 -0.519 1.00 98.19 346 LEU A CA 1
ATOM 2690 C C . LEU A 1 346 ? -9.939 -0.332 0.709 1.00 98.19 346 LEU A C 1
ATOM 2692 O O . LEU A 1 346 ? -9.445 -1.454 0.653 1.00 98.19 346 LEU A O 1
ATOM 2696 N N . GLY A 1 347 ? -10.548 0.117 1.812 1.00 97.06 347 GLY A N 1
ATOM 2697 C CA . GLY A 1 347 ? -10.710 -0.706 3.011 1.00 97.06 347 GLY A CA 1
ATOM 2698 C C . GLY A 1 347 ? -11.494 -1.990 2.726 1.00 97.06 347 GLY A C 1
ATOM 2699 O O . GLY A 1 347 ? -11.100 -3.059 3.188 1.00 97.06 347 GLY A O 1
ATOM 2700 N N . LYS A 1 348 ? -12.565 -1.902 1.923 1.00 96.38 348 LYS A N 1
ATOM 2701 C CA . LYS A 1 348 ? -13.355 -3.063 1.480 1.00 96.38 348 LYS A CA 1
ATOM 2702 C C . LYS A 1 348 ? -12.541 -4.007 0.594 1.00 96.38 348 LYS A C 1
ATOM 2704 O O . LYS A 1 348 ? -12.559 -5.207 0.845 1.00 96.38 348 LYS A O 1
ATOM 2709 N N . GLU A 1 349 ? -11.832 -3.477 -0.400 1.00 97.06 349 GLU A N 1
ATOM 2710 C CA . GLU A 1 349 ? -11.020 -4.258 -1.341 1.00 97.06 349 GLU A CA 1
ATOM 2711 C C . GLU A 1 349 ? -9.922 -5.035 -0.609 1.00 97.06 349 GLU A C 1
ATOM 2713 O O . GLU A 1 349 ? -9.834 -6.256 -0.721 1.00 97.06 349 GLU A O 1
ATOM 2718 N N . LEU A 1 350 ? -9.128 -4.348 0.217 1.00 97.44 350 LEU A N 1
ATOM 2719 C CA . LEU A 1 350 ? -8.027 -4.968 0.955 1.00 97.44 350 LEU A CA 1
ATOM 2720 C C . LEU A 1 350 ? -8.522 -5.997 1.979 1.00 97.44 350 LEU A C 1
ATOM 2722 O O . LEU A 1 350 ? -7.909 -7.054 2.129 1.00 97.44 350 LEU A O 1
ATOM 2726 N N . HIS A 1 351 ? -9.649 -5.724 2.643 1.00 94.12 351 HIS A N 1
ATOM 2727 C CA . HIS A 1 351 ? -10.272 -6.682 3.556 1.00 94.12 351 HIS A CA 1
ATOM 2728 C C . HIS A 1 351 ? -10.805 -7.922 2.823 1.00 94.12 351 HIS A C 1
ATOM 2730 O O . HIS A 1 351 ? -10.658 -9.033 3.323 1.00 94.12 351 HIS A O 1
ATOM 2736 N N . ALA A 1 352 ? -11.397 -7.755 1.635 1.00 92.81 352 ALA A N 1
ATOM 2737 C CA . ALA A 1 352 ? -11.906 -8.869 0.838 1.00 92.81 352 ALA A CA 1
ATOM 2738 C C . ALA A 1 352 ? -10.776 -9.760 0.297 1.00 92.81 352 ALA A C 1
ATOM 2740 O O . ALA A 1 352 ? -10.896 -10.986 0.345 1.00 92.81 352 ALA A O 1
ATOM 2741 N N . LEU A 1 353 ? -9.679 -9.157 -0.178 1.00 94.44 353 LEU A N 1
ATOM 2742 C CA . LEU A 1 353 ? -8.512 -9.880 -0.691 1.00 94.44 353 LEU A CA 1
ATOM 2743 C C . LEU A 1 353 ? -7.847 -10.755 0.380 1.00 94.44 353 LEU A C 1
ATOM 2745 O O . LEU A 1 353 ? -7.392 -11.856 0.066 1.00 94.44 353 LEU A O 1
ATOM 2749 N N . ASP A 1 354 ? -7.800 -10.274 1.628 1.00 94.44 354 ASP A N 1
ATOM 2750 C CA . ASP A 1 354 ? -7.245 -10.988 2.788 1.00 94.44 354 ASP A CA 1
ATOM 2751 C C . ASP A 1 354 ? -5.812 -11.512 2.553 1.00 94.44 354 ASP A C 1
ATOM 2753 O O . ASP A 1 354 ? -5.445 -12.626 2.928 1.00 94.44 354 ASP A O 1
ATOM 2757 N N . GLY A 1 355 ? -4.972 -10.700 1.902 1.00 96.00 355 GLY A N 1
ATOM 2758 C CA . GLY A 1 355 ? -3.599 -11.080 1.554 1.00 96.00 355 GLY A CA 1
ATOM 2759 C C . GLY A 1 355 ? -2.709 -11.310 2.775 1.00 96.00 355 GLY A C 1
ATOM 2760 O O . GLY A 1 355 ? -2.868 -10.650 3.798 1.00 96.00 355 GLY A O 1
ATOM 2761 N N . ASP A 1 356 ? -1.740 -12.220 2.696 1.00 96.56 356 ASP A N 1
ATOM 2762 C CA . ASP A 1 356 ? -0.726 -12.376 3.749 1.00 96.56 356 ASP A CA 1
ATOM 2763 C C . ASP A 1 356 ? 0.424 -11.387 3.597 1.00 96.56 356 ASP A C 1
ATOM 2765 O O . ASP A 1 356 ? 1.050 -10.984 4.578 1.00 96.56 356 ASP A O 1
ATOM 2769 N N . ILE A 1 357 ? 0.694 -11.025 2.347 1.00 98.56 357 ILE A N 1
ATOM 2770 C CA . ILE A 1 357 ? 1.619 -9.982 1.940 1.00 98.56 357 ILE A CA 1
ATOM 2771 C C . ILE A 1 357 ? 0.830 -9.072 1.011 1.00 98.56 357 ILE A C 1
ATOM 2773 O O . ILE A 1 357 ? 0.358 -9.513 -0.035 1.00 98.56 357 ILE A O 1
ATOM 2777 N N . VAL A 1 358 ? 0.680 -7.810 1.392 1.00 98.88 358 VAL A N 1
ATOM 2778 C CA . VAL A 1 358 ? 0.021 -6.795 0.569 1.00 98.88 358 VAL A CA 1
ATOM 2779 C C . VAL A 1 358 ? 1.032 -5.699 0.272 1.00 98.88 358 VAL A C 1
ATOM 2781 O O . VAL A 1 358 ? 1.505 -5.025 1.186 1.00 98.88 358 VAL A O 1
ATOM 2784 N N . ALA A 1 359 ? 1.369 -5.549 -1.004 1.00 98.94 359 ALA A N 1
ATOM 2785 C CA . ALA A 1 359 ? 2.265 -4.539 -1.540 1.00 98.94 359 ALA A CA 1
ATOM 2786 C C . ALA A 1 359 ? 1.444 -3.434 -2.210 1.00 98.94 359 ALA A C 1
ATOM 2788 O O . ALA A 1 359 ? 0.734 -3.686 -3.178 1.00 98.94 359 ALA A O 1
ATOM 2789 N N . LEU A 1 360 ? 1.524 -2.215 -1.686 1.00 98.94 360 LEU A N 1
ATOM 2790 C CA . LEU A 1 360 ? 0.792 -1.062 -2.206 1.00 98.94 360 LEU A CA 1
ATOM 2791 C C . LEU A 1 360 ? 1.753 -0.059 -2.837 1.00 98.94 360 LEU A C 1
ATOM 2793 O O . LEU A 1 360 ? 2.838 0.163 -2.293 1.00 98.94 360 LEU A O 1
ATOM 2797 N N . GLN A 1 361 ? 1.348 0.563 -3.938 1.00 98.81 361 GLN A N 1
ATOM 2798 C CA . GLN A 1 361 ? 2.047 1.678 -4.587 1.00 98.81 361 GLN A CA 1
ATOM 2799 C C . GLN A 1 361 ? 1.151 2.920 -4.576 1.00 98.81 361 GLN A C 1
ATOM 2801 O O . GLN A 1 361 ? -0.057 2.798 -4.396 1.00 98.81 361 GLN A O 1
ATOM 2806 N N . GLU A 1 362 ? 1.738 4.111 -4.713 1.00 98.44 362 GLU A N 1
ATOM 2807 C CA . GLU A 1 362 ? 1.019 5.392 -4.593 1.00 98.44 362 GLU A CA 1
ATOM 2808 C C . GLU A 1 362 ? 0.285 5.587 -3.262 1.00 98.44 362 GLU A C 1
ATOM 2810 O O . GLU A 1 362 ? -0.726 6.283 -3.138 1.00 98.44 362 GLU A O 1
ATOM 2815 N N . CYS A 1 363 ? 0.822 4.981 -2.206 1.00 98.44 363 CYS A N 1
ATOM 2816 C CA . CYS A 1 363 ? 0.277 5.128 -0.875 1.00 98.44 363 CYS A CA 1
ATOM 2817 C C . CYS A 1 363 ? 0.782 6.435 -0.261 1.00 98.44 363 CYS A C 1
ATOM 2819 O O . CYS A 1 363 ? 1.954 6.542 0.108 1.00 98.44 363 CYS A O 1
ATOM 2821 N N . SER A 1 364 ? -0.096 7.431 -0.119 1.00 97.50 364 SER A N 1
ATOM 2822 C CA . SER A 1 364 ? 0.270 8.673 0.566 1.00 97.50 364 SER A CA 1
ATOM 2823 C C . SER A 1 364 ? 0.526 8.439 2.058 1.00 97.50 364 SER A C 1
ATOM 2825 O O . SER A 1 364 ? -0.130 7.616 2.703 1.00 97.50 364 SER A O 1
ATOM 2827 N N . SER A 1 365 ? 1.458 9.203 2.630 1.00 97.06 365 SER A N 1
ATOM 2828 C CA . SER A 1 365 ? 1.775 9.173 4.063 1.00 97.06 365 SER A CA 1
ATOM 2829 C C . SER A 1 365 ? 0.540 9.440 4.924 1.00 97.06 365 SER A C 1
ATOM 2831 O O . SER A 1 365 ? 0.255 8.705 5.872 1.00 97.06 365 SER A O 1
ATOM 2833 N N . SER A 1 366 ? -0.269 10.428 4.532 1.00 95.19 366 SER A N 1
ATOM 2834 C CA . SER A 1 366 ? -1.518 10.750 5.219 1.00 95.19 366 SER A CA 1
ATOM 2835 C C . SER A 1 366 ? -2.514 9.589 5.183 1.00 95.19 366 SER A C 1
ATOM 2837 O O . SER A 1 366 ? -3.052 9.228 6.228 1.00 95.19 366 SER A O 1
ATOM 2839 N N . LEU A 1 367 ? -2.735 8.953 4.027 1.00 96.31 367 LEU A N 1
ATOM 2840 C CA . LEU A 1 367 ? -3.618 7.790 3.897 1.00 96.31 367 LEU A CA 1
ATOM 2841 C C . LEU A 1 367 ? -3.112 6.600 4.722 1.00 96.31 367 LEU A C 1
ATOM 2843 O O . LEU A 1 367 ? -3.897 5.936 5.399 1.00 96.31 367 LEU A O 1
ATOM 2847 N N . PHE A 1 368 ? -1.805 6.347 4.700 1.00 98.38 368 PHE A N 1
ATOM 2848 C CA . PHE A 1 368 ? -1.203 5.238 5.425 1.00 98.38 368 PHE A CA 1
ATOM 2849 C C . PHE A 1 368 ? -1.381 5.378 6.940 1.00 98.38 368 PHE A C 1
ATOM 2851 O O . PHE A 1 368 ? -1.986 4.511 7.571 1.00 98.38 368 PHE A O 1
ATOM 2858 N N . PHE A 1 369 ? -0.896 6.479 7.525 1.00 95.94 369 PHE A N 1
ATOM 2859 C CA . PHE A 1 369 ? -0.870 6.650 8.980 1.00 95.94 369 PHE A CA 1
ATOM 2860 C C . PHE A 1 369 ? -2.243 6.960 9.579 1.00 95.94 369 PHE A C 1
ATOM 2862 O O . PHE A 1 369 ? -2.508 6.548 10.705 1.00 95.94 369 PHE A O 1
ATOM 2869 N N . SER A 1 370 ? -3.124 7.659 8.852 1.00 92.31 370 SER A N 1
ATOM 2870 C CA . SER A 1 370 ? -4.451 8.025 9.377 1.00 92.31 370 SER A CA 1
ATOM 2871 C C . SER A 1 370 ? -5.532 6.972 9.140 1.00 92.31 370 SER A C 1
ATOM 2873 O O . SER A 1 370 ? -6.574 7.029 9.793 1.00 92.31 370 SER A O 1
ATOM 2875 N N . PHE A 1 371 ? -5.318 6.035 8.209 1.00 96.38 371 PHE A N 1
ATOM 2876 C CA . PHE A 1 371 ? -6.364 5.107 7.787 1.00 96.38 371 PHE A CA 1
ATOM 2877 C C . PHE A 1 371 ? -5.888 3.658 7.646 1.00 96.38 371 PHE A C 1
ATOM 2879 O O . PHE A 1 371 ? -6.338 2.816 8.418 1.00 96.38 371 PHE A O 1
ATOM 2886 N N . LEU A 1 372 ? -4.977 3.344 6.717 1.00 97.56 372 LEU A N 1
ATOM 2887 C CA . LEU A 1 372 ? -4.631 1.945 6.411 1.00 97.56 372 LEU A CA 1
ATOM 2888 C C . LEU A 1 372 ? -3.937 1.230 7.578 1.00 97.56 372 LEU A C 1
ATOM 2890 O O . LEU A 1 372 ? -4.365 0.148 7.977 1.00 97.56 372 LEU A O 1
ATOM 2894 N N . ALA A 1 373 ? -2.889 1.830 8.150 1.00 96.69 373 ALA A N 1
ATOM 2895 C CA . ALA A 1 373 ? -2.153 1.216 9.251 1.00 96.69 373 ALA A CA 1
ATOM 2896 C C . ALA A 1 373 ? -3.019 1.050 10.516 1.00 96.69 373 ALA A C 1
ATOM 2898 O O . ALA A 1 373 ? -2.989 -0.037 11.092 1.00 96.69 373 ALA A O 1
ATOM 2899 N N . PRO A 1 374 ? -3.837 2.040 10.938 1.00 94.88 374 PRO A N 1
ATOM 2900 C CA . PRO A 1 374 ? -4.784 1.844 12.035 1.00 94.88 374 PRO A CA 1
ATOM 2901 C C . PRO A 1 374 ? -5.879 0.810 11.745 1.00 94.88 374 PRO A C 1
ATOM 2903 O O . PRO A 1 374 ? -6.231 0.047 12.643 1.00 94.88 374 PRO A O 1
ATOM 2906 N N . LEU A 1 375 ? -6.421 0.774 10.520 1.00 95.88 375 LEU A N 1
ATOM 2907 C CA . LEU A 1 375 ? -7.505 -0.140 10.146 1.00 95.88 375 LEU A CA 1
ATOM 2908 C C . LEU A 1 375 ? -7.079 -1.610 10.242 1.00 95.88 375 LEU A C 1
ATOM 2910 O O . LEU A 1 375 ? -7.855 -2.434 10.712 1.00 95.88 375 LEU A O 1
ATOM 2914 N N . PHE A 1 376 ? -5.845 -1.909 9.838 1.00 95.88 376 PHE A N 1
ATOM 2915 C CA . PHE A 1 376 ? -5.282 -3.261 9.760 1.00 95.88 376 PHE A CA 1
ATOM 2916 C C . PHE A 1 376 ? -4.270 -3.567 10.877 1.00 95.88 376 PHE A C 1
ATOM 2918 O O . PHE A 1 376 ? -3.470 -4.503 10.781 1.00 95.88 376 PHE A O 1
ATOM 2925 N N . LYS A 1 377 ? -4.264 -2.747 11.936 1.00 93.69 377 LYS A N 1
ATOM 2926 C CA . LYS A 1 377 ? -3.256 -2.785 13.003 1.00 93.69 377 LYS A CA 1
ATOM 2927 C C . LYS A 1 377 ? -3.205 -4.130 13.717 1.00 93.69 377 LYS A C 1
ATOM 2929 O O . LYS A 1 377 ? -2.115 -4.570 14.082 1.00 93.69 377 LYS A O 1
ATOM 2934 N N . GLU A 1 378 ? -4.344 -4.774 13.942 1.00 92.75 378 GLU A N 1
ATOM 2935 C CA . GLU A 1 378 ? -4.402 -6.025 14.704 1.00 92.75 378 GLU A CA 1
ATOM 2936 C C . GLU A 1 378 ? -3.855 -7.205 13.887 1.00 92.75 378 GLU A C 1
ATOM 2938 O O . GLU A 1 378 ? -3.097 -8.027 14.407 1.00 92.75 378 GLU A O 1
ATOM 2943 N N . GLU A 1 379 ? -4.147 -7.260 12.585 1.00 95.12 379 GLU A N 1
ATOM 2944 C CA . GLU A 1 379 ? -3.799 -8.407 11.744 1.00 95.12 379 GLU A CA 1
ATOM 2945 C C . GLU A 1 379 ? -2.421 -8.283 11.077 1.00 95.12 379 GLU A C 1
ATOM 2947 O O . GLU A 1 379 ? -1.778 -9.302 10.786 1.00 95.12 379 GLU A O 1
ATOM 2952 N N . TYR A 1 380 ? -1.945 -7.055 10.848 1.00 98.12 380 TYR A N 1
ATOM 2953 C CA . TYR A 1 380 ? -0.757 -6.795 10.040 1.00 98.12 380 TYR A CA 1
ATOM 2954 C C . TYR A 1 380 ? 0.327 -6.006 10.767 1.00 98.12 380 TYR A C 1
ATOM 2956 O O . TYR A 1 380 ? 0.086 -5.136 11.605 1.00 98.12 380 TYR A O 1
ATOM 2964 N N . HIS A 1 381 ? 1.570 -6.328 10.422 1.00 98.31 381 HIS A N 1
ATOM 2965 C CA . HIS A 1 381 ? 2.713 -5.441 10.564 1.00 98.31 381 HIS A CA 1
ATOM 2966 C C . HIS A 1 381 ? 2.788 -4.609 9.287 1.00 98.31 381 HIS A C 1
ATOM 2968 O O . HIS A 1 381 ? 2.915 -5.182 8.209 1.00 98.31 381 HIS A O 1
ATOM 2974 N N . ALA A 1 382 ? 2.669 -3.289 9.397 1.00 98.38 382 ALA A N 1
ATOM 2975 C CA . ALA A 1 382 ? 2.565 -2.398 8.250 1.00 98.38 382 ALA A CA 1
ATOM 2976 C C . ALA A 1 382 ? 3.636 -1.308 8.309 1.00 98.38 382 ALA A C 1
ATOM 2978 O O . ALA A 1 382 ? 3.812 -0.690 9.359 1.00 98.38 382 ALA A O 1
ATOM 2979 N N . PHE A 1 383 ? 4.292 -1.020 7.184 1.00 98.62 383 PHE A N 1
ATOM 2980 C CA . PHE A 1 383 ? 5.232 0.099 7.078 1.00 98.62 383 PHE A CA 1
ATOM 2981 C C . PHE A 1 383 ? 5.202 0.748 5.687 1.00 98.62 383 PHE A C 1
ATOM 2983 O O . PHE A 1 383 ? 4.886 0.101 4.685 1.00 98.62 383 PHE A O 1
ATOM 2990 N N . LEU A 1 384 ? 5.539 2.038 5.642 1.00 98.75 384 LEU A N 1
ATOM 2991 C CA . LEU A 1 384 ? 5.542 2.882 4.446 1.00 98.75 384 LEU A CA 1
ATOM 2992 C C . LEU A 1 384 ? 6.953 3.397 4.162 1.00 98.75 384 LEU A C 1
ATOM 2994 O O . LEU A 1 384 ? 7.660 3.830 5.070 1.00 98.75 384 LEU A O 1
ATOM 2998 N N . GLN A 1 385 ? 7.313 3.434 2.884 1.00 98.25 385 GLN A N 1
ATOM 2999 C CA . GLN A 1 385 ? 8.457 4.166 2.367 1.00 98.25 385 GLN A CA 1
ATOM 3000 C C . GLN A 1 385 ? 7.998 5.143 1.279 1.00 98.25 385 GLN A C 1
ATOM 3002 O O . GLN A 1 385 ? 7.672 4.725 0.168 1.00 98.25 385 GLN A O 1
ATOM 3007 N N . CYS A 1 386 ? 8.042 6.446 1.568 1.00 98.00 386 CYS A N 1
ATOM 3008 C CA . CYS A 1 386 ? 7.836 7.476 0.547 1.00 98.00 386 CYS A CA 1
ATOM 3009 C C . CYS A 1 386 ? 8.994 7.503 -0.464 1.00 98.00 386 CYS A C 1
ATOM 3011 O O . CYS A 1 386 ? 10.138 7.163 -0.125 1.00 98.00 386 CYS A O 1
ATOM 3013 N N . LYS A 1 387 ? 8.704 7.944 -1.692 1.00 96.31 387 LYS A N 1
ATOM 3014 C CA . LYS A 1 387 ? 9.699 8.164 -2.747 1.00 96.31 387 LYS A CA 1
ATOM 3015 C C .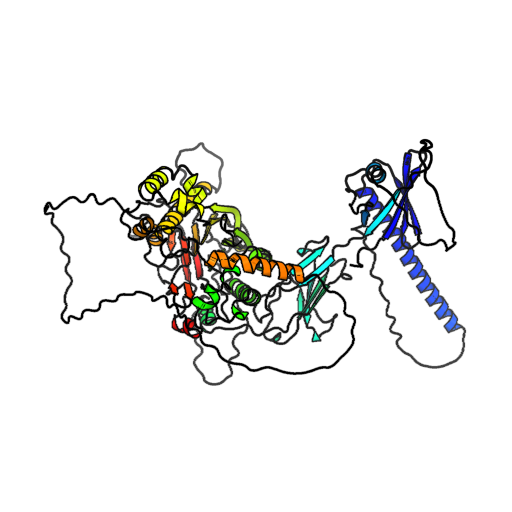 LYS A 1 387 ? 10.762 9.180 -2.308 1.00 96.31 387 LYS A C 1
ATOM 3017 O O . LYS A 1 387 ? 10.515 10.105 -1.533 1.00 96.31 387 LYS A O 1
ATOM 3022 N N . PHE A 1 388 ? 11.986 8.997 -2.793 1.00 94.19 388 PHE A N 1
ATOM 3023 C CA . PHE A 1 388 ? 13.139 9.789 -2.370 1.00 94.19 388 PHE A CA 1
ATOM 3024 C C . PHE A 1 388 ? 13.104 11.197 -2.959 1.00 94.19 388 PHE A C 1
ATOM 3026 O O . PHE A 1 388 ? 13.090 11.337 -4.175 1.00 94.19 388 PHE A O 1
ATOM 3033 N N . LYS A 1 389 ? 13.144 12.236 -2.112 1.00 90.19 389 LYS A N 1
ATOM 3034 C CA . LYS A 1 389 ? 13.102 13.652 -2.539 1.00 90.19 389 LYS A CA 1
ATOM 3035 C C . LYS A 1 389 ? 11.917 13.990 -3.465 1.00 90.19 389 LYS A C 1
ATOM 3037 O O . LYS A 1 389 ? 11.983 14.963 -4.211 1.00 90.19 389 LYS A O 1
ATOM 3042 N N . ALA A 1 390 ? 10.844 13.202 -3.418 1.00 89.25 390 ALA A N 1
ATOM 3043 C CA . ALA A 1 390 ? 9.611 13.523 -4.119 1.00 89.25 390 ALA A CA 1
ATOM 3044 C C . ALA A 1 390 ? 8.894 14.680 -3.413 1.00 89.25 390 ALA A C 1
ATOM 3046 O O . ALA A 1 390 ? 8.976 14.815 -2.190 1.00 89.25 390 ALA A O 1
ATOM 3047 N N . ARG A 1 391 ? 8.199 15.511 -4.195 1.00 87.31 391 ARG A N 1
ATOM 3048 C CA . ARG A 1 391 ? 7.359 16.597 -3.673 1.00 87.31 391 ARG A CA 1
ATOM 3049 C C . ARG A 1 391 ? 6.155 16.019 -2.937 1.00 87.31 391 ARG A C 1
ATOM 3051 O O . ARG A 1 391 ? 5.990 16.230 -1.739 1.00 87.31 391 ARG A O 1
ATOM 3058 N N . VAL A 1 392 ? 5.390 15.186 -3.642 1.00 89.69 392 VAL A N 1
ATOM 3059 C CA . VAL A 1 392 ? 4.269 14.440 -3.074 1.00 89.69 392 VAL A CA 1
ATOM 3060 C C . VAL A 1 392 ? 4.788 13.384 -2.097 1.00 89.69 392 VAL A C 1
ATOM 3062 O O . VAL A 1 392 ? 5.631 12.553 -2.436 1.00 89.69 392 VAL A O 1
ATOM 3065 N N . GLN A 1 393 ? 4.259 13.401 -0.873 1.00 95.50 393 GLN A N 1
ATOM 3066 C CA . GLN A 1 393 ? 4.589 12.434 0.177 1.00 95.50 393 GLN A CA 1
ATOM 3067 C C . GLN A 1 393 ? 3.827 11.113 -0.017 1.00 95.50 393 GLN A C 1
ATOM 3069 O O . GLN A 1 393 ? 2.971 10.749 0.794 1.00 95.50 393 GLN A O 1
ATOM 3074 N N . GLU A 1 394 ? 4.134 10.399 -1.099 1.00 96.81 394 GLU A N 1
ATOM 3075 C CA . GLU A 1 394 ? 3.631 9.055 -1.409 1.00 96.81 394 GLU A CA 1
ATOM 3076 C C . GLU A 1 394 ? 4.764 8.063 -1.682 1.00 96.81 394 GLU A C 1
ATOM 3078 O O . GLU A 1 394 ? 5.914 8.448 -1.915 1.00 96.81 394 GLU A O 1
ATOM 3083 N N . GLY A 1 395 ? 4.454 6.770 -1.601 1.00 97.94 395 GLY A N 1
ATOM 3084 C CA . GLY A 1 395 ? 5.354 5.728 -2.069 1.00 97.94 395 GLY A CA 1
ATOM 3085 C C . GLY A 1 395 ? 4.797 4.323 -1.884 1.00 97.94 395 GLY A C 1
ATOM 3086 O O . GLY A 1 395 ? 3.628 4.053 -2.157 1.00 97.94 395 GLY A O 1
ATOM 3087 N N . CYS A 1 396 ? 5.663 3.411 -1.450 1.00 98.69 396 CYS A N 1
ATOM 3088 C CA . CYS A 1 396 ? 5.360 1.988 -1.325 1.00 98.69 396 CYS A CA 1
ATOM 3089 C C . CYS A 1 396 ? 5.027 1.620 0.122 1.00 98.69 396 CYS A C 1
ATOM 3091 O O . CYS A 1 396 ? 5.772 1.986 1.032 1.00 98.69 396 CYS A O 1
ATOM 3093 N N . ALA A 1 397 ? 3.948 0.866 0.334 1.00 98.88 397 ALA A N 1
ATOM 3094 C CA . ALA A 1 397 ? 3.621 0.289 1.635 1.00 98.88 397 ALA A CA 1
ATOM 3095 C C . ALA A 1 397 ? 3.591 -1.241 1.574 1.00 98.88 397 ALA A C 1
ATOM 3097 O O . ALA A 1 397 ? 3.189 -1.827 0.570 1.00 98.88 397 ALA A O 1
ATOM 3098 N N . LEU A 1 398 ? 3.991 -1.885 2.668 1.00 98.88 398 LEU A N 1
ATOM 3099 C CA . LEU A 1 398 ? 3.914 -3.331 2.841 1.00 98.88 398 LEU A CA 1
ATOM 3100 C C . LEU A 1 398 ? 3.118 -3.634 4.104 1.00 98.88 398 LEU A C 1
ATOM 3102 O O . LEU A 1 398 ? 3.434 -3.109 5.172 1.00 98.88 398 LEU A O 1
ATOM 3106 N N . LEU A 1 399 ? 2.104 -4.490 3.980 1.00 98.81 399 LEU A N 1
ATOM 3107 C CA . LEU A 1 399 ? 1.366 -5.065 5.101 1.00 98.81 399 LEU A CA 1
ATOM 3108 C C . LEU A 1 399 ? 1.643 -6.569 5.136 1.00 98.81 399 LEU A C 1
ATOM 3110 O O . LEU A 1 399 ? 1.357 -7.290 4.180 1.00 98.81 399 LEU A O 1
ATOM 3114 N N . ILE A 1 400 ? 2.201 -7.040 6.249 1.00 98.56 400 ILE A N 1
ATOM 3115 C CA . ILE A 1 400 ? 2.638 -8.421 6.455 1.00 98.56 400 ILE A CA 1
ATOM 3116 C C . ILE A 1 400 ? 1.824 -9.067 7.571 1.00 98.56 400 ILE A C 1
ATOM 3118 O O . ILE A 1 400 ? 1.759 -8.550 8.689 1.00 98.56 400 ILE A O 1
ATOM 3122 N N . ARG A 1 401 ? 1.222 -10.225 7.297 1.00 96.00 401 ARG A N 1
ATOM 3123 C CA . ARG A 1 401 ? 0.365 -10.931 8.251 1.00 96.00 401 ARG A CA 1
ATOM 3124 C C . ARG A 1 401 ? 1.136 -11.361 9.495 1.00 96.00 401 ARG A C 1
ATOM 3126 O O . ARG A 1 401 ? 1.969 -12.271 9.448 1.00 96.00 401 ARG A O 1
ATOM 3133 N N . LYS A 1 402 ? 0.771 -10.788 10.647 1.00 95.12 402 LYS A N 1
ATOM 3134 C CA . LYS A 1 402 ? 1.387 -11.100 11.950 1.00 95.12 402 LYS A CA 1
ATOM 3135 C C . LYS A 1 402 ? 1.200 -12.555 12.358 1.00 95.12 402 LYS A C 1
ATOM 3137 O O . LYS A 1 402 ? 2.039 -13.094 13.071 1.00 95.12 402 LYS A O 1
ATOM 3142 N N . LYS A 1 403 ? 0.106 -13.184 11.924 1.00 91.19 403 LYS A N 1
ATOM 3143 C CA . LYS A 1 403 ? -0.199 -14.587 12.226 1.00 91.19 403 LYS A CA 1
ATOM 3144 C C . LYS A 1 403 ? 0.907 -15.535 11.746 1.00 91.19 403 LYS A C 1
ATOM 3146 O O . LYS A 1 403 ? 1.266 -16.448 12.482 1.00 91.19 403 LYS A O 1
ATOM 3151 N N . TYR A 1 404 ? 1.453 -15.299 10.552 1.00 90.12 404 TYR A N 1
ATOM 3152 C CA . TYR A 1 404 ? 2.404 -16.213 9.913 1.00 90.12 404 TYR A CA 1
ATOM 3153 C C . TYR A 1 404 ? 3.852 -15.749 10.031 1.00 90.12 404 TYR A C 1
ATOM 3155 O O . TYR A 1 404 ? 4.748 -16.581 10.179 1.00 90.12 404 TYR A O 1
ATOM 3163 N N . PHE A 1 405 ? 4.092 -14.435 10.019 1.00 94.12 405 PHE A N 1
ATOM 3164 C CA . PHE A 1 405 ? 5.442 -13.889 9.942 1.00 94.12 405 PHE A CA 1
ATOM 3165 C C . PHE A 1 405 ? 5.774 -12.923 11.084 1.00 94.12 405 PHE A C 1
ATOM 3167 O O . PHE A 1 405 ? 4.935 -12.208 11.640 1.00 94.12 405 PHE A O 1
ATOM 3174 N N . SER A 1 406 ? 7.051 -12.901 11.445 1.00 95.44 406 SER A N 1
ATOM 3175 C CA . SER A 1 406 ? 7.706 -11.780 12.117 1.00 95.44 406 SER A CA 1
ATOM 3176 C C . SER A 1 406 ? 8.679 -11.123 11.143 1.00 95.44 406 SER A C 1
ATOM 3178 O O . SER A 1 406 ? 9.384 -11.827 10.418 1.00 95.44 406 SER A O 1
ATOM 3180 N N . VAL A 1 407 ? 8.742 -9.795 11.139 1.00 97.94 407 VAL A N 1
ATOM 3181 C CA . VAL A 1 407 ? 9.699 -9.045 10.319 1.00 97.94 407 VAL A CA 1
ATOM 3182 C C . VAL A 1 407 ? 11.048 -9.015 11.037 1.00 97.94 407 VAL A C 1
ATOM 3184 O O . VAL A 1 407 ? 11.137 -8.530 12.161 1.00 97.94 407 VAL A O 1
ATOM 3187 N N . LEU A 1 408 ? 12.088 -9.569 10.410 1.00 97.38 408 LEU A N 1
ATOM 3188 C CA . LEU A 1 408 ? 13.464 -9.527 10.922 1.00 97.38 408 LEU A CA 1
ATOM 3189 C C . LEU A 1 408 ? 14.156 -8.213 10.584 1.00 97.38 408 LEU A C 1
ATOM 3191 O O . LEU A 1 408 ? 14.904 -7.672 11.393 1.00 97.38 408 LEU A O 1
ATOM 3195 N N . ARG A 1 409 ? 13.939 -7.741 9.357 1.00 98.25 409 ARG A N 1
ATOM 3196 C CA . ARG A 1 409 ? 14.513 -6.509 8.830 1.00 98.25 409 ARG A CA 1
ATOM 3197 C C . ARG A 1 409 ? 13.554 -5.934 7.809 1.00 98.25 409 ARG A C 1
ATOM 3199 O O . ARG A 1 409 ? 13.044 -6.666 6.971 1.00 98.25 409 ARG A O 1
ATOM 3206 N N . GLU A 1 410 ? 13.352 -4.634 7.857 1.00 98.19 410 GLU A N 1
ATOM 3207 C CA . GLU A 1 410 ? 12.648 -3.878 6.830 1.00 98.19 410 GLU A CA 1
ATOM 3208 C C . GLU A 1 410 ? 13.469 -2.649 6.463 1.00 98.19 410 GLU A C 1
ATOM 3210 O O . GLU A 1 410 ? 14.321 -2.202 7.237 1.00 98.19 410 GLU A O 1
ATOM 3215 N N . GLY A 1 411 ? 13.254 -2.128 5.263 1.00 98.19 411 GLY A N 1
ATOM 3216 C CA . GLY A 1 411 ? 13.959 -0.947 4.802 1.00 98.19 411 GLY A CA 1
ATOM 3217 C C . GLY A 1 411 ? 13.671 -0.635 3.349 1.00 98.19 411 GLY A C 1
ATOM 3218 O O . GLY A 1 411 ? 12.690 -1.102 2.763 1.00 98.19 411 GLY A O 1
ATOM 3219 N N . SER A 1 412 ? 14.545 0.176 2.767 1.00 98.12 412 SER A N 1
ATOM 3220 C CA . SER A 1 412 ? 14.440 0.568 1.373 1.00 98.12 412 SER A CA 1
ATOM 3221 C C . SER A 1 412 ? 15.797 0.776 0.717 1.00 98.12 412 SER A C 1
ATOM 3223 O O . SER A 1 412 ? 16.808 1.017 1.379 1.00 98.12 412 SER A O 1
ATOM 3225 N N . VAL A 1 413 ? 15.787 0.692 -0.609 1.00 97.81 413 VAL A N 1
ATOM 3226 C CA . VAL A 1 413 ? 16.883 1.086 -1.489 1.00 97.81 413 VAL A CA 1
ATOM 3227 C C . VAL A 1 413 ? 16.408 2.211 -2.379 1.00 97.81 413 VAL A C 1
ATOM 3229 O O . VAL A 1 413 ? 15.355 2.123 -3.007 1.00 97.81 413 VAL A O 1
ATOM 3232 N N . ILE A 1 414 ? 17.209 3.266 -2.448 1.00 98.25 414 ILE A N 1
ATOM 3233 C CA . ILE A 1 414 ? 16.986 4.392 -3.348 1.00 98.25 414 ILE A CA 1
ATOM 3234 C C . ILE A 1 414 ? 17.821 4.126 -4.593 1.00 98.25 414 ILE A C 1
ATOM 3236 O O . ILE A 1 414 ? 19.049 4.141 -4.500 1.00 98.25 414 ILE A O 1
ATOM 3240 N N . PHE A 1 415 ? 17.172 3.913 -5.739 1.00 97.88 415 PHE A N 1
ATOM 3241 C CA . PHE A 1 415 ? 17.845 3.529 -6.986 1.00 97.88 415 PHE A CA 1
ATOM 3242 C C . PHE A 1 415 ? 19.018 4.456 -7.326 1.00 97.88 415 PHE A C 1
ATOM 3244 O O . PHE A 1 415 ? 20.133 3.990 -7.542 1.00 97.88 415 PHE A O 1
ATOM 3251 N N . GLN A 1 416 ? 18.778 5.770 -7.301 1.00 95.56 416 GLN A N 1
ATOM 3252 C CA . GLN A 1 416 ? 19.789 6.774 -7.622 1.00 95.56 416 GLN A CA 1
ATOM 3253 C C . GLN A 1 416 ? 21.019 6.661 -6.708 1.00 95.56 416 GLN A C 1
ATOM 3255 O O . GLN A 1 416 ? 22.154 6.678 -7.175 1.00 95.56 416 GLN A O 1
ATOM 3260 N N . LYS A 1 417 ? 20.801 6.552 -5.392 1.00 96.31 417 LYS A N 1
ATOM 3261 C CA . LYS A 1 417 ? 21.885 6.483 -4.407 1.00 96.31 417 LYS A CA 1
ATOM 3262 C C . LYS A 1 417 ? 22.669 5.184 -4.555 1.00 96.31 417 LYS A C 1
ATOM 3264 O O . LYS A 1 417 ? 23.894 5.211 -4.512 1.00 96.31 417 LYS A O 1
ATOM 3269 N N . GLU A 1 418 ? 21.961 4.077 -4.727 1.00 97.56 418 GLU A N 1
ATOM 3270 C CA . GLU A 1 418 ? 22.555 2.754 -4.883 1.00 97.56 418 GLU A CA 1
ATOM 3271 C C . GLU A 1 418 ? 23.438 2.696 -6.132 1.00 97.56 418 GLU A C 1
ATOM 3273 O O . GLU A 1 418 ? 24.607 2.333 -6.033 1.00 97.56 418 GLU A O 1
ATOM 3278 N N . LEU A 1 419 ? 22.923 3.169 -7.273 1.00 97.25 419 LEU A N 1
ATOM 3279 C CA . LEU A 1 419 ? 23.669 3.230 -8.526 1.00 97.25 419 LEU A CA 1
ATOM 3280 C C . LEU A 1 419 ? 24.920 4.116 -8.418 1.00 97.25 419 LEU A C 1
ATOM 3282 O O . LEU A 1 419 ? 25.947 3.749 -8.966 1.00 97.25 419 LEU A O 1
ATOM 3286 N N . LEU A 1 420 ? 24.852 5.258 -7.720 1.00 96.12 420 LEU A N 1
ATOM 3287 C CA . LEU A 1 420 ? 25.958 6.225 -7.632 1.00 96.12 420 LEU A CA 1
ATOM 3288 C C . LEU A 1 420 ? 27.034 5.889 -6.592 1.00 96.12 420 LEU A C 1
ATOM 3290 O O . LEU A 1 420 ? 28.146 6.401 -6.694 1.00 96.12 420 LEU A O 1
ATOM 3294 N N . THR A 1 421 ? 26.692 5.144 -5.539 1.00 96.75 421 THR A N 1
ATOM 3295 C CA . THR A 1 421 ? 27.570 4.999 -4.361 1.00 96.75 421 THR A CA 1
ATOM 3296 C C . THR A 1 421 ? 28.056 3.584 -4.113 1.00 96.75 421 THR A C 1
ATOM 3298 O O . THR A 1 421 ? 29.014 3.414 -3.359 1.00 96.75 421 THR A O 1
ATOM 3301 N N . ASN A 1 422 ? 27.428 2.574 -4.718 1.00 97.38 422 ASN A N 1
ATOM 3302 C CA . ASN A 1 422 ? 27.877 1.201 -4.578 1.00 97.38 422 ASN A CA 1
ATOM 3303 C C . ASN A 1 422 ? 28.961 0.884 -5.631 1.00 97.38 422 ASN A C 1
ATOM 3305 O O . ASN A 1 422 ? 28.647 0.899 -6.824 1.00 97.38 422 ASN A O 1
ATOM 3309 N N . PRO A 1 423 ? 30.198 0.530 -5.217 1.00 97.56 423 PRO A N 1
ATOM 3310 C CA . PRO A 1 423 ? 31.305 0.260 -6.139 1.00 97.56 423 PRO A CA 1
ATOM 3311 C C . PRO A 1 423 ? 31.029 -0.847 -7.164 1.00 97.56 423 PRO A C 1
ATOM 3313 O O . PRO A 1 423 ? 31.683 -0.900 -8.202 1.00 97.56 423 PRO A O 1
ATOM 3316 N N . GLN A 1 424 ? 30.047 -1.726 -6.915 1.00 96.44 424 GLN A N 1
ATOM 3317 C CA . GLN A 1 424 ? 29.654 -2.759 -7.880 1.00 96.44 424 GLN A CA 1
ATOM 3318 C C . GLN A 1 424 ? 29.164 -2.183 -9.222 1.00 96.44 424 GLN A C 1
ATOM 3320 O O . GLN A 1 424 ? 29.145 -2.897 -10.222 1.00 96.44 424 GLN A O 1
ATOM 3325 N N . TYR A 1 425 ? 28.757 -0.909 -9.249 1.00 97.62 425 TYR A N 1
ATOM 3326 C CA . TYR A 1 425 ? 28.240 -0.240 -10.442 1.00 97.62 425 TYR A CA 1
ATOM 3327 C C . TYR A 1 425 ? 29.225 0.756 -11.067 1.00 97.62 425 TYR A C 1
ATOM 3329 O O . TYR A 1 425 ? 28.845 1.437 -12.017 1.00 97.62 425 TYR A O 1
ATOM 3337 N N . ASP A 1 426 ? 30.477 0.839 -10.602 1.00 97.19 426 ASP A N 1
ATOM 3338 C CA . ASP A 1 426 ? 31.461 1.808 -11.115 1.00 97.19 426 ASP A CA 1
ATOM 3339 C C . ASP A 1 426 ? 31.718 1.645 -12.625 1.00 97.19 426 ASP A C 1
ATOM 3341 O O . ASP A 1 426 ? 31.778 2.633 -13.362 1.00 97.19 426 ASP A O 1
ATOM 3345 N N . GLU A 1 427 ? 31.819 0.400 -13.105 1.00 96.62 427 GLU A N 1
ATOM 3346 C CA . GLU A 1 427 ? 32.001 0.094 -14.531 1.00 96.62 427 GLU A CA 1
ATOM 3347 C C . GLU A 1 427 ? 30.761 0.472 -15.354 1.00 96.62 427 GLU A C 1
ATOM 3349 O O . GLU A 1 427 ? 30.878 1.144 -16.381 1.00 96.62 427 GLU A O 1
ATOM 3354 N N . LEU A 1 428 ? 29.566 0.133 -14.857 1.00 96.25 428 LEU A N 1
ATOM 3355 C CA . LEU A 1 428 ? 28.299 0.513 -15.483 1.00 96.25 428 LEU A CA 1
ATOM 3356 C C . LEU A 1 428 ? 28.162 2.040 -15.558 1.00 96.25 428 LEU A C 1
ATOM 3358 O O . LEU A 1 428 ? 27.843 2.572 -16.614 1.00 96.25 428 LEU A O 1
ATOM 3362 N N . LEU A 1 429 ? 28.442 2.765 -14.473 1.00 95.69 429 LEU A N 1
ATOM 3363 C CA . LEU A 1 429 ? 28.419 4.230 -14.453 1.00 95.69 429 LEU A CA 1
ATOM 3364 C C . LEU A 1 429 ? 29.397 4.833 -15.462 1.00 95.69 429 LEU A C 1
ATOM 3366 O O . LEU A 1 429 ? 29.050 5.797 -16.144 1.00 95.69 429 LEU A O 1
ATOM 3370 N N . ALA A 1 430 ? 30.611 4.289 -15.577 1.00 95.38 430 ALA A N 1
ATOM 3371 C CA . ALA A 1 430 ? 31.578 4.746 -16.571 1.00 95.38 430 ALA A CA 1
ATOM 3372 C C . ALA A 1 430 ? 31.046 4.561 -18.002 1.00 95.38 430 ALA A C 1
ATOM 3374 O O . ALA A 1 430 ? 31.187 5.459 -18.836 1.00 95.38 430 ALA A O 1
ATOM 3375 N N . GLU A 1 431 ? 30.380 3.438 -18.277 1.00 94.44 431 GLU A N 1
ATOM 3376 C CA . GLU A 1 431 ? 29.753 3.179 -19.571 1.00 94.44 431 GLU A CA 1
ATOM 3377 C C . GLU A 1 431 ? 28.554 4.103 -19.836 1.00 94.44 431 GLU A C 1
ATOM 3379 O O . GLU A 1 431 ? 28.452 4.680 -20.922 1.00 94.44 431 GLU A O 1
ATOM 3384 N N . LEU A 1 432 ? 27.693 4.320 -18.836 1.00 93.50 432 LEU A N 1
ATOM 3385 C CA . LEU A 1 432 ? 26.557 5.241 -18.918 1.00 93.50 432 LEU A CA 1
ATOM 3386 C C . LEU A 1 432 ? 27.015 6.684 -19.155 1.00 93.50 432 LEU A C 1
ATOM 3388 O O . LEU A 1 432 ? 26.463 7.344 -20.026 1.00 93.50 432 LEU A O 1
ATOM 3392 N N . ARG A 1 433 ? 28.063 7.166 -18.471 1.00 91.62 433 ARG A N 1
ATOM 3393 C CA . ARG A 1 433 ? 28.658 8.498 -18.715 1.00 91.62 433 ARG A CA 1
ATOM 3394 C C . ARG A 1 433 ? 29.167 8.652 -20.144 1.00 91.62 433 ARG A C 1
ATOM 3396 O O . ARG A 1 433 ? 29.078 9.731 -20.723 1.00 91.62 433 ARG A O 1
ATOM 3403 N N . ARG A 1 434 ? 29.728 7.580 -20.706 1.00 91.25 434 ARG A N 1
ATOM 3404 C CA . ARG A 1 434 ? 30.269 7.574 -22.066 1.00 91.25 434 ARG A CA 1
ATOM 3405 C C . ARG A 1 434 ? 29.156 7.594 -23.115 1.00 91.25 434 ARG A C 1
ATOM 3407 O O . ARG A 1 434 ? 29.258 8.350 -24.073 1.00 91.25 434 ARG A O 1
ATOM 3414 N N . LYS A 1 435 ? 28.121 6.763 -22.945 1.00 89.31 435 LYS A N 1
ATOM 3415 C CA . LYS A 1 435 ? 27.021 6.616 -23.914 1.00 89.31 435 LYS A CA 1
ATOM 3416 C C . LYS A 1 435 ? 25.959 7.704 -23.766 1.00 89.31 435 LYS A C 1
ATOM 3418 O O . LYS A 1 435 ? 25.465 8.212 -24.768 1.00 89.31 435 LYS A O 1
ATOM 3423 N N . TRP A 1 436 ? 25.633 8.087 -22.534 1.00 90.25 436 TRP A N 1
ATOM 3424 C CA . TRP A 1 436 ? 24.611 9.077 -22.183 1.00 90.25 436 TRP A CA 1
ATOM 3425 C C . TRP A 1 436 ? 25.194 10.148 -21.238 1.00 90.25 436 TRP A C 1
ATOM 3427 O O . TRP A 1 436 ? 24.898 10.149 -20.041 1.00 90.25 436 TRP A O 1
ATOM 3437 N N . PRO A 1 437 ? 25.996 11.104 -21.753 1.00 87.31 437 PRO A N 1
ATOM 3438 C CA . PRO A 1 437 ? 26.707 12.090 -20.926 1.00 87.31 437 PRO A CA 1
ATOM 3439 C C . PRO A 1 437 ? 25.812 12.935 -20.007 1.00 87.31 437 PRO A C 1
ATOM 3441 O O . PRO A 1 437 ? 26.252 13.376 -18.950 1.00 87.31 437 PRO A O 1
ATOM 3444 N N . HIS A 1 438 ? 24.551 13.130 -20.397 1.00 87.12 438 HIS A N 1
ATOM 3445 C CA . HIS A 1 438 ? 23.552 13.905 -19.658 1.00 87.12 438 HIS A CA 1
ATOM 3446 C C . HIS A 1 438 ? 22.776 13.082 -18.620 1.00 87.12 438 HIS A C 1
ATOM 3448 O O . HIS A 1 438 ? 22.068 13.646 -17.791 1.00 87.12 438 HIS A O 1
ATOM 3454 N N . PHE A 1 439 ? 22.880 11.749 -18.634 1.00 90.31 439 PHE A N 1
ATOM 3455 C CA . PHE A 1 439 ? 22.072 10.894 -17.760 1.00 90.31 439 PHE A CA 1
ATOM 3456 C C . PHE A 1 439 ? 22.367 11.152 -16.279 1.00 90.31 439 PHE A C 1
ATOM 3458 O O . PHE A 1 439 ? 21.453 11.270 -15.465 1.00 90.31 439 PHE A O 1
ATOM 3465 N N . GLU A 1 440 ? 23.642 11.286 -15.917 1.00 90.94 440 GLU A N 1
ATOM 3466 C CA . GLU A 1 440 ? 24.023 11.468 -14.517 1.00 90.94 440 GLU A CA 1
ATOM 3467 C C . GLU A 1 440 ? 23.731 12.861 -13.970 1.00 90.94 440 GLU A C 1
ATOM 3469 O O . GLU A 1 440 ? 23.353 12.985 -12.806 1.00 90.94 440 GLU A O 1
ATOM 3474 N N . THR A 1 441 ? 23.883 13.901 -14.788 1.00 89.88 441 THR A N 1
ATOM 3475 C CA . THR A 1 441 ? 23.697 15.287 -14.344 1.00 89.88 441 THR A CA 1
ATOM 3476 C C . THR A 1 441 ? 22.262 15.769 -14.491 1.00 89.88 441 THR A C 1
ATOM 3478 O O . THR A 1 441 ? 21.800 16.520 -13.636 1.00 89.88 441 THR A O 1
ATOM 3481 N N . ASP A 1 442 ? 21.552 15.326 -15.532 1.00 89.56 442 ASP A N 1
ATOM 3482 C CA . ASP A 1 442 ? 20.284 15.934 -15.951 1.00 89.56 442 ASP A CA 1
ATOM 3483 C C . ASP A 1 442 ? 19.085 14.999 -15.723 1.00 89.56 442 ASP A C 1
ATOM 3485 O O . ASP A 1 442 ? 17.951 15.463 -15.701 1.00 89.56 442 ASP A O 1
ATOM 3489 N N . VAL A 1 443 ? 19.306 13.688 -15.536 1.00 91.44 443 VAL A N 1
ATOM 3490 C CA . VAL A 1 443 ? 18.227 12.696 -15.347 1.00 91.44 443 VAL A CA 1
ATOM 3491 C C . VAL A 1 443 ? 18.252 12.095 -13.943 1.00 91.44 443 VAL A C 1
ATOM 3493 O O . VAL A 1 443 ? 17.266 12.194 -13.213 1.00 91.44 443 VAL A O 1
ATOM 3496 N N . LEU A 1 444 ? 19.379 11.507 -13.522 1.00 92.38 444 LEU A N 1
ATOM 3497 C CA . LEU A 1 444 ? 19.506 10.825 -12.227 1.00 92.38 444 LEU A CA 1
ATOM 3498 C C . LEU A 1 444 ? 19.056 11.668 -11.017 1.00 92.38 444 LEU A C 1
ATOM 3500 O O . LEU A 1 444 ? 18.389 11.097 -10.153 1.00 92.38 444 LEU A O 1
ATOM 3504 N N . PRO A 1 445 ? 19.346 12.985 -10.917 1.00 92.19 445 PRO A N 1
ATOM 3505 C CA . PRO A 1 445 ? 18.924 13.816 -9.784 1.00 92.19 445 PRO A CA 1
ATOM 3506 C C . PRO A 1 445 ? 17.415 13.911 -9.575 1.00 92.19 445 PRO A C 1
ATOM 3508 O O . PRO A 1 445 ? 16.984 14.251 -8.473 1.00 92.19 445 PRO A O 1
ATOM 3511 N N . HIS A 1 446 ? 16.635 13.608 -10.609 1.00 91.06 446 HIS A N 1
ATOM 3512 C CA . HIS A 1 446 ? 15.183 13.678 -10.584 1.00 91.06 446 HIS A CA 1
ATOM 3513 C C . HIS A 1 446 ? 14.510 12.313 -10.382 1.00 91.06 446 HIS A C 1
ATOM 3515 O O . HIS A 1 446 ? 13.300 12.245 -10.170 1.00 91.06 446 HIS A O 1
ATOM 3521 N N . LEU A 1 447 ? 15.271 11.213 -10.406 1.00 93.88 447 LEU A N 1
ATOM 3522 C CA . LEU A 1 447 ? 14.722 9.879 -10.186 1.00 93.88 447 LEU A CA 1
ATOM 3523 C C . LEU A 1 447 ? 14.518 9.613 -8.693 1.00 93.88 447 LEU A C 1
ATOM 3525 O O . LEU A 1 447 ? 15.459 9.376 -7.937 1.00 93.88 447 LEU A O 1
ATOM 3529 N N . THR A 1 448 ? 13.253 9.589 -8.287 1.00 95.19 448 THR A N 1
ATOM 3530 C CA . THR A 1 448 ? 12.825 9.422 -6.889 1.00 95.19 448 THR A CA 1
ATOM 3531 C C . THR A 1 448 ? 12.539 7.965 -6.504 1.00 95.19 448 THR A C 1
ATOM 3533 O O . THR A 1 448 ? 12.162 7.680 -5.365 1.00 95.19 448 THR A O 1
ATOM 3536 N N . THR A 1 449 ? 12.710 7.029 -7.444 1.00 97.31 449 THR A N 1
ATOM 3537 C CA . THR A 1 449 ? 12.325 5.619 -7.307 1.00 97.31 449 THR A CA 1
ATOM 3538 C C . THR A 1 449 ? 12.995 4.928 -6.118 1.00 97.31 449 THR A C 1
ATOM 3540 O O . THR A 1 449 ? 14.219 4.966 -5.939 1.00 97.31 449 THR A O 1
ATOM 3543 N N . VAL A 1 450 ? 12.167 4.225 -5.345 1.00 97.88 450 VAL A N 1
ATOM 3544 C CA . VAL A 1 450 ? 12.558 3.404 -4.197 1.00 97.88 450 VAL A CA 1
ATOM 3545 C C . VAL A 1 450 ? 12.101 1.958 -4.395 1.00 97.88 450 VAL A C 1
ATOM 3547 O O . VAL A 1 450 ? 11.048 1.703 -4.979 1.00 97.88 450 VAL A O 1
ATOM 3550 N N . MET A 1 451 ? 12.873 1.008 -3.875 1.00 98.62 451 MET A N 1
ATOM 3551 C CA . MET A 1 451 ? 12.419 -0.360 -3.628 1.00 98.62 451 MET A CA 1
ATOM 3552 C C . MET A 1 451 ? 12.325 -0.567 -2.120 1.00 98.62 451 MET A C 1
ATOM 3554 O O . MET A 1 451 ? 13.331 -0.502 -1.417 1.00 98.62 451 MET A O 1
ATOM 3558 N N . GLN A 1 452 ? 11.117 -0.801 -1.627 1.00 98.62 452 GLN A N 1
ATOM 3559 C CA . GLN A 1 452 ? 10.852 -1.214 -0.256 1.00 98.62 452 GLN A CA 1
ATOM 3560 C C . GLN A 1 452 ? 11.120 -2.718 -0.126 1.00 98.62 452 GLN A C 1
ATOM 3562 O O . GLN A 1 452 ? 10.799 -3.475 -1.040 1.00 98.62 452 GLN A O 1
ATOM 3567 N N . PHE A 1 453 ? 11.684 -3.167 0.997 1.00 98.81 453 PHE A N 1
ATOM 3568 C CA . PHE A 1 453 ? 11.903 -4.591 1.250 1.00 98.81 453 PHE A CA 1
ATOM 3569 C C . PHE A 1 453 ? 11.615 -4.991 2.700 1.00 98.81 453 PHE A C 1
ATOM 3571 O O . PHE A 1 453 ? 11.729 -4.179 3.621 1.00 98.81 453 PHE A O 1
ATOM 3578 N N . ALA A 1 454 ? 11.297 -6.270 2.897 1.00 98.75 454 ALA A N 1
ATOM 3579 C CA . ALA A 1 454 ? 11.193 -6.918 4.197 1.00 98.75 454 ALA A CA 1
ATOM 3580 C C . ALA A 1 454 ? 11.784 -8.335 4.159 1.00 98.75 454 ALA A C 1
ATOM 3582 O O . ALA A 1 454 ? 11.568 -9.095 3.217 1.00 98.75 454 ALA A O 1
ATOM 3583 N N . ILE A 1 455 ? 12.501 -8.701 5.218 1.00 98.62 455 ILE A N 1
ATOM 3584 C CA . ILE A 1 455 ? 12.978 -10.053 5.492 1.00 98.62 455 ILE A CA 1
ATOM 3585 C C . ILE A 1 455 ? 12.060 -10.655 6.544 1.00 98.62 455 ILE A C 1
ATOM 3587 O O . ILE A 1 455 ? 12.005 -10.189 7.684 1.00 98.62 455 ILE A O 1
ATOM 3591 N N . LEU A 1 456 ? 11.328 -11.689 6.158 1.00 97.81 456 LEU A N 1
ATOM 3592 C CA . LEU A 1 456 ? 10.307 -12.318 6.978 1.00 97.81 456 LEU A CA 1
ATOM 3593 C C . LEU A 1 456 ? 10.817 -13.636 7.546 1.00 97.81 456 LEU A C 1
ATOM 3595 O O . LEU A 1 456 ? 11.459 -14.420 6.850 1.00 97.81 456 LEU A O 1
ATOM 3599 N N . ARG A 1 457 ? 10.482 -13.899 8.807 1.00 94.94 457 ARG A N 1
ATOM 3600 C CA . ARG A 1 457 ? 10.686 -15.179 9.490 1.00 94.94 457 ARG A CA 1
ATOM 3601 C C . ARG A 1 457 ? 9.329 -15.796 9.779 1.00 94.94 457 ARG A C 1
ATOM 3603 O O . ARG A 1 457 ? 8.499 -15.144 10.414 1.00 94.94 457 ARG A O 1
ATOM 3610 N N . ARG A 1 458 ? 9.105 -17.034 9.337 1.00 91.69 458 ARG A N 1
ATOM 3611 C CA . ARG A 1 458 ? 7.907 -17.792 9.724 1.00 91.69 458 ARG A CA 1
ATOM 3612 C C . ARG A 1 458 ? 7.897 -17.982 11.241 1.00 91.69 458 ARG A C 1
ATOM 3614 O O . ARG A 1 458 ? 8.928 -18.328 11.815 1.00 91.69 458 ARG A O 1
ATOM 3621 N N . ARG A 1 459 ? 6.756 -17.746 11.888 1.00 89.00 459 ARG A N 1
ATOM 3622 C CA . ARG A 1 459 ? 6.599 -17.968 13.331 1.00 89.00 459 ARG A CA 1
ATOM 3623 C C . ARG A 1 459 ? 6.442 -19.455 13.647 1.00 89.00 459 ARG A C 1
ATOM 3625 O O . ARG A 1 459 ? 5.826 -20.189 12.884 1.00 89.00 459 ARG A O 1
ATOM 3632 N N . ASP A 1 460 ? 6.913 -19.862 14.821 1.00 77.62 460 ASP A N 1
ATOM 3633 C CA . ASP A 1 460 ? 6.716 -21.211 15.369 1.00 77.62 460 ASP A CA 1
ATOM 3634 C C . ASP A 1 460 ? 5.424 -21.271 16.215 1.00 77.62 460 ASP A C 1
ATOM 3636 O O . ASP A 1 460 ? 5.440 -21.558 17.411 1.00 77.62 460 ASP A O 1
ATOM 3640 N N . THR A 1 461 ? 4.280 -20.907 15.627 1.00 69.62 461 THR A N 1
ATOM 3641 C CA . THR A 1 461 ? 2.953 -21.022 16.269 1.00 69.62 461 THR A CA 1
ATOM 3642 C C . THR A 1 461 ? 2.210 -22.242 15.746 1.00 69.62 461 THR A C 1
ATOM 3644 O O . THR A 1 461 ? 2.504 -22.719 14.656 1.00 69.62 461 THR A O 1
ATOM 3647 N N . ARG A 1 462 ? 1.222 -22.766 16.488 1.00 64.25 462 ARG A N 1
ATOM 3648 C CA . ARG A 1 462 ? 0.415 -23.910 16.022 1.00 64.25 462 ARG A CA 1
ATOM 3649 C C . ARG A 1 462 ? -0.267 -23.604 14.686 1.00 64.25 462 ARG A C 1
ATOM 3651 O O . ARG A 1 462 ? -0.238 -24.447 13.799 1.00 64.25 462 ARG A O 1
ATOM 3658 N N . GLU A 1 463 ? -0.790 -22.389 14.514 1.00 62.28 463 GLU A N 1
ATOM 3659 C CA . GLU A 1 463 ? -1.415 -21.976 13.256 1.00 62.28 463 GLU A CA 1
ATOM 3660 C C . GLU A 1 463 ? -0.419 -21.849 12.093 1.00 62.28 463 GLU A C 1
ATOM 3662 O O . GLU A 1 463 ? -0.812 -22.056 10.953 1.00 62.28 463 GLU A O 1
ATOM 3667 N N . ALA A 1 464 ? 0.854 -21.532 12.356 1.00 58.28 464 ALA A N 1
ATOM 3668 C CA . ALA A 1 464 ? 1.913 -21.533 11.343 1.00 58.28 464 ALA A CA 1
ATOM 3669 C C . ALA A 1 464 ? 2.541 -22.931 11.139 1.00 58.28 464 ALA A C 1
ATOM 3671 O O . ALA A 1 464 ? 3.062 -23.228 10.068 1.00 58.28 464 ALA A O 1
ATOM 3672 N N . HIS A 1 465 ? 2.466 -23.814 12.141 1.00 53.75 465 HIS A N 1
ATOM 3673 C CA . HIS A 1 465 ? 2.893 -25.215 12.079 1.00 53.75 465 HIS A CA 1
ATOM 3674 C C . HIS A 1 465 ? 1.909 -26.106 11.322 1.00 53.75 465 HIS A C 1
ATOM 3676 O O . HIS A 1 465 ? 2.345 -27.095 10.734 1.00 53.75 465 HIS A O 1
ATOM 3682 N N . ASP A 1 466 ? 0.615 -25.776 11.325 1.00 51.75 466 ASP A N 1
ATOM 3683 C CA . ASP A 1 466 ? -0.375 -26.409 10.448 1.00 51.75 466 ASP A CA 1
ATOM 3684 C C . ASP A 1 466 ? -0.139 -26.009 8.968 1.00 51.75 466 ASP A C 1
ATOM 3686 O O . ASP A 1 466 ? -0.512 -26.754 8.061 1.00 51.75 466 ASP A O 1
ATOM 3690 N N . GLU A 1 467 ? 0.607 -24.919 8.723 1.00 60.34 467 GLU A N 1
ATOM 3691 C CA . GLU A 1 467 ? 1.131 -24.484 7.416 1.00 60.34 467 GLU A CA 1
ATOM 3692 C C . GLU A 1 467 ? 2.620 -24.857 7.232 1.00 60.34 467 GLU A C 1
ATOM 3694 O O . GLU A 1 467 ? 3.486 -24.014 6.968 1.00 60.34 467 GLU A O 1
ATOM 3699 N N . LYS A 1 468 ? 2.943 -26.157 7.352 1.00 54.16 468 LYS A N 1
ATOM 3700 C CA . LYS A 1 468 ? 4.317 -26.695 7.185 1.00 54.16 468 LYS A CA 1
ATOM 3701 C C . LYS A 1 468 ? 5.004 -26.289 5.871 1.00 54.16 468 LYS A C 1
ATOM 3703 O O . LYS A 1 468 ? 6.233 -26.330 5.815 1.00 54.16 468 LYS A O 1
ATOM 3708 N N . ASP A 1 469 ? 4.227 -25.832 4.893 1.00 71.69 469 ASP A N 1
ATOM 3709 C CA . ASP A 1 469 ? 4.630 -25.517 3.524 1.00 71.69 469 ASP A CA 1
ATOM 3710 C C . ASP A 1 469 ? 5.028 -24.038 3.308 1.00 71.69 469 ASP A C 1
ATOM 3712 O O . ASP A 1 469 ? 5.360 -23.657 2.191 1.00 71.69 469 ASP A O 1
ATOM 3716 N N . LEU A 1 470 ? 5.020 -23.175 4.335 1.00 83.38 470 LEU A N 1
ATOM 3717 C CA . LEU A 1 470 ? 5.575 -21.815 4.216 1.00 83.38 470 LEU A CA 1
ATOM 3718 C C . LEU A 1 470 ? 7.113 -21.799 4.347 1.00 83.38 470 LEU A C 1
ATOM 3720 O O . LEU A 1 470 ? 7.666 -22.541 5.165 1.00 83.38 470 LEU A O 1
ATOM 3724 N N . PRO A 1 471 ? 7.829 -20.921 3.620 1.00 87.56 471 PRO A N 1
ATOM 3725 C CA . PRO A 1 471 ? 9.279 -20.809 3.747 1.00 87.56 471 PRO A CA 1
ATOM 3726 C C . PRO A 1 471 ? 9.685 -20.272 5.125 1.00 87.56 471 PRO A C 1
ATOM 3728 O O . PRO A 1 471 ? 9.038 -19.387 5.686 1.00 87.56 471 PRO A O 1
ATOM 3731 N N . LYS A 1 472 ? 10.790 -20.792 5.673 1.00 88.88 472 LYS A N 1
ATOM 3732 C CA . LYS A 1 472 ? 11.302 -20.382 6.992 1.00 88.88 472 LYS A CA 1
ATOM 3733 C C . LYS A 1 472 ? 11.798 -18.931 7.000 1.00 88.88 472 LYS A C 1
ATOM 3735 O O . LYS A 1 472 ? 11.494 -18.200 7.944 1.00 88.88 472 LYS A O 1
ATOM 3740 N N . THR A 1 473 ? 12.510 -18.524 5.951 1.00 94.50 473 THR A N 1
ATOM 3741 C CA . THR A 1 473 ? 12.874 -17.129 5.656 1.00 94.50 473 THR A CA 1
ATOM 3742 C C . THR A 1 473 ? 12.333 -16.756 4.287 1.00 94.50 473 THR A C 1
ATOM 3744 O O . THR A 1 473 ? 12.402 -17.574 3.376 1.00 94.50 473 THR A O 1
ATOM 3747 N N . LEU A 1 474 ? 11.830 -15.536 4.126 1.00 96.88 474 LEU A N 1
ATOM 3748 C CA . LEU A 1 474 ? 11.318 -15.022 2.857 1.00 96.88 474 LEU A CA 1
ATOM 3749 C C . LEU A 1 474 ? 11.765 -13.572 2.662 1.00 96.88 474 LEU A C 1
ATOM 3751 O O . LEU A 1 474 ? 11.646 -12.765 3.583 1.00 96.88 474 LEU A O 1
ATOM 3755 N N . VAL A 1 475 ? 12.256 -13.242 1.469 1.00 98.56 475 VAL A N 1
ATOM 3756 C CA . VAL A 1 475 ? 12.534 -11.859 1.062 1.00 98.56 475 VAL A CA 1
ATOM 3757 C C . VAL A 1 475 ? 11.333 -11.336 0.284 1.00 98.56 475 VAL A C 1
ATOM 3759 O O . VAL A 1 475 ? 10.909 -11.947 -0.694 1.00 98.56 475 VAL A O 1
ATOM 3762 N N . VAL A 1 476 ? 10.788 -10.201 0.705 1.00 98.81 476 VAL A N 1
ATOM 3763 C CA . VAL A 1 476 ? 9.686 -9.520 0.021 1.00 98.81 476 VAL A CA 1
ATOM 3764 C C . VAL A 1 476 ? 10.155 -8.147 -0.425 1.00 98.81 476 VAL A C 1
ATOM 3766 O O . VAL A 1 476 ? 10.781 -7.434 0.356 1.00 98.81 476 VAL A O 1
ATOM 3769 N N . ALA A 1 477 ? 9.828 -7.769 -1.654 1.00 98.81 477 ALA A N 1
ATOM 3770 C CA . ALA A 1 477 ? 10.111 -6.461 -2.219 1.00 98.81 477 ALA A CA 1
ATOM 3771 C C . ALA A 1 477 ? 8.865 -5.840 -2.851 1.00 98.81 477 ALA A C 1
ATOM 3773 O O . ALA A 1 477 ? 8.003 -6.543 -3.378 1.00 98.81 477 ALA A O 1
ATOM 3774 N N . ASN A 1 478 ? 8.794 -4.515 -2.797 1.00 98.88 478 ASN A N 1
ATOM 3775 C CA . ASN A 1 478 ? 7.746 -3.704 -3.398 1.00 98.88 478 ASN A CA 1
ATOM 3776 C C . ASN A 1 478 ? 8.372 -2.458 -4.042 1.00 98.88 478 ASN A C 1
ATOM 3778 O O . ASN A 1 478 ? 9.241 -1.824 -3.438 1.00 98.88 478 ASN A O 1
ATOM 3782 N N . THR A 1 479 ? 7.959 -2.094 -5.253 1.00 98.81 479 THR A N 1
ATOM 3783 C CA . THR A 1 479 ? 8.456 -0.891 -5.930 1.00 98.81 479 THR A CA 1
ATOM 3784 C C . THR A 1 479 ? 7.401 -0.241 -6.824 1.00 98.81 479 THR A C 1
ATOM 3786 O O . THR A 1 479 ? 6.406 -0.859 -7.194 1.00 98.81 479 THR A O 1
ATOM 3789 N N . HIS A 1 480 ? 7.650 1.019 -7.171 1.00 98.75 480 HIS A N 1
ATOM 3790 C CA . HIS A 1 480 ? 6.948 1.759 -8.210 1.00 98.75 480 HIS A CA 1
ATOM 3791 C C . HIS A 1 480 ? 8.021 2.373 -9.124 1.00 98.75 480 HIS A C 1
ATOM 3793 O O . HIS A 1 480 ? 8.705 3.332 -8.742 1.00 98.75 480 HIS A O 1
ATOM 3799 N N . LEU A 1 481 ? 8.226 1.762 -10.294 1.00 98.50 481 LEU A N 1
ATOM 3800 C CA . LEU A 1 481 ? 9.256 2.169 -11.254 1.00 98.50 481 LEU A CA 1
ATOM 3801 C C . LEU A 1 481 ? 8.886 3.474 -11.963 1.00 98.50 481 LEU A C 1
ATOM 3803 O O . LEU A 1 481 ? 7.741 3.915 -11.938 1.00 98.50 481 LEU A O 1
ATOM 3807 N N . PHE A 1 482 ? 9.870 4.112 -12.595 1.00 97.12 482 PHE A N 1
ATOM 3808 C CA . PHE A 1 482 ? 9.677 5.426 -13.206 1.00 97.12 482 PHE A CA 1
ATOM 3809 C C . PHE A 1 482 ? 8.636 5.409 -14.345 1.00 97.12 482 PHE A C 1
ATOM 3811 O O . PHE A 1 482 ? 8.744 4.611 -15.281 1.00 97.12 482 PHE A O 1
ATOM 3818 N N . PHE A 1 483 ? 7.654 6.312 -14.263 1.00 93.25 483 PHE A N 1
ATOM 3819 C CA . PHE A 1 483 ? 6.418 6.276 -15.057 1.00 93.25 483 PHE A CA 1
ATOM 3820 C C . PHE A 1 483 ? 6.574 6.729 -16.513 1.00 93.25 483 PHE A C 1
ATOM 3822 O O . PHE A 1 483 ? 5.846 6.263 -17.384 1.00 93.25 483 PHE A O 1
ATOM 3829 N N . HIS A 1 484 ? 7.530 7.621 -16.801 1.00 92.94 484 HIS A N 1
ATOM 3830 C CA . HIS A 1 484 ? 7.563 8.340 -18.075 1.00 92.94 484 HIS A CA 1
ATOM 3831 C C . HIS A 1 484 ? 7.591 7.383 -19.290 1.00 92.94 484 HIS A C 1
ATOM 3833 O O . HIS A 1 484 ? 8.421 6.459 -19.331 1.00 92.94 484 HIS A O 1
ATOM 3839 N N . PRO A 1 485 ? 6.735 7.584 -20.313 1.00 89.50 485 PRO A N 1
ATOM 3840 C CA . PRO A 1 485 ? 6.554 6.621 -21.402 1.00 89.50 485 PRO A CA 1
ATOM 3841 C C . PRO A 1 485 ? 7.857 6.344 -22.165 1.00 89.50 485 PRO A C 1
ATOM 3843 O O . PRO A 1 485 ? 8.212 5.185 -22.380 1.00 89.50 485 PRO A O 1
ATOM 3846 N N . TYR A 1 486 ? 8.639 7.391 -22.447 1.00 90.12 486 TYR A N 1
ATOM 3847 C CA . TYR A 1 486 ? 9.937 7.317 -23.139 1.00 90.12 486 TYR A CA 1
ATOM 3848 C C . TYR A 1 486 ? 11.133 6.994 -22.228 1.00 90.12 486 TYR A C 1
ATOM 3850 O O . TYR A 1 486 ? 12.269 7.314 -22.554 1.00 90.12 486 TYR A O 1
ATOM 3858 N N . ALA A 1 487 ? 10.908 6.416 -21.048 1.00 93.94 487 ALA A N 1
ATOM 3859 C CA . ALA A 1 487 ? 11.973 6.101 -20.095 1.00 93.94 487 ALA A CA 1
ATOM 3860 C C . ALA A 1 487 ? 12.189 4.593 -19.907 1.00 93.94 487 ALA A C 1
ATOM 3862 O O . ALA A 1 487 ? 12.545 4.134 -18.818 1.00 93.94 487 ALA A O 1
ATOM 3863 N N . ARG A 1 488 ? 11.996 3.794 -20.968 1.00 95.31 488 ARG A N 1
ATOM 3864 C CA . ARG A 1 488 ? 12.156 2.333 -20.887 1.00 95.31 488 ARG A CA 1
ATOM 3865 C C . ARG A 1 488 ? 13.566 1.930 -20.451 1.00 95.31 488 ARG A C 1
ATOM 3867 O O . ARG A 1 488 ? 13.702 1.097 -19.560 1.00 95.31 488 ARG A O 1
ATOM 3874 N N . HIS A 1 489 ? 14.598 2.584 -20.988 1.00 95.19 489 HIS A N 1
ATOM 3875 C CA . HIS A 1 489 ? 15.993 2.421 -20.561 1.00 95.19 489 HIS A CA 1
ATOM 3876 C C . HIS A 1 489 ? 16.195 2.595 -19.042 1.00 95.19 489 HIS A C 1
ATOM 3878 O O . HIS A 1 489 ? 16.907 1.806 -18.421 1.00 95.19 489 HIS A O 1
ATOM 3884 N N . ILE A 1 490 ? 15.534 3.581 -18.420 1.00 97.12 490 ILE A N 1
ATOM 3885 C CA . ILE A 1 490 ? 15.624 3.829 -16.973 1.00 97.12 490 ILE A CA 1
ATOM 3886 C C . ILE A 1 490 ? 15.058 2.641 -16.200 1.00 97.12 490 ILE A C 1
ATOM 3888 O O . ILE A 1 490 ? 15.694 2.156 -15.268 1.00 97.12 490 ILE A O 1
ATOM 3892 N N . ARG A 1 491 ? 13.895 2.126 -16.615 1.00 98.19 491 ARG A N 1
ATOM 3893 C CA . ARG A 1 491 ? 13.260 0.971 -15.963 1.00 98.19 491 ARG A CA 1
ATOM 3894 C C . ARG A 1 491 ? 14.111 -0.297 -16.063 1.00 98.19 491 ARG A C 1
ATOM 3896 O O . ARG A 1 491 ? 14.170 -1.054 -15.097 1.00 98.19 491 ARG A O 1
ATOM 3903 N N . VAL A 1 492 ? 14.838 -0.499 -17.169 1.00 98.25 492 VAL A N 1
ATOM 3904 C CA . VAL A 1 492 ? 15.810 -1.605 -17.288 1.00 98.25 492 VAL A CA 1
ATOM 3905 C C . VAL A 1 492 ? 16.916 -1.478 -16.231 1.00 98.25 492 VAL A C 1
ATOM 3907 O O . VAL A 1 492 ? 17.206 -2.451 -15.534 1.00 98.25 492 VAL A O 1
ATOM 3910 N N . LEU A 1 493 ? 17.502 -0.285 -16.068 1.00 98.31 493 LEU A N 1
ATOM 3911 C CA . LEU A 1 493 ? 18.534 -0.035 -15.052 1.00 98.31 493 LEU A CA 1
ATOM 3912 C C . LEU A 1 493 ? 17.993 -0.195 -13.625 1.00 98.31 493 LEU A C 1
ATOM 3914 O O . LEU A 1 493 ? 18.666 -0.775 -12.774 1.00 98.31 493 LEU A O 1
ATOM 3918 N N . GLN A 1 494 ? 16.774 0.284 -13.362 1.00 98.56 494 GLN A N 1
ATOM 3919 C CA . GLN A 1 494 ? 16.122 0.152 -12.058 1.00 98.56 494 GLN A CA 1
ATOM 3920 C C . GLN A 1 494 ? 15.951 -1.314 -11.666 1.00 98.56 494 GLN A C 1
ATOM 3922 O O . GLN A 1 494 ? 16.383 -1.710 -10.584 1.00 98.56 494 GLN A O 1
ATOM 3927 N N . ILE A 1 495 ? 15.415 -2.134 -12.571 1.00 98.50 495 ILE A N 1
ATOM 3928 C CA . ILE A 1 495 ? 15.264 -3.579 -12.364 1.00 98.50 495 ILE A CA 1
ATOM 3929 C C . ILE A 1 495 ? 16.625 -4.250 -12.146 1.00 98.50 495 ILE A C 1
ATOM 3931 O O . ILE A 1 495 ? 16.759 -5.078 -11.244 1.00 98.50 495 ILE A O 1
ATOM 3935 N N . TYR A 1 496 ? 17.648 -3.879 -12.922 1.00 98.56 496 TYR A N 1
ATOM 3936 C CA . TYR A 1 496 ? 19.001 -4.418 -12.768 1.00 98.56 496 TYR A CA 1
ATOM 3937 C C . TYR A 1 496 ? 19.583 -4.156 -11.370 1.00 98.56 496 TYR A C 1
ATOM 3939 O O . TYR A 1 496 ? 20.036 -5.085 -10.703 1.00 98.56 496 TYR A O 1
ATOM 3947 N N . VAL A 1 497 ? 19.531 -2.912 -10.890 1.00 98.50 497 VAL A N 1
ATOM 3948 C CA . VAL A 1 497 ? 20.051 -2.547 -9.560 1.00 98.50 497 VAL A CA 1
ATOM 3949 C C . VAL A 1 497 ? 19.252 -3.230 -8.445 1.00 98.50 497 VAL A C 1
ATOM 3951 O O . VAL A 1 497 ? 19.823 -3.775 -7.501 1.00 98.50 497 VAL A O 1
ATOM 3954 N N . MET A 1 498 ? 17.922 -3.248 -8.564 1.00 98.00 498 MET A N 1
ATOM 3955 C CA . MET A 1 498 ? 17.031 -3.849 -7.568 1.00 98.00 498 MET A CA 1
ATOM 3956 C C . MET A 1 498 ? 17.242 -5.359 -7.427 1.00 98.00 498 MET A C 1
ATOM 3958 O O . MET A 1 498 ? 17.322 -5.870 -6.314 1.00 98.00 498 MET A O 1
ATOM 3962 N N . THR A 1 499 ? 17.381 -6.082 -8.537 1.00 98.00 499 THR A N 1
ATOM 3963 C CA . THR A 1 499 ? 17.600 -7.539 -8.522 1.00 98.00 499 THR A CA 1
ATOM 3964 C C . THR A 1 499 ? 18.970 -7.928 -7.964 1.00 98.00 499 THR A C 1
ATOM 3966 O O . THR A 1 499 ? 19.052 -8.890 -7.199 1.00 98.00 499 THR A O 1
ATOM 3969 N N . ASN A 1 500 ? 20.027 -7.160 -8.250 1.00 98.00 500 ASN A N 1
ATOM 3970 C CA . ASN A 1 500 ? 21.335 -7.349 -7.611 1.00 98.00 500 ASN A CA 1
ATOM 3971 C C . ASN A 1 500 ? 21.259 -7.127 -6.093 1.00 98.00 500 ASN A C 1
ATOM 3973 O O . ASN A 1 500 ? 21.758 -7.945 -5.321 1.00 98.00 500 ASN A O 1
ATOM 3977 N N . PHE A 1 501 ? 20.550 -6.087 -5.646 1.00 98.06 501 PHE A N 1
ATOM 3978 C CA . PHE A 1 501 ? 20.342 -5.859 -4.216 1.00 98.06 501 PHE A CA 1
ATOM 3979 C C . PHE A 1 501 ? 19.543 -6.988 -3.542 1.00 98.06 501 PHE A C 1
ATOM 3981 O O . PHE A 1 501 ? 19.881 -7.417 -2.437 1.00 98.06 501 PHE A O 1
ATOM 3988 N N . LEU A 1 502 ? 18.502 -7.513 -4.201 1.00 98.00 502 LEU A N 1
ATOM 3989 C CA . LEU A 1 502 ? 17.752 -8.663 -3.685 1.00 98.00 502 LEU A CA 1
ATOM 3990 C C . LEU A 1 502 ? 18.642 -9.893 -3.529 1.00 98.00 502 LEU A C 1
ATOM 3992 O O . LEU A 1 502 ? 18.519 -10.598 -2.530 1.00 98.00 502 LEU A O 1
ATOM 3996 N N . GLN A 1 503 ? 19.563 -10.132 -4.461 1.00 96.75 503 GLN A N 1
ATOM 3997 C CA . GLN A 1 503 ? 20.532 -11.214 -4.326 1.00 96.75 503 GLN A CA 1
ATOM 3998 C C . GLN A 1 503 ? 21.435 -11.018 -3.098 1.00 96.75 503 GLN A C 1
ATOM 4000 O O . GLN A 1 503 ? 21.599 -11.956 -2.320 1.00 96.75 503 GLN A O 1
ATOM 4005 N N . THR A 1 504 ? 21.937 -9.802 -2.856 1.00 96.06 504 THR A N 1
ATOM 4006 C CA . THR A 1 504 ? 22.717 -9.493 -1.644 1.00 96.06 504 THR A CA 1
ATOM 4007 C C . THR A 1 504 ? 21.929 -9.794 -0.367 1.00 96.06 504 THR A C 1
ATOM 4009 O O . THR A 1 504 ? 22.454 -10.421 0.552 1.00 96.06 504 THR A O 1
ATOM 4012 N N . LEU A 1 505 ? 20.645 -9.418 -0.313 1.00 96.56 505 LEU A N 1
ATOM 4013 C CA . LEU A 1 505 ? 19.784 -9.741 0.829 1.00 96.56 505 LEU A CA 1
ATOM 4014 C C . LEU A 1 505 ? 19.601 -11.252 1.017 1.00 96.56 505 LEU A C 1
ATOM 4016 O O . LEU A 1 505 ? 19.587 -11.735 2.149 1.00 96.56 505 LEU A O 1
ATOM 4020 N N . ARG A 1 506 ? 19.465 -12.018 -0.070 1.00 95.62 506 ARG A N 1
ATOM 4021 C CA . ARG A 1 506 ? 19.359 -13.481 0.023 1.00 95.62 506 ARG A CA 1
ATOM 4022 C C . ARG A 1 506 ? 20.621 -14.101 0.602 1.00 95.62 506 ARG A C 1
ATOM 4024 O O . ARG A 1 506 ? 20.522 -14.990 1.440 1.00 95.62 506 ARG A O 1
ATOM 4031 N N . GLU A 1 507 ? 21.788 -13.639 0.172 1.00 95.00 507 GLU A N 1
ATOM 4032 C CA . GLU A 1 507 ? 23.080 -14.126 0.661 1.00 95.00 507 GLU A CA 1
ATOM 4033 C C . GLU A 1 507 ? 23.304 -13.771 2.137 1.00 95.00 507 GLU A C 1
ATOM 4035 O O . GLU A 1 507 ? 23.751 -14.622 2.910 1.00 95.00 507 GLU A O 1
ATOM 4040 N N . GLU A 1 508 ? 22.931 -12.552 2.547 1.00 94.81 508 GLU A N 1
ATOM 4041 C CA . GLU A 1 508 ? 23.006 -12.083 3.939 1.00 94.81 508 GLU A CA 1
ATOM 4042 C C . GLU A 1 508 ? 22.148 -12.947 4.880 1.00 94.81 508 GLU A C 1
ATOM 4044 O O . GLU A 1 508 ? 22.567 -13.259 5.995 1.00 94.81 508 GLU A O 1
ATOM 4049 N N . PHE A 1 509 ? 20.968 -13.375 4.419 1.00 94.25 509 PHE A N 1
ATOM 4050 C CA . PHE A 1 509 ? 19.998 -14.147 5.205 1.00 94.25 509 PHE A CA 1
ATOM 4051 C C . PHE A 1 509 ? 19.911 -15.630 4.809 1.00 94.25 509 PHE A C 1
ATOM 4053 O O . PHE A 1 509 ? 18.915 -16.296 5.109 1.00 94.25 509 PHE A O 1
ATOM 4060 N N . ALA A 1 510 ? 20.947 -16.161 4.158 1.00 92.06 510 ALA A N 1
ATOM 4061 C CA . ALA A 1 510 ? 21.024 -17.565 3.777 1.00 92.06 510 ALA A CA 1
ATOM 4062 C C . ALA A 1 510 ? 21.098 -18.484 5.009 1.00 92.06 510 ALA A C 1
ATOM 4064 O O . ALA A 1 510 ? 21.821 -18.212 5.970 1.00 92.06 510 ALA A O 1
ATOM 4065 N N . GLU A 1 511 ? 20.374 -19.602 4.978 1.00 83.50 511 GLU A N 1
ATOM 4066 C CA . GLU A 1 511 ? 20.339 -20.552 6.091 1.00 83.50 511 GLU A CA 1
ATOM 4067 C C . GLU A 1 511 ? 21.351 -21.690 5.904 1.00 83.50 511 GLU A C 1
ATOM 4069 O O . GLU A 1 511 ? 21.576 -22.171 4.793 1.00 83.50 511 GLU A O 1
ATOM 4074 N N . SER A 1 512 ? 21.945 -22.153 7.008 1.00 77.06 512 SER A N 1
ATOM 4075 C CA . SER A 1 512 ? 22.727 -23.393 7.037 1.00 77.06 512 SER A CA 1
ATOM 4076 C C . SER A 1 512 ? 21.798 -24.609 7.034 1.00 77.06 512 SER A C 1
ATOM 4078 O O . SER A 1 512 ? 20.860 -24.647 7.832 1.00 77.06 512 SER A O 1
ATOM 4080 N N . GLU A 1 513 ? 22.085 -25.617 6.210 1.00 61.41 513 GLU A N 1
ATOM 4081 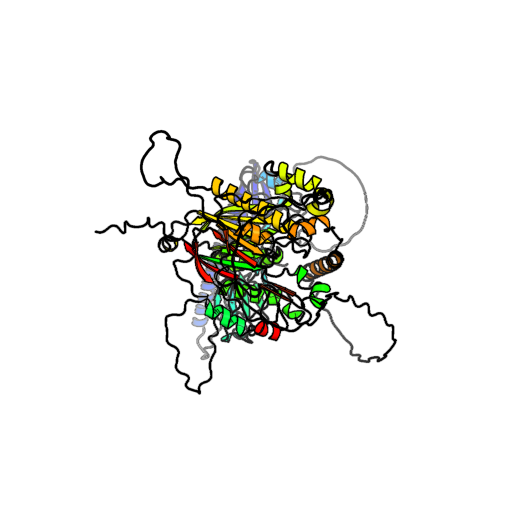C CA . GLU A 1 513 ? 21.287 -26.854 6.149 1.00 61.41 513 GLU A CA 1
ATOM 4082 C C . GLU A 1 513 ? 21.305 -27.670 7.467 1.00 61.41 513 GLU A C 1
ATOM 4084 O O . GLU A 1 513 ? 20.318 -28.331 7.783 1.00 61.41 513 GLU A O 1
ATOM 4089 N N . ASP A 1 514 ? 22.335 -27.528 8.314 1.00 51.84 514 ASP A N 1
ATOM 4090 C CA . ASP A 1 514 ? 22.546 -28.348 9.524 1.00 51.84 514 ASP A CA 1
ATOM 4091 C C . ASP A 1 514 ? 22.088 -27.691 10.847 1.00 51.84 514 ASP A C 1
ATOM 4093 O O . ASP A 1 514 ? 22.868 -27.548 11.790 1.00 51.84 514 ASP A O 1
ATOM 4097 N N . SER A 1 515 ? 20.819 -27.280 10.973 1.00 49.75 515 SER A N 1
ATOM 4098 C CA . SER A 1 515 ? 20.283 -26.799 12.270 1.00 49.75 515 SER A CA 1
ATOM 4099 C C . SER A 1 515 ? 19.473 -27.839 13.059 1.00 49.75 515 SER A C 1
ATOM 4101 O O . SER A 1 515 ? 18.791 -27.479 14.022 1.00 49.75 515 SER A O 1
ATOM 4103 N N . SER A 1 516 ? 19.548 -29.124 12.701 1.00 49.81 516 SER A N 1
ATOM 4104 C CA . SER A 1 516 ? 19.021 -30.231 13.510 1.00 49.81 516 SER A CA 1
A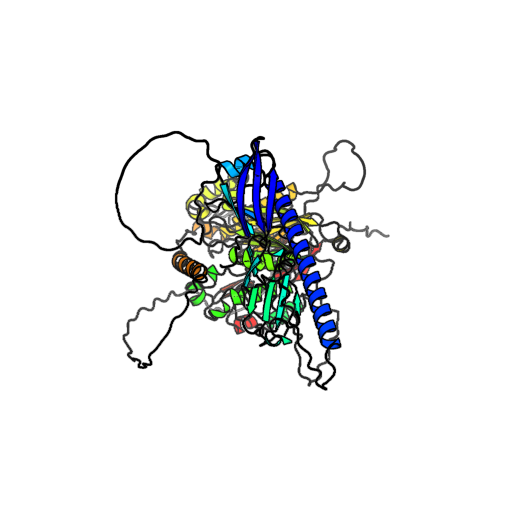TOM 4105 C C . SER A 1 516 ? 20.157 -31.087 14.092 1.00 49.81 516 SER A C 1
ATOM 4107 O O . SER A 1 516 ? 20.652 -32.002 13.448 1.00 49.81 516 SER A O 1
ATOM 4109 N N . THR A 1 517 ? 20.519 -30.780 15.345 1.00 41.81 517 THR A N 1
ATOM 4110 C CA . THR A 1 517 ? 21.203 -31.630 16.352 1.00 41.81 517 THR A CA 1
ATOM 4111 C C . THR A 1 517 ? 22.599 -32.217 16.052 1.00 41.81 517 THR A C 1
ATOM 4113 O O . THR A 1 517 ? 22.689 -33.313 15.513 1.00 41.81 517 THR A O 1
ATOM 4116 N N . ALA A 1 518 ? 23.664 -31.573 16.564 1.00 36.81 518 ALA A N 1
ATOM 4117 C CA . ALA A 1 518 ? 24.742 -32.117 17.435 1.00 36.81 518 ALA A CA 1
ATOM 4118 C C . ALA A 1 518 ? 25.956 -31.143 17.496 1.00 36.81 518 ALA A C 1
ATOM 4120 O O . ALA A 1 518 ? 26.113 -30.332 16.585 1.00 36.81 518 ALA A O 1
ATOM 4121 N N . PRO A 1 519 ? 26.809 -31.159 18.547 1.00 43.81 519 PRO A N 1
ATOM 4122 C CA . PRO A 1 519 ? 27.920 -30.213 18.684 1.00 43.81 519 PRO A CA 1
ATOM 4123 C C . PRO A 1 519 ? 29.108 -30.537 17.762 1.00 43.81 519 PRO A C 1
ATOM 4125 O O . PRO A 1 519 ? 29.609 -31.655 17.769 1.00 43.81 519 PRO A O 1
ATOM 4128 N N . ALA A 1 520 ? 29.536 -29.501 17.037 1.00 47.47 520 ALA A N 1
ATOM 4129 C CA . ALA A 1 520 ? 30.828 -29.207 16.404 1.00 47.47 520 ALA A CA 1
ATOM 4130 C C . ALA A 1 520 ? 31.889 -30.320 16.225 1.00 47.47 520 ALA A C 1
ATOM 4132 O O . ALA A 1 520 ? 32.522 -30.753 17.184 1.00 47.47 520 ALA A O 1
ATOM 4133 N N . GLU A 1 521 ? 32.239 -30.559 14.958 1.00 39.72 521 GLU A N 1
ATOM 4134 C CA . GLU A 1 521 ? 33.612 -30.828 14.498 1.00 39.72 521 GLU A CA 1
ATOM 4135 C C . GLU A 1 521 ? 34.046 -29.674 13.558 1.00 39.72 521 GLU A C 1
ATOM 4137 O O . GLU A 1 521 ? 33.184 -29.037 12.939 1.00 39.72 521 GLU A O 1
ATOM 4142 N N . PRO A 1 522 ? 35.345 -29.329 13.455 1.00 45.12 522 PRO A N 1
ATOM 4143 C CA . PRO A 1 522 ? 35.792 -28.133 12.749 1.00 45.12 522 PRO A CA 1
ATOM 4144 C C . PRO A 1 522 ? 35.664 -28.259 11.223 1.00 45.12 522 PRO A C 1
ATOM 4146 O O . PRO A 1 522 ? 36.286 -29.109 10.594 1.00 45.12 522 PRO A O 1
ATOM 4149 N N . ALA A 1 523 ? 34.876 -27.341 10.660 1.00 46.78 523 ALA A N 1
ATOM 4150 C CA . ALA A 1 523 ? 34.837 -26.835 9.286 1.00 46.78 523 ALA A CA 1
ATOM 4151 C C . ALA A 1 523 ? 35.651 -27.584 8.204 1.00 46.78 523 ALA A C 1
ATOM 4153 O O . ALA A 1 523 ? 36.828 -27.298 7.978 1.00 46.78 523 ALA A O 1
ATOM 4154 N N . SER A 1 524 ? 34.952 -28.388 7.394 1.00 39.31 524 SER A N 1
ATOM 4155 C CA . SER A 1 524 ? 35.266 -28.511 5.966 1.00 39.31 524 SER A CA 1
ATOM 4156 C C . SER A 1 524 ? 34.428 -27.501 5.175 1.00 39.31 524 SER A C 1
ATOM 4158 O O . SER A 1 524 ? 33.205 -27.457 5.314 1.00 39.31 524 SER A O 1
ATOM 4160 N N . PHE A 1 525 ? 35.078 -26.691 4.340 1.00 46.09 525 PHE A N 1
ATOM 4161 C CA . PHE A 1 525 ? 34.447 -25.777 3.385 1.00 46.09 525 PHE A CA 1
ATOM 4162 C C . PHE A 1 525 ? 33.580 -26.550 2.377 1.00 46.09 525 PHE A C 1
ATOM 4164 O O . PHE A 1 525 ? 34.111 -27.049 1.393 1.00 46.09 525 PHE A O 1
ATOM 4171 N N . SER A 1 526 ? 32.274 -26.674 2.637 1.00 44.62 526 SER A N 1
ATOM 4172 C CA . SER A 1 526 ? 31.196 -26.866 1.643 1.00 44.62 526 SER A CA 1
ATOM 4173 C C . SER A 1 526 ? 29.853 -27.113 2.356 1.00 44.62 526 SER A C 1
ATOM 4175 O O . SER A 1 526 ? 29.196 -28.128 2.129 1.00 44.62 526 SER A O 1
ATOM 4177 N N . ALA A 1 527 ? 29.425 -26.212 3.245 1.00 49.41 527 ALA A N 1
ATOM 4178 C CA . ALA A 1 527 ? 28.023 -26.206 3.662 1.00 49.41 527 ALA A CA 1
ATOM 4179 C C . ALA A 1 527 ? 27.221 -25.495 2.562 1.00 49.41 527 ALA A C 1
ATOM 4181 O O . ALA A 1 527 ? 27.366 -24.282 2.391 1.00 49.41 527 ALA A O 1
ATOM 4182 N N . SER A 1 528 ? 26.426 -26.246 1.795 1.00 60.16 528 SER A N 1
ATOM 4183 C CA . SER A 1 528 ? 25.430 -25.673 0.886 1.00 60.16 528 SER A CA 1
ATOM 4184 C C . SER A 1 528 ? 24.500 -24.788 1.719 1.00 60.16 528 SER A C 1
ATOM 4186 O O . SER A 1 528 ? 23.861 -25.255 2.662 1.00 60.16 528 SER A O 1
ATOM 4188 N N . ARG A 1 529 ? 24.503 -23.476 1.463 1.00 74.12 529 ARG A N 1
ATOM 4189 C CA . ARG A 1 529 ? 23.603 -22.536 2.139 1.00 74.12 529 ARG A CA 1
ATOM 4190 C C . ARG A 1 529 ? 22.340 -22.403 1.308 1.00 74.12 529 ARG A C 1
ATOM 4192 O O . ARG A 1 529 ? 22.408 -22.045 0.135 1.00 74.12 529 ARG A O 1
ATOM 4199 N N . ARG A 1 530 ? 21.184 -22.635 1.925 1.00 86.00 530 ARG A N 1
ATOM 4200 C CA . ARG A 1 530 ? 19.900 -22.443 1.255 1.00 86.00 530 ARG A CA 1
ATOM 4201 C C . ARG A 1 530 ? 19.563 -20.953 1.248 1.00 86.00 530 ARG A C 1
ATOM 4203 O O . ARG A 1 530 ? 19.306 -20.367 2.302 1.00 86.00 530 ARG A O 1
ATOM 4210 N N . LEU A 1 531 ? 19.564 -20.348 0.062 1.00 93.00 531 LEU A N 1
ATOM 4211 C CA . LEU A 1 531 ? 19.128 -18.966 -0.128 1.00 93.00 531 LEU A CA 1
ATOM 4212 C C . LEU A 1 531 ? 17.613 -18.854 0.119 1.00 93.00 531 LEU A C 1
ATOM 4214 O O . LEU A 1 531 ? 16.863 -19.723 -0.332 1.00 93.00 531 LEU A O 1
ATOM 4218 N N . PRO A 1 532 ? 17.134 -17.801 0.802 1.00 94.69 532 PRO A N 1
ATOM 4219 C CA . PRO A 1 532 ? 15.709 -17.595 0.987 1.00 94.69 532 PRO A CA 1
ATOM 4220 C C . PRO A 1 532 ? 15.018 -17.318 -0.361 1.00 94.69 532 PRO A C 1
ATOM 4222 O O . PRO A 1 532 ? 15.601 -16.648 -1.227 1.00 94.69 532 PRO A O 1
ATOM 4225 N N . PRO A 1 533 ? 13.781 -17.808 -0.552 1.00 95.94 533 PRO A N 1
ATOM 4226 C CA . PRO A 1 533 ? 12.957 -17.441 -1.694 1.00 95.94 533 PRO A CA 1
ATOM 4227 C C . PRO A 1 533 ? 12.622 -15.943 -1.692 1.00 95.94 533 PRO A C 1
ATOM 4229 O O . PRO A 1 533 ? 12.716 -15.267 -0.660 1.00 95.94 533 PRO A O 1
ATOM 4232 N N . VAL A 1 534 ? 12.218 -15.434 -2.857 1.00 98.00 534 VAL A N 1
ATOM 4233 C CA . VAL A 1 534 ? 11.933 -14.009 -3.089 1.00 98.00 534 VAL A CA 1
ATOM 4234 C C . VAL A 1 534 ? 10.537 -13.827 -3.659 1.00 98.00 534 VAL A C 1
ATOM 4236 O O . VAL A 1 534 ? 10.105 -14.602 -4.507 1.00 98.00 534 VAL A O 1
ATOM 4239 N N . ILE A 1 535 ? 9.859 -12.766 -3.233 1.00 98.75 535 ILE A N 1
ATOM 4240 C CA . ILE A 1 535 ? 8.642 -12.248 -3.857 1.00 98.75 535 ILE A CA 1
ATOM 4241 C C . ILE A 1 535 ? 8.855 -10.757 -4.122 1.00 98.75 535 ILE A C 1
ATOM 4243 O O . ILE A 1 535 ? 9.174 -10.009 -3.203 1.00 98.75 535 ILE A O 1
ATOM 4247 N N . MET A 1 536 ? 8.690 -10.320 -5.366 1.00 98.69 536 MET A N 1
ATOM 4248 C CA . MET A 1 536 ? 8.826 -8.928 -5.788 1.00 98.69 536 MET A CA 1
ATOM 4249 C C . MET A 1 536 ? 7.522 -8.471 -6.439 1.00 98.69 536 MET A C 1
ATOM 4251 O O . MET A 1 536 ? 7.126 -8.981 -7.482 1.00 98.69 536 MET A O 1
ATOM 4255 N N . CYS A 1 537 ? 6.859 -7.514 -5.806 1.00 98.88 537 CYS A N 1
ATOM 4256 C CA . CYS A 1 537 ? 5.625 -6.899 -6.279 1.00 98.88 537 CYS A CA 1
ATOM 4257 C C . CYS A 1 537 ? 5.899 -5.474 -6.761 1.00 98.88 537 CYS A C 1
ATOM 4259 O O . CYS A 1 537 ? 6.908 -4.868 -6.384 1.00 98.88 537 CYS A O 1
ATOM 4261 N N . GLY A 1 538 ? 4.993 -4.912 -7.549 1.00 98.56 538 GLY A N 1
ATOM 4262 C CA . GLY A 1 538 ? 5.065 -3.497 -7.875 1.00 98.56 538 GLY A CA 1
ATOM 4263 C C . GLY A 1 538 ? 4.258 -3.087 -9.089 1.00 98.56 538 GLY A C 1
ATOM 4264 O O . GLY A 1 538 ? 3.841 -3.928 -9.886 1.00 98.56 538 GLY A O 1
ATOM 4265 N N . ASP A 1 539 ? 4.163 -1.772 -9.241 1.00 98.81 539 ASP A N 1
ATOM 4266 C CA . ASP A 1 539 ? 3.889 -1.121 -10.515 1.00 98.81 539 ASP A CA 1
ATOM 4267 C C . ASP A 1 539 ? 5.232 -0.920 -11.227 1.00 98.81 539 ASP A C 1
ATOM 4269 O O . ASP A 1 539 ? 6.095 -0.138 -10.806 1.00 98.81 539 ASP A O 1
ATOM 4273 N N . PHE A 1 540 ? 5.453 -1.694 -12.282 1.00 98.69 540 PHE A N 1
ATOM 4274 C CA . PHE A 1 540 ? 6.713 -1.678 -13.009 1.00 98.69 540 PHE A CA 1
ATOM 4275 C C . PHE A 1 540 ? 6.709 -0.624 -14.112 1.00 98.69 540 PHE A C 1
ATOM 4277 O O . PHE A 1 540 ? 7.756 -0.414 -14.725 1.00 98.69 540 PHE A O 1
ATOM 4284 N N . ASN A 1 541 ? 5.572 0.010 -14.425 1.00 98.56 541 ASN A N 1
ATOM 4285 C CA . ASN A 1 541 ? 5.430 0.889 -15.588 1.00 98.56 541 ASN A CA 1
ATOM 4286 C C . ASN A 1 541 ? 6.003 0.266 -16.884 1.00 98.56 541 ASN A C 1
ATOM 4288 O O . ASN A 1 541 ? 6.512 0.937 -17.785 1.00 98.56 541 ASN A O 1
ATOM 4292 N N . CYS A 1 542 ? 5.967 -1.066 -16.963 1.00 97.94 542 CYS A N 1
ATOM 4293 C CA . CYS A 1 542 ? 6.545 -1.864 -18.032 1.00 97.94 542 CYS A CA 1
ATOM 4294 C C . CYS A 1 542 ? 5.427 -2.619 -18.737 1.00 97.94 542 CYS A C 1
ATOM 4296 O O . CYS A 1 542 ? 4.833 -3.523 -18.162 1.00 97.94 542 CYS A O 1
ATOM 4298 N N . GLN A 1 543 ? 5.181 -2.299 -20.004 1.00 96.56 543 GLN A N 1
ATOM 4299 C CA . GLN A 1 543 ? 4.270 -3.091 -20.827 1.00 96.56 543 GLN A CA 1
ATOM 4300 C C . GLN A 1 543 ? 4.883 -4.461 -21.167 1.00 96.56 543 GLN A C 1
ATOM 4302 O O . GLN A 1 543 ? 6.119 -4.574 -21.245 1.00 96.56 543 GLN A O 1
ATOM 4307 N N . PRO A 1 544 ? 4.062 -5.496 -21.428 1.00 95.50 544 PRO A N 1
ATOM 4308 C CA . PRO A 1 544 ? 4.545 -6.793 -21.887 1.00 95.50 544 PRO A CA 1
ATOM 4309 C C . PRO A 1 544 ? 5.509 -6.662 -23.075 1.00 95.50 544 PRO A C 1
ATOM 4311 O O . PRO A 1 544 ? 5.258 -5.935 -24.032 1.00 95.50 544 PRO A O 1
ATOM 4314 N N . GLY A 1 545 ? 6.649 -7.355 -23.009 1.00 93.75 545 GLY A N 1
ATOM 4315 C CA . GLY A 1 545 ? 7.680 -7.316 -24.056 1.00 93.75 545 GLY A CA 1
ATOM 4316 C C . GLY A 1 545 ? 8.685 -6.157 -23.964 1.00 93.75 545 GLY A C 1
ATOM 4317 O O . GLY A 1 545 ? 9.651 -6.145 -24.732 1.00 93.75 545 GLY A O 1
ATOM 4318 N N . SER A 1 546 ? 8.524 -5.231 -23.017 1.00 95.81 546 SER A N 1
ATOM 4319 C CA . SER A 1 546 ? 9.530 -4.205 -22.705 1.00 95.81 546 SER A CA 1
ATOM 4320 C C . SER A 1 546 ? 10.842 -4.798 -22.175 1.00 95.81 546 SER A C 1
ATOM 4322 O O . SER A 1 546 ? 10.904 -5.920 -21.660 1.00 95.81 546 SER A O 1
ATOM 4324 N N . GLY A 1 547 ? 11.918 -4.025 -22.308 1.00 96.56 547 GLY A N 1
ATOM 4325 C CA . GLY A 1 547 ? 13.277 -4.391 -21.934 1.00 96.56 547 GLY A CA 1
ATOM 4326 C C . GLY A 1 547 ? 13.437 -4.840 -20.486 1.00 96.56 547 GLY A C 1
ATOM 4327 O O . GLY A 1 547 ? 14.147 -5.808 -20.218 1.00 96.56 547 GLY A O 1
ATOM 4328 N N . GLY A 1 548 ? 12.741 -4.176 -19.560 1.00 96.19 548 GLY A N 1
ATOM 4329 C CA . GLY A 1 548 ? 12.786 -4.500 -18.135 1.00 96.19 548 GLY A CA 1
ATOM 4330 C C . GLY A 1 548 ? 12.286 -5.916 -17.845 1.00 96.19 548 GLY A C 1
ATOM 4331 O O . GLY A 1 548 ? 12.951 -6.696 -17.163 1.00 96.19 548 GLY A O 1
ATOM 4332 N N . LEU A 1 549 ? 11.160 -6.295 -18.450 1.00 97.38 549 LEU A N 1
ATOM 4333 C CA . LEU A 1 549 ? 10.589 -7.636 -18.298 1.00 97.38 549 LEU A CA 1
ATOM 4334 C C . LEU A 1 549 ? 11.399 -8.685 -19.069 1.00 97.38 549 LEU A C 1
ATOM 4336 O O . LEU A 1 549 ? 11.557 -9.815 -18.606 1.00 97.38 549 LEU A O 1
ATOM 4340 N N . LYS A 1 550 ? 11.976 -8.315 -20.225 1.00 97.31 550 LYS A N 1
ATOM 4341 C CA . LYS A 1 550 ? 12.938 -9.164 -20.949 1.00 97.31 550 LYS A CA 1
ATOM 4342 C C . LYS A 1 550 ? 14.166 -9.471 -20.088 1.00 97.31 550 LYS A C 1
ATOM 4344 O O . LYS A 1 550 ? 14.617 -10.614 -20.110 1.00 97.31 550 LYS A O 1
ATOM 4349 N N . LEU A 1 551 ? 14.677 -8.496 -19.329 1.00 97.75 551 LEU A N 1
ATOM 4350 C CA . LEU A 1 551 ? 15.802 -8.688 -18.414 1.00 97.75 551 LEU A CA 1
ATOM 4351 C C . LEU A 1 551 ? 15.466 -9.699 -17.313 1.00 97.75 551 LEU A C 1
ATOM 4353 O O . LEU A 1 551 ? 16.256 -10.612 -17.097 1.00 97.75 551 LEU A O 1
ATOM 4357 N N . LEU A 1 552 ? 14.292 -9.599 -16.683 1.00 96.88 552 LEU A N 1
ATOM 4358 C CA . LEU A 1 552 ? 13.839 -10.578 -15.683 1.00 96.88 552 LEU A CA 1
ATOM 4359 C C . LEU A 1 552 ? 13.673 -11.975 -16.290 1.00 96.88 552 LEU A C 1
ATOM 4361 O O . LEU A 1 552 ? 14.224 -12.944 -15.777 1.00 96.88 552 LEU A O 1
ATOM 4365 N N . LYS A 1 553 ? 12.989 -12.073 -17.435 1.00 95.31 553 LYS A N 1
ATOM 4366 C CA . LYS A 1 553 ? 12.680 -13.353 -18.087 1.00 95.31 553 LYS A CA 1
ATOM 4367 C C . LYS A 1 553 ? 13.909 -14.069 -18.650 1.00 95.31 553 LYS A C 1
ATOM 4369 O O . LYS A 1 553 ? 14.025 -15.284 -18.538 1.00 95.31 553 LYS A O 1
ATOM 4374 N N . LYS A 1 554 ? 14.815 -13.339 -19.307 1.00 95.56 554 LYS A N 1
ATOM 4375 C CA . LYS A 1 554 ? 16.004 -13.912 -19.966 1.00 95.56 554 LYS A CA 1
ATOM 4376 C C . LYS A 1 554 ? 17.251 -13.880 -19.086 1.00 95.56 554 LYS A C 1
ATOM 4378 O O . LYS A 1 554 ? 18.293 -14.374 -19.512 1.00 95.56 554 LYS A O 1
ATOM 4383 N N . LYS A 1 555 ? 17.171 -13.252 -17.907 1.00 96.00 555 LYS A N 1
ATOM 4384 C CA . LYS A 1 555 ? 18.295 -12.925 -17.013 1.00 96.00 555 LYS A CA 1
ATOM 4385 C C . LYS A 1 555 ? 19.404 -12.085 -17.652 1.00 96.00 555 LYS A C 1
ATOM 4387 O O . LYS A 1 555 ? 20.446 -11.877 -17.037 1.00 96.00 555 LYS A O 1
ATOM 4392 N N . ALA A 1 556 ? 19.223 -11.620 -18.884 1.00 96.75 556 ALA A N 1
ATOM 4393 C CA . ALA A 1 556 ? 20.185 -10.795 -19.586 1.00 96.75 556 ALA A CA 1
ATOM 4394 C C . ALA A 1 556 ? 19.521 -10.009 -20.719 1.00 96.75 556 ALA A C 1
ATOM 4396 O O . ALA A 1 556 ? 18.569 -10.480 -21.348 1.00 96.75 556 ALA A O 1
ATOM 4397 N N . VAL A 1 557 ? 20.078 -8.838 -21.018 1.00 97.25 557 VAL A N 1
ATOM 4398 C CA . VAL A 1 557 ? 19.768 -8.047 -22.214 1.00 97.25 557 VAL A CA 1
ATOM 4399 C C . VAL A 1 557 ? 21.058 -7.607 -22.897 1.00 97.25 557 VAL A C 1
ATOM 4401 O O . VAL A 1 557 ? 22.081 -7.404 -22.246 1.00 97.25 557 VAL A O 1
ATOM 4404 N N . HIS A 1 558 ? 21.017 -7.485 -24.222 1.00 95.56 558 HIS A N 1
ATOM 4405 C CA . HIS A 1 558 ? 22.162 -7.070 -25.029 1.00 95.56 558 HIS A CA 1
ATOM 4406 C C . HIS A 1 558 ? 22.198 -5.549 -25.234 1.00 95.56 558 HIS A C 1
ATOM 4408 O O . HIS A 1 558 ? 21.179 -4.865 -25.123 1.00 95.56 558 HIS A O 1
ATOM 4414 N N . ALA A 1 559 ? 23.360 -5.032 -25.636 1.00 94.69 559 ALA A N 1
ATOM 4415 C CA . ALA A 1 559 ? 23.592 -3.605 -25.867 1.00 94.69 559 ALA A CA 1
ATOM 4416 C C . ALA A 1 559 ? 22.759 -2.989 -27.015 1.00 94.69 559 ALA A C 1
ATOM 4418 O O . ALA A 1 559 ? 22.612 -1.774 -27.075 1.00 94.69 559 ALA A O 1
ATOM 4419 N N . TYR A 1 560 ? 22.171 -3.813 -27.892 1.00 93.94 560 TYR A N 1
ATOM 4420 C CA . TYR A 1 560 ? 21.283 -3.400 -28.997 1.00 93.94 560 TYR A CA 1
ATOM 4421 C C . TYR A 1 560 ? 19.778 -3.475 -28.674 1.00 93.94 560 TYR A C 1
ATOM 4423 O O . TYR A 1 560 ? 18.958 -3.580 -29.577 1.00 93.94 560 TYR A O 1
ATOM 4431 N N . LEU A 1 561 ? 19.394 -3.556 -27.397 1.00 94.44 561 LEU A N 1
ATOM 4432 C CA . LEU A 1 561 ? 17.980 -3.604 -27.015 1.00 94.44 561 LEU A CA 1
ATOM 4433 C C . LEU A 1 561 ? 17.277 -2.308 -27.449 1.00 94.44 561 LEU A C 1
ATOM 4435 O O . LEU A 1 561 ? 17.781 -1.221 -27.174 1.00 94.44 561 LEU A O 1
ATOM 4439 N N . ASP A 1 562 ? 16.106 -2.422 -28.080 1.00 92.69 562 ASP A N 1
ATOM 4440 C CA . ASP A 1 562 ? 15.370 -1.265 -28.613 1.00 92.69 562 ASP A CA 1
ATOM 4441 C C . ASP A 1 562 ? 15.117 -0.184 -27.555 1.00 92.69 562 ASP A C 1
ATOM 4443 O O . ASP A 1 562 ? 15.263 1.002 -27.845 1.00 92.69 562 ASP A O 1
ATOM 4447 N N . ASP A 1 563 ? 14.819 -0.593 -26.318 1.00 94.38 563 ASP A N 1
ATOM 4448 C CA . ASP A 1 563 ? 14.586 0.276 -25.162 1.00 94.38 563 ASP A CA 1
ATOM 4449 C C . ASP A 1 563 ? 15.754 1.236 -24.866 1.00 94.38 563 ASP A C 1
ATOM 4451 O O . ASP A 1 563 ? 15.538 2.263 -24.228 1.00 94.38 563 ASP A O 1
ATOM 4455 N N . TRP A 1 564 ? 16.978 0.944 -25.327 1.00 94.38 564 TRP A N 1
ATOM 4456 C CA . TRP A 1 564 ? 18.141 1.818 -25.152 1.00 94.38 564 TRP A CA 1
ATOM 4457 C C . TRP A 1 564 ? 18.126 3.066 -26.032 1.00 94.38 564 TRP A C 1
ATOM 4459 O O . TRP A 1 564 ? 18.718 4.074 -25.647 1.00 94.38 564 TRP A O 1
ATOM 4469 N N . HIS A 1 565 ? 17.418 3.045 -27.165 1.00 88.31 565 HIS A N 1
ATOM 4470 C CA . HIS A 1 565 ? 17.299 4.221 -28.035 1.00 88.31 565 HIS A CA 1
ATOM 4471 C C . HIS A 1 565 ? 16.599 5.384 -27.325 1.00 88.31 565 HIS A C 1
ATOM 4473 O O . HIS A 1 565 ? 16.942 6.544 -27.552 1.00 88.31 565 HIS A O 1
ATOM 4479 N N . ASP A 1 566 ? 15.686 5.073 -26.401 1.00 84.19 566 ASP A N 1
ATOM 4480 C CA . ASP A 1 566 ? 15.039 6.063 -25.549 1.00 84.19 566 ASP A CA 1
ATOM 4481 C C . ASP A 1 566 ? 16.067 6.852 -24.723 1.00 84.19 566 ASP A C 1
ATOM 4483 O O . ASP A 1 566 ? 15.911 8.053 -24.556 1.00 84.19 566 ASP A O 1
ATOM 4487 N N . GLY A 1 567 ? 17.143 6.216 -24.242 1.00 79.62 567 GLY A N 1
ATOM 4488 C CA . GLY A 1 567 ? 18.164 6.883 -23.423 1.00 79.62 567 GLY A CA 1
ATOM 4489 C C . GLY A 1 567 ? 18.953 7.952 -24.172 1.00 79.62 567 GLY A C 1
ATOM 4490 O O . GLY A 1 567 ? 19.318 8.975 -23.598 1.00 79.62 567 GLY A O 1
ATOM 4491 N N . LEU A 1 568 ? 19.152 7.767 -25.478 1.00 77.69 568 LEU A N 1
ATOM 4492 C CA . LEU A 1 568 ? 19.801 8.762 -26.335 1.00 77.69 568 LEU A CA 1
ATOM 4493 C C . LEU A 1 568 ? 18.908 9.997 -26.542 1.00 77.69 568 LEU A C 1
ATOM 4495 O O . LEU A 1 568 ? 19.398 11.133 -26.577 1.00 77.69 568 LEU A O 1
ATOM 4499 N N . ALA A 1 569 ? 17.598 9.777 -26.663 1.00 79.56 569 ALA A N 1
ATOM 4500 C CA . ALA A 1 569 ? 16.613 10.815 -26.953 1.00 79.56 569 ALA A CA 1
ATOM 4501 C C . ALA A 1 569 ? 16.052 11.501 -25.697 1.00 79.56 569 ALA A C 1
ATOM 4503 O O . ALA A 1 569 ? 15.643 12.657 -25.774 1.00 79.56 569 ALA A O 1
ATOM 4504 N N . PHE A 1 570 ? 16.047 10.824 -24.547 1.00 86.31 570 PHE A N 1
ATOM 4505 C CA . PHE A 1 570 ? 15.384 11.296 -23.337 1.00 86.31 570 PHE A CA 1
ATOM 4506 C C . PHE A 1 570 ? 16.012 12.590 -22.815 1.00 86.31 570 PHE A C 1
ATOM 4508 O O . PHE A 1 570 ? 17.234 12.714 -22.689 1.00 86.31 570 PHE A O 1
ATOM 4515 N N . ARG A 1 571 ? 15.163 13.566 -22.505 1.00 81.00 571 ARG A N 1
ATOM 4516 C CA . ARG A 1 571 ? 15.520 14.826 -21.855 1.00 81.00 571 ARG A CA 1
ATOM 4517 C C . ARG A 1 571 ? 14.528 15.050 -20.726 1.00 81.00 571 ARG A C 1
ATOM 4519 O O . ARG A 1 571 ? 13.352 14.740 -20.880 1.00 81.00 571 ARG A O 1
ATOM 4526 N N . TRP A 1 572 ? 15.008 15.565 -19.599 1.00 79.56 572 TRP A N 1
ATOM 4527 C CA . TRP A 1 572 ? 14.125 15.939 -18.503 1.00 79.56 572 TRP A CA 1
ATOM 4528 C C . TRP A 1 572 ? 13.399 17.236 -18.873 1.00 79.56 572 TRP A C 1
ATOM 4530 O O . TRP A 1 572 ? 13.998 18.314 -18.854 1.00 79.56 572 TRP A O 1
ATOM 4540 N N . GLU A 1 573 ? 12.128 17.142 -19.250 1.00 69.94 573 GLU A N 1
ATOM 4541 C CA . GLU A 1 573 ? 11.276 18.317 -19.426 1.00 69.94 573 GLU A CA 1
ATOM 4542 C C . GLU A 1 573 ? 10.740 18.758 -18.053 1.00 69.94 573 GLU A C 1
ATOM 4544 O O . GLU A 1 573 ? 10.512 17.947 -17.155 1.00 69.94 573 GLU A O 1
ATOM 4549 N N . LYS A 1 574 ? 10.624 20.072 -17.827 1.00 54.75 574 LYS A N 1
ATOM 4550 C CA . LYS A 1 574 ? 9.955 20.583 -16.624 1.00 54.75 574 LYS A CA 1
ATOM 4551 C C . LYS A 1 574 ? 8.454 20.433 -16.858 1.00 54.75 574 LYS A C 1
ATOM 4553 O O . LYS A 1 574 ? 7.877 21.315 -17.481 1.00 54.75 574 LYS A O 1
ATOM 4558 N N . ASP A 1 575 ? 7.863 19.333 -16.401 1.00 48.28 575 ASP A N 1
ATOM 4559 C CA . ASP A 1 575 ? 6.419 19.100 -16.517 1.00 48.28 575 ASP A CA 1
ATOM 4560 C C . ASP A 1 575 ? 5.619 20.290 -15.953 1.00 48.28 575 ASP A C 1
ATOM 4562 O O . ASP A 1 575 ? 5.839 20.721 -14.817 1.00 48.28 575 ASP A O 1
ATOM 4566 N N . GLU A 1 576 ? 4.686 20.828 -16.747 1.00 39.88 576 GLU A N 1
ATOM 4567 C CA . GLU A 1 576 ? 3.765 21.905 -16.344 1.00 39.88 576 GLU A CA 1
ATOM 4568 C C . GLU A 1 576 ? 2.776 21.440 -15.261 1.00 39.88 576 GLU A C 1
ATOM 4570 O O . GLU A 1 576 ? 2.344 22.243 -14.432 1.00 39.88 576 GLU A O 1
ATOM 4575 N N . ASP A 1 577 ? 2.495 20.135 -15.185 1.00 42.44 577 ASP A N 1
ATOM 4576 C CA . ASP A 1 577 ? 1.679 19.536 -14.121 1.00 42.44 577 ASP A CA 1
ATOM 4577 C C . ASP A 1 577 ? 2.313 19.716 -12.735 1.00 42.44 577 ASP A C 1
ATOM 4579 O O . ASP A 1 577 ? 1.600 19.838 -11.741 1.00 42.44 577 ASP A O 1
ATOM 4583 N N . ALA A 1 578 ? 3.642 19.868 -12.673 1.00 40.53 578 ALA A N 1
ATOM 4584 C CA . ALA A 1 578 ? 4.361 20.159 -11.440 1.00 40.53 578 ALA A CA 1
ATOM 4585 C C . ALA A 1 578 ? 4.147 21.601 -10.925 1.00 40.53 578 ALA A C 1
ATOM 4587 O O . ALA A 1 578 ? 4.586 21.931 -9.824 1.00 40.53 578 ALA A O 1
ATOM 4588 N N . ALA A 1 579 ? 3.518 22.483 -11.712 1.00 32.81 579 ALA A N 1
ATOM 4589 C CA . ALA A 1 579 ? 3.145 23.839 -11.299 1.00 32.81 579 ALA A CA 1
ATOM 4590 C C . ALA A 1 579 ? 1.705 23.917 -10.757 1.00 32.81 579 ALA A C 1
ATOM 4592 O O . ALA A 1 579 ? 1.409 24.782 -9.936 1.00 32.81 579 ALA A O 1
ATOM 4593 N N . ALA A 1 580 ? 0.816 22.996 -11.155 1.00 41.94 580 ALA A N 1
ATOM 4594 C CA . ALA A 1 580 ? -0.515 22.859 -10.551 1.00 41.94 580 ALA A CA 1
ATOM 4595 C C . ALA A 1 580 ? -0.443 22.327 -9.101 1.00 41.94 580 ALA A C 1
ATOM 4597 O O . ALA A 1 580 ? -1.347 22.567 -8.301 1.00 41.94 580 ALA A O 1
ATOM 4598 N N . GLU A 1 581 ? 0.665 21.662 -8.753 1.00 47.69 581 GLU A N 1
ATOM 4599 C CA . GLU A 1 581 ? 1.007 21.183 -7.406 1.00 47.69 581 GLU A CA 1
ATOM 4600 C C . GLU A 1 581 ? 1.134 22.314 -6.360 1.00 47.69 581 GLU A C 1
ATOM 4602 O O . GLU A 1 581 ? 0.892 22.073 -5.178 1.00 47.69 581 GLU A O 1
ATOM 4607 N N . ASP A 1 582 ? 1.471 23.546 -6.771 1.00 40.81 582 ASP A N 1
ATOM 4608 C CA . ASP A 1 582 ? 1.718 24.686 -5.865 1.00 40.81 582 ASP A CA 1
ATOM 4609 C C . ASP A 1 582 ? 0.424 25.328 -5.304 1.00 40.81 582 ASP A C 1
ATOM 4611 O O . ASP A 1 582 ? 0.463 26.064 -4.308 1.00 40.81 582 ASP A O 1
ATOM 4615 N N . GLU A 1 583 ? -0.728 25.082 -5.937 1.00 41.47 583 GLU A N 1
ATOM 4616 C CA . GLU A 1 583 ? -2.020 25.699 -5.587 1.00 41.47 583 GLU A CA 1
ATOM 4617 C C . GLU A 1 583 ? -2.851 24.824 -4.624 1.00 41.47 583 GLU A C 1
ATOM 4619 O O . GLU A 1 583 ? -3.522 25.351 -3.735 1.00 41.47 583 GLU A O 1
ATOM 4624 N N . GLU A 1 584 ? -2.786 23.489 -4.730 1.00 46.38 584 GLU A N 1
ATOM 4625 C CA . GLU A 1 584 ? -3.598 22.589 -3.890 1.00 46.38 584 GLU A CA 1
ATOM 4626 C C . GLU A 1 584 ? -3.032 22.365 -2.480 1.00 46.38 584 GLU A C 1
ATOM 4628 O O . GLU A 1 584 ? -3.815 22.202 -1.543 1.00 46.38 584 GLU A O 1
ATOM 4633 N N . GLU A 1 585 ? -1.709 22.414 -2.272 1.00 43.84 585 GLU A N 1
ATOM 4634 C CA . GLU A 1 585 ? -1.126 22.269 -0.925 1.00 43.84 585 GLU A CA 1
ATOM 4635 C C . GLU A 1 585 ? -1.502 23.460 -0.023 1.00 43.84 585 GLU A C 1
ATOM 4637 O O . GLU A 1 585 ? -1.776 23.281 1.164 1.00 43.84 585 GLU A O 1
ATOM 4642 N N . LYS A 1 586 ? -1.648 24.665 -0.599 1.00 35.81 586 LYS A N 1
ATOM 4643 C CA . LYS A 1 586 ? -2.185 25.837 0.115 1.00 35.81 586 LYS A CA 1
ATOM 4644 C C . LYS A 1 586 ? -3.644 25.647 0.531 1.00 35.81 586 LYS A C 1
ATOM 4646 O O . LYS A 1 586 ? -4.002 26.026 1.641 1.00 35.81 586 LYS A O 1
ATOM 4651 N N . ASN A 1 587 ? -4.462 25.029 -0.319 1.00 39.16 587 ASN A N 1
ATOM 4652 C CA . ASN A 1 587 ? -5.887 24.835 -0.045 1.00 39.16 587 ASN A CA 1
ATOM 4653 C C . ASN A 1 587 ? -6.146 23.658 0.918 1.00 39.16 587 ASN A C 1
ATOM 4655 O O . ASN A 1 587 ? -7.010 23.753 1.789 1.00 39.16 587 ASN A O 1
ATOM 4659 N N . GLY A 1 588 ? -5.360 22.577 0.834 1.00 36.69 588 GLY A N 1
ATOM 4660 C CA . GLY A 1 588 ? -5.463 21.423 1.736 1.00 36.69 588 GLY A CA 1
ATOM 4661 C C . GLY A 1 588 ? -5.012 21.721 3.173 1.00 36.69 588 GLY A C 1
ATOM 4662 O O . GLY A 1 588 ? -5.622 21.237 4.130 1.00 36.69 588 GLY A O 1
ATOM 4663 N N . ASP A 1 589 ? -3.991 22.568 3.342 1.00 37.62 589 ASP A N 1
ATOM 4664 C CA . ASP A 1 589 ? -3.555 23.043 4.660 1.00 37.62 589 ASP A CA 1
ATOM 4665 C C . ASP A 1 589 ? -4.554 24.029 5.295 1.00 37.62 589 ASP A C 1
ATOM 4667 O O . ASP A 1 589 ? -4.660 24.089 6.526 1.00 37.62 589 ASP A O 1
ATOM 4671 N N . GLU A 1 590 ? -5.301 24.792 4.488 1.00 33.84 590 GLU A N 1
ATOM 4672 C CA . GLU A 1 590 ? -6.360 25.683 4.974 1.00 33.84 590 GLU A CA 1
ATOM 4673 C C . GLU A 1 590 ? -7.624 24.921 5.399 1.00 33.84 590 GLU A C 1
ATOM 4675 O O . GLU A 1 590 ? -8.210 25.262 6.428 1.00 33.84 590 GLU A O 1
ATOM 4680 N N . GLU A 1 591 ? -8.015 23.838 4.723 1.00 37.12 591 GLU A N 1
ATOM 4681 C CA . GLU A 1 591 ? -9.118 22.968 5.177 1.00 37.12 591 GLU A CA 1
ATOM 4682 C C . GLU A 1 591 ? -8.765 22.189 6.458 1.00 37.12 591 GLU A C 1
ATOM 4684 O O . GLU A 1 591 ? -9.598 22.052 7.359 1.00 37.12 591 GLU A O 1
ATOM 4689 N N . ALA A 1 592 ? -7.507 21.759 6.615 1.00 36.00 592 ALA A N 1
ATOM 4690 C CA . ALA A 1 592 ? -7.036 21.107 7.840 1.00 36.00 592 ALA A CA 1
ATOM 4691 C C . ALA A 1 592 ? -6.937 22.068 9.044 1.00 36.00 592 ALA A C 1
ATOM 4693 O O . ALA A 1 592 ? -7.081 21.639 10.194 1.00 36.00 592 ALA A O 1
ATOM 4694 N N . LYS A 1 593 ? -6.713 23.370 8.805 1.00 32.97 593 LYS A N 1
ATOM 4695 C CA . LYS A 1 593 ? -6.629 24.407 9.855 1.00 32.97 593 LYS A CA 1
ATOM 4696 C C . LYS A 1 593 ? -7.964 25.104 10.142 1.00 32.97 593 LYS A C 1
ATOM 4698 O O . LYS A 1 593 ? -8.191 25.504 11.283 1.00 32.97 593 LYS A O 1
ATOM 4703 N N . SER A 1 594 ? -8.867 25.216 9.167 1.00 32.28 594 SER A N 1
ATOM 4704 C CA . SER A 1 594 ? -10.171 25.889 9.325 1.00 32.28 594 SER A CA 1
ATOM 4705 C C . SER A 1 594 ? -11.236 25.042 10.035 1.00 32.28 594 SER A C 1
ATOM 4707 O O . SER A 1 594 ? -12.220 25.587 10.534 1.00 32.28 594 SER A O 1
ATOM 4709 N N . GLY A 1 595 ? -11.005 23.736 10.224 1.00 33.50 595 GLY A N 1
ATOM 4710 C CA . GLY A 1 595 ? -11.827 22.876 11.089 1.00 33.50 595 GLY A CA 1
ATOM 4711 C C . GLY A 1 595 ? -11.762 23.204 12.594 1.00 33.50 595 GLY A C 1
ATOM 4712 O O . GLY A 1 595 ? -12.435 22.551 13.395 1.00 33.50 595 GLY A O 1
ATOM 4713 N N . ILE A 1 596 ? -10.967 24.202 13.006 1.00 38.44 596 ILE A N 1
ATOM 4714 C CA . ILE A 1 596 ? -10.798 24.623 14.404 1.00 38.44 596 ILE A CA 1
ATOM 4715 C C . ILE A 1 596 ? -11.004 26.140 14.535 1.00 38.44 596 ILE A C 1
ATOM 4717 O O . ILE A 1 596 ? -10.135 26.850 15.018 1.00 38.44 596 ILE A O 1
ATOM 4721 N N . GLU A 1 597 ? -12.170 26.664 14.158 1.00 26.02 597 GLU A N 1
ATOM 4722 C CA . GLU A 1 597 ? -12.667 27.926 14.729 1.00 26.02 597 GLU A CA 1
ATOM 4723 C C . GLU A 1 597 ? -14.206 27.982 14.693 1.00 26.02 597 GLU A C 1
ATOM 4725 O O . GLU A 1 597 ? -14.829 28.568 13.815 1.00 26.02 597 GLU A O 1
ATOM 4730 N N . MET A 1 598 ? -14.857 27.375 15.693 1.00 28.30 598 MET A N 1
ATOM 4731 C CA . MET A 1 598 ? -16.261 27.678 15.988 1.00 28.30 598 MET A CA 1
ATOM 4732 C C . MET A 1 598 ? -16.339 28.975 16.799 1.00 28.30 598 MET A C 1
ATOM 4734 O O . MET A 1 598 ? -16.091 28.977 18.009 1.00 28.30 598 MET A O 1
ATOM 4738 N N . LYS A 1 599 ? -16.720 30.078 16.149 1.00 26.53 599 LYS A N 1
ATOM 4739 C CA . LYS A 1 599 ? -17.232 31.273 16.831 1.00 26.53 599 LYS A CA 1
ATOM 4740 C C . LYS A 1 599 ? -18.761 31.242 16.865 1.00 26.53 599 LYS A C 1
ATOM 4742 O O . LYS A 1 599 ? -19.416 31.032 15.853 1.00 26.53 599 LYS A O 1
ATOM 4747 N N . LYS A 1 600 ? -19.276 31.432 18.083 1.00 26.77 600 LYS A N 1
ATOM 4748 C CA . LYS A 1 600 ? -20.684 31.582 18.471 1.00 26.77 600 LYS A CA 1
ATOM 4749 C C . LYS A 1 600 ? -21.417 32.634 17.632 1.00 26.77 600 LYS A C 1
ATOM 4751 O O . LYS A 1 600 ? -20.882 33.715 17.404 1.00 26.77 600 LYS A O 1
ATOM 4756 N N . GLU A 1 601 ? -22.658 32.310 17.285 1.00 26.70 601 GLU A N 1
ATOM 4757 C CA . GLU A 1 601 ? -23.674 33.220 16.754 1.00 26.70 601 GLU A CA 1
ATOM 4758 C C . GLU A 1 601 ? -24.072 34.309 17.761 1.00 26.70 601 GLU A C 1
ATOM 4760 O O . GLU A 1 601 ? -24.110 34.054 18.964 1.00 26.70 601 GLU A O 1
ATOM 4765 N N . ASP A 1 602 ? -24.476 35.466 17.233 1.00 25.84 602 ASP A N 1
ATOM 4766 C CA . ASP A 1 602 ? -25.603 36.255 17.741 1.00 25.84 602 ASP A CA 1
ATOM 4767 C C . ASP A 1 602 ? -26.333 36.886 16.532 1.00 25.84 602 ASP A C 1
ATOM 4769 O O . ASP A 1 602 ? -25.736 37.577 15.706 1.00 25.84 602 ASP A O 1
ATOM 4773 N N . ALA A 1 603 ? -27.630 36.593 16.404 1.00 26.94 603 ALA A N 1
ATOM 4774 C CA . ALA A 1 603 ? -28.584 37.179 15.445 1.00 26.94 603 ALA A CA 1
ATOM 4775 C C . ALA A 1 603 ? -29.149 38.522 16.015 1.00 26.94 603 ALA A C 1
ATOM 4777 O O . ALA A 1 603 ? -28.853 38.795 17.180 1.00 26.94 603 ALA A O 1
ATOM 4778 N N . PRO A 1 604 ? -29.997 39.352 15.334 1.00 32.66 604 PRO A N 1
ATOM 4779 C CA . PRO A 1 604 ? -30.927 38.984 14.253 1.00 32.66 604 PRO A CA 1
ATOM 4780 C C . PRO A 1 604 ? -31.197 40.009 13.115 1.00 32.66 604 PRO A C 1
ATOM 4782 O O . PRO A 1 604 ? -31.047 41.217 13.260 1.00 32.66 604 PRO A O 1
ATOM 4785 N N . GLY A 1 605 ? -31.786 39.495 12.024 1.00 23.69 605 GLY A N 1
ATOM 4786 C CA . GLY A 1 605 ? -32.830 40.182 11.248 1.00 23.69 605 GLY A CA 1
ATOM 4787 C C . GLY A 1 605 ? -32.423 40.861 9.933 1.00 23.69 605 GLY A C 1
ATOM 4788 O O . GLY A 1 605 ? -31.753 41.886 9.938 1.00 23.69 605 GLY A O 1
ATOM 4789 N N . THR A 1 606 ? -32.960 40.374 8.805 1.00 23.23 606 THR A N 1
ATOM 4790 C CA . THR A 1 606 ? -33.906 41.093 7.910 1.00 23.23 606 THR A CA 1
ATOM 4791 C C . THR A 1 606 ? -33.952 40.438 6.523 1.00 23.23 606 THR A C 1
ATOM 4793 O O . THR A 1 606 ? -32.936 40.128 5.912 1.00 23.23 606 THR A O 1
ATOM 4796 N N . ILE A 1 607 ? -35.180 40.236 6.048 1.00 28.48 607 ILE A N 1
ATOM 4797 C CA . ILE A 1 607 ? -35.592 39.719 4.739 1.00 28.48 607 ILE A CA 1
ATOM 4798 C C . ILE A 1 607 ? -35.253 40.723 3.629 1.00 28.48 607 ILE A C 1
ATOM 4800 O O . ILE A 1 607 ? -35.779 41.829 3.696 1.00 28.48 607 ILE A O 1
ATOM 4804 N N . VAL A 1 608 ? -34.521 40.317 2.577 1.00 23.47 608 VAL A N 1
ATOM 4805 C CA . VAL A 1 608 ? -34.611 40.885 1.209 1.00 23.47 608 VAL A CA 1
ATOM 4806 C C . VAL A 1 608 ? -34.168 39.832 0.166 1.00 23.47 608 VAL A C 1
ATOM 4808 O O . VAL A 1 608 ? -33.014 39.424 0.140 1.00 23.47 608 VAL A O 1
ATOM 4811 N N . SER A 1 609 ? -35.079 39.403 -0.714 1.00 24.67 609 SER A N 1
ATOM 4812 C CA . SER A 1 609 ? -34.777 39.036 -2.122 1.00 24.67 609 SER A CA 1
ATOM 4813 C C . SER A 1 609 ? -34.810 40.337 -2.949 1.00 24.67 609 SER A C 1
ATOM 4815 O O . SER A 1 609 ? -35.592 41.199 -2.534 1.00 24.67 609 SER A O 1
ATOM 4817 N N . PRO A 1 610 ? -34.101 40.535 -4.095 1.00 31.45 610 PRO A N 1
ATOM 4818 C CA . PRO A 1 610 ? -34.122 39.611 -5.246 1.00 31.45 610 PRO A CA 1
ATOM 4819 C C . PRO A 1 610 ? -32.905 39.635 -6.227 1.00 31.45 610 PRO A C 1
ATOM 4821 O O . PRO A 1 610 ? -31.965 40.415 -6.103 1.00 31.45 610 PRO A O 1
ATOM 4824 N N . SER A 1 611 ? -33.064 38.845 -7.302 1.00 22.16 611 SER A N 1
ATOM 4825 C CA . SER A 1 611 ? -32.717 39.101 -8.724 1.00 22.16 611 SER A CA 1
ATOM 4826 C C . SER A 1 611 ? -31.356 38.710 -9.334 1.00 22.16 611 SER A C 1
ATOM 4828 O O . SER A 1 611 ? -30.291 39.175 -8.947 1.00 22.16 611 SER A O 1
ATOM 4830 N N . LEU A 1 612 ? -31.503 37.907 -10.401 1.00 30.50 612 LEU A N 1
ATOM 4831 C CA . LEU A 1 612 ? -30.630 37.664 -11.559 1.00 30.50 612 LEU A CA 1
ATOM 4832 C C . LEU A 1 612 ? -30.041 38.951 -12.170 1.00 30.50 612 LEU A C 1
ATOM 4834 O O . LEU A 1 612 ? -30.646 40.020 -12.059 1.00 30.50 612 LEU A O 1
ATOM 4838 N N . PRO A 1 613 ? -28.975 38.807 -12.977 1.00 24.69 613 PRO A N 1
ATOM 4839 C CA . PRO A 1 613 ? -29.180 39.130 -14.388 1.00 24.69 613 PRO A CA 1
ATOM 4840 C C . PRO A 1 613 ? -28.626 38.077 -15.358 1.00 24.69 613 PRO A C 1
ATOM 4842 O O . PRO A 1 613 ? -27.525 37.550 -15.212 1.00 24.69 613 PRO A O 1
ATOM 4845 N N . GLU A 1 614 ? -29.426 37.833 -16.393 1.00 24.33 614 GLU A N 1
ATOM 4846 C CA . GLU A 1 614 ? -28.998 37.353 -17.702 1.00 24.33 614 GLU A CA 1
ATOM 4847 C C . GLU A 1 614 ? -28.053 38.377 -18.347 1.00 24.33 614 GLU A C 1
ATOM 4849 O O . GLU A 1 614 ? -28.388 39.556 -18.364 1.00 24.33 614 GLU A O 1
ATOM 4854 N N . THR A 1 615 ? -26.952 37.923 -18.954 1.00 24.52 615 THR A N 1
ATOM 4855 C CA . THR A 1 615 ? -26.457 38.420 -20.255 1.00 24.52 615 THR A CA 1
ATOM 4856 C C . THR A 1 615 ? -25.451 37.422 -20.840 1.00 24.52 615 THR A C 1
ATOM 4858 O O . THR A 1 615 ? -24.383 37.200 -20.274 1.00 24.52 615 THR A O 1
ATOM 4861 N N . SER A 1 616 ? -25.773 36.852 -21.998 1.00 25.20 616 SER A N 1
ATOM 4862 C CA . SER A 1 616 ? -24.814 36.338 -22.994 1.00 25.20 616 SER A CA 1
ATOM 4863 C C . SER A 1 616 ? -24.713 37.370 -24.138 1.00 25.20 616 SER A C 1
ATOM 4865 O O . SER A 1 616 ? -25.557 38.268 -24.182 1.00 25.20 616 SER A O 1
ATOM 4867 N N . PRO A 1 617 ? -23.854 37.217 -25.165 1.00 36.31 617 PRO A N 1
ATOM 4868 C CA . PRO A 1 617 ? -22.568 36.519 -25.256 1.00 36.31 617 PRO A CA 1
ATOM 4869 C C . PRO A 1 617 ? -21.446 37.446 -25.793 1.00 36.31 617 PRO A C 1
ATOM 4871 O O . PRO A 1 617 ? -21.706 38.474 -26.415 1.00 36.31 617 PRO A O 1
ATOM 4874 N N . ALA A 1 618 ? -20.183 37.039 -25.651 1.00 24.12 618 ALA A N 1
ATOM 4875 C CA . ALA A 1 618 ? -19.113 37.521 -26.522 1.00 24.12 618 ALA A CA 1
ATOM 4876 C C . ALA A 1 618 ? -18.130 36.383 -26.812 1.00 24.12 618 ALA A C 1
ATOM 4878 O O . ALA A 1 618 ? -17.529 35.797 -25.919 1.00 24.12 618 ALA A O 1
ATOM 4879 N N . SER A 1 619 ? -18.047 36.073 -28.098 1.00 26.34 619 SER A N 1
ATOM 4880 C CA . SER A 1 619 ? -17.127 35.169 -28.768 1.00 26.34 619 SER A CA 1
ATOM 4881 C C . SER A 1 619 ? -15.666 35.597 -28.615 1.00 26.34 619 SER A C 1
ATOM 4883 O O . SER A 1 619 ? -15.338 36.745 -28.921 1.00 26.34 619 SER A O 1
ATOM 4885 N N . SER A 1 620 ? -14.782 34.652 -28.309 1.00 27.12 620 SER A N 1
ATOM 4886 C CA . SER A 1 620 ? -13.405 34.682 -28.806 1.00 27.12 620 SER A CA 1
ATOM 4887 C C . SER A 1 620 ? -12.865 33.260 -28.914 1.00 27.12 620 SER A C 1
ATOM 4889 O O . SER A 1 620 ? -12.667 32.581 -27.908 1.00 27.12 620 SER A O 1
ATOM 4891 N N . ASP A 1 621 ? -12.670 32.840 -30.160 1.00 26.50 621 ASP A N 1
ATOM 4892 C CA . ASP A 1 621 ? -11.952 31.644 -30.575 1.00 26.50 621 ASP A CA 1
ATOM 4893 C C . ASP A 1 621 ? -10.524 31.618 -30.018 1.00 26.50 621 ASP A C 1
ATOM 4895 O O . ASP A 1 621 ? -9.762 32.561 -30.227 1.00 26.50 621 ASP A O 1
ATOM 4899 N N . SER A 1 622 ? -10.132 30.491 -29.424 1.00 26.33 622 SER A N 1
ATOM 4900 C CA . SER A 1 622 ? -8.802 29.906 -29.635 1.00 26.33 622 SER A CA 1
ATOM 4901 C C . SER A 1 622 ? -8.807 28.447 -29.172 1.00 26.33 622 SER A C 1
ATOM 4903 O O . SER A 1 622 ? -8.434 28.119 -28.047 1.00 26.33 622 SER A O 1
ATOM 4905 N N . ALA A 1 623 ? -9.266 27.563 -30.054 1.00 23.47 623 ALA A N 1
ATOM 4906 C CA . ALA A 1 623 ? -9.020 26.134 -29.939 1.00 23.47 623 ALA A CA 1
ATOM 4907 C C . ALA A 1 623 ? -7.561 25.857 -30.328 1.00 23.47 623 ALA A C 1
ATOM 4909 O O . ALA A 1 623 ? -7.147 26.194 -31.438 1.00 23.47 623 ALA A O 1
ATOM 4910 N N . VAL A 1 624 ? -6.792 25.231 -29.438 1.00 25.64 624 VAL A N 1
ATOM 4911 C CA . VAL A 1 624 ? -5.489 24.649 -29.778 1.00 25.64 624 VAL A CA 1
ATOM 4912 C C . VAL A 1 624 ? -5.604 23.147 -29.562 1.00 25.64 624 VAL A C 1
ATOM 4914 O O . VAL A 1 624 ? -5.582 22.653 -28.440 1.00 25.64 624 VAL A O 1
ATOM 4917 N N . ALA A 1 625 ? -5.835 22.433 -30.660 1.00 23.50 625 ALA A N 1
ATOM 4918 C CA . ALA A 1 625 ? -5.845 20.982 -30.715 1.00 23.50 625 ALA A CA 1
ATOM 4919 C C . ALA A 1 625 ? -4.400 20.473 -30.813 1.00 23.50 625 ALA A C 1
ATOM 4921 O O . ALA A 1 625 ? -3.682 20.868 -31.732 1.00 23.50 625 ALA A O 1
ATOM 4922 N N . PHE A 1 626 ? -3.985 19.571 -29.923 1.00 25.39 626 PHE A N 1
ATOM 4923 C CA . PHE A 1 626 ? -2.803 18.741 -30.154 1.00 25.39 626 PHE A CA 1
ATOM 4924 C C . PHE A 1 626 ? -3.249 17.417 -30.770 1.00 25.39 626 PHE A C 1
ATOM 4926 O O . PHE A 1 626 ? -3.880 16.579 -30.130 1.00 25.39 626 PHE A O 1
ATOM 4933 N N . ALA A 1 627 ? -2.974 17.280 -32.065 1.00 24.19 627 ALA A N 1
ATOM 4934 C CA . ALA A 1 627 ? -3.246 16.088 -32.845 1.00 24.19 627 ALA A CA 1
ATOM 4935 C C . ALA A 1 627 ? -2.199 15.006 -32.553 1.00 24.19 627 ALA A C 1
ATOM 4937 O O . ALA A 1 627 ? -0.996 15.234 -32.682 1.00 24.19 627 ALA A O 1
ATOM 4938 N N . ALA A 1 628 ? -2.683 13.811 -32.223 1.00 25.41 628 ALA A N 1
ATOM 4939 C CA . ALA A 1 628 ? -1.922 12.576 -32.287 1.00 25.41 628 ALA A CA 1
ATOM 4940 C C . ALA A 1 628 ? -1.559 12.273 -33.751 1.00 25.41 628 ALA A C 1
ATOM 4942 O O . ALA A 1 628 ? -2.439 12.123 -34.599 1.00 25.41 628 ALA A O 1
ATOM 4943 N N . ALA A 1 629 ? -0.266 12.170 -34.050 1.00 23.64 629 ALA A N 1
ATOM 4944 C CA . ALA A 1 629 ? 0.215 11.683 -35.336 1.00 23.64 629 ALA A CA 1
ATOM 4945 C C . ALA A 1 629 ? 0.504 10.179 -35.235 1.00 23.64 629 ALA A C 1
ATOM 4947 O O . ALA A 1 629 ? 1.609 9.761 -34.901 1.00 23.64 629 ALA A O 1
ATOM 4948 N N . SER A 1 630 ? -0.507 9.363 -35.537 1.00 25.95 630 SER A N 1
ATOM 4949 C CA . SER A 1 630 ? -0.324 7.981 -35.983 1.00 25.95 630 SER A CA 1
ATOM 4950 C C . SER A 1 630 ? -0.420 7.958 -37.510 1.00 25.95 630 SER A C 1
ATOM 4952 O O . SER A 1 630 ? -1.520 8.025 -38.059 1.00 25.95 630 SER A O 1
ATOM 4954 N N . GLU A 1 631 ? 0.702 7.867 -38.224 1.00 24.17 631 GLU A N 1
ATOM 4955 C CA . GLU A 1 631 ? 0.661 7.519 -39.649 1.00 24.17 631 GLU A CA 1
ATOM 4956 C C . GLU A 1 631 ? 0.649 5.997 -39.808 1.00 24.17 631 GLU A C 1
ATOM 4958 O O . GLU A 1 631 ? 1.677 5.325 -39.837 1.00 24.17 631 GLU A O 1
ATOM 4963 N N . SER A 1 632 ? -0.558 5.455 -39.948 1.00 24.36 632 SER A N 1
ATOM 4964 C CA . SER A 1 632 ? -0.810 4.179 -40.606 1.00 24.36 632 SER A CA 1
ATOM 4965 C C . SER A 1 632 ? -0.647 4.348 -42.119 1.00 24.36 632 SER A C 1
ATOM 4967 O O . SER A 1 632 ? -1.411 5.088 -42.742 1.00 24.36 632 SER A O 1
ATOM 4969 N N . ARG A 1 633 ? 0.296 3.635 -42.742 1.00 26.31 633 ARG A N 1
ATOM 4970 C CA . ARG A 1 633 ? 0.302 3.435 -44.199 1.00 26.31 633 ARG A CA 1
ATOM 4971 C C . ARG A 1 633 ? -0.227 2.041 -44.516 1.00 26.31 633 ARG A C 1
ATOM 4973 O O . ARG A 1 633 ? 0.510 1.066 -44.446 1.00 26.31 633 ARG A O 1
ATOM 4980 N N . ASN A 1 634 ? -1.505 1.977 -44.884 1.00 24.41 634 ASN A N 1
ATOM 4981 C CA . ASN A 1 634 ? -2.055 0.860 -45.646 1.00 24.41 634 ASN A CA 1
ATOM 4982 C C . ASN A 1 634 ? -1.683 1.054 -47.119 1.00 24.41 634 ASN A C 1
ATOM 4984 O O . ASN A 1 634 ? -2.045 2.062 -47.723 1.00 24.41 634 ASN A O 1
ATOM 4988 N N . ALA A 1 635 ? -0.997 0.073 -47.696 1.00 26.09 635 ALA A N 1
ATOM 4989 C CA . ALA A 1 635 ? -0.992 -0.158 -49.131 1.00 26.09 635 ALA A CA 1
ATOM 4990 C C . ALA A 1 635 ? -1.464 -1.597 -49.354 1.00 26.09 635 ALA A C 1
ATOM 4992 O O . ALA A 1 635 ? -0.849 -2.549 -48.877 1.00 26.09 635 ALA A O 1
ATOM 4993 N N . GLU A 1 636 ? -2.604 -1.723 -50.023 1.00 25.67 636 GLU A N 1
ATOM 4994 C CA . GLU A 1 636 ? -3.193 -2.981 -50.459 1.00 25.67 636 GLU A CA 1
ATOM 4995 C C . GLU A 1 636 ? -2.267 -3.675 -51.468 1.00 25.67 636 GLU A C 1
ATOM 4997 O O . GLU A 1 636 ? -1.843 -3.062 -52.447 1.00 25.67 636 GLU A O 1
ATOM 5002 N N . HIS A 1 637 ? -2.012 -4.973 -51.286 1.00 26.22 637 HIS A N 1
ATOM 5003 C CA . HIS A 1 637 ? -1.819 -5.863 -52.426 1.00 26.22 637 HIS A CA 1
ATOM 5004 C C . HIS A 1 637 ? -2.272 -7.288 -52.091 1.00 26.22 637 HIS A C 1
ATOM 5006 O O . HIS A 1 637 ? -1.819 -7.911 -51.133 1.00 26.22 637 HIS A O 1
ATOM 5012 N N . GLU A 1 638 ? -3.212 -7.774 -52.897 1.00 25.47 638 GLU A N 1
ATOM 5013 C CA . GLU A 1 638 ? -3.747 -9.131 -52.907 1.00 25.47 638 GLU A CA 1
ATOM 5014 C C . GLU A 1 638 ? -2.675 -10.220 -53.112 1.00 25.47 638 GLU A C 1
ATOM 5016 O O . GLU A 1 638 ? -1.791 -10.085 -53.955 1.00 25.47 638 GLU A O 1
ATOM 5021 N N . GLY A 1 639 ? -2.894 -11.382 -52.483 1.00 24.31 639 GLY A N 1
ATOM 5022 C CA . GLY A 1 639 ? -2.754 -12.665 -53.179 1.00 24.31 639 GLY A CA 1
ATOM 5023 C C . GLY A 1 639 ? -1.622 -13.616 -52.761 1.00 24.31 639 GLY A C 1
ATOM 5024 O O . GLY A 1 639 ? -0.480 -13.448 -53.166 1.00 24.31 639 GLY A O 1
ATOM 5025 N N . LYS A 1 640 ? -2.061 -14.746 -52.175 1.00 24.36 640 LYS A N 1
ATOM 5026 C CA . LYS A 1 640 ? -1.454 -16.100 -52.137 1.00 24.36 640 LYS A CA 1
ATOM 5027 C C . LYS A 1 640 ? -0.397 -16.398 -51.054 1.00 24.36 640 LYS A C 1
ATOM 5029 O O . LYS A 1 640 ? 0.706 -15.874 -51.070 1.00 24.36 640 LYS A O 1
ATOM 5034 N N . GLY A 1 641 ? -0.721 -17.374 -50.190 1.00 23.84 641 GLY A N 1
ATOM 5035 C CA . GLY A 1 641 ? 0.281 -18.224 -49.514 1.00 23.84 641 GLY A CA 1
ATOM 5036 C C . GLY A 1 641 ? 1.023 -19.132 -50.518 1.00 23.84 641 GLY A C 1
ATOM 5037 O O . GLY A 1 641 ? 0.691 -19.055 -51.707 1.00 23.84 641 GLY A O 1
ATOM 5038 N N . PRO A 1 642 ? 1.947 -20.038 -50.113 1.00 36.50 642 PRO A N 1
ATOM 5039 C CA . PRO A 1 642 ? 1.988 -20.748 -48.821 1.00 36.50 642 PRO A CA 1
ATOM 5040 C C . PRO A 1 642 ? 3.409 -21.065 -48.252 1.00 36.50 642 PRO A C 1
ATOM 5042 O O . PRO A 1 642 ? 4.424 -20.710 -48.837 1.00 36.50 642 PRO A O 1
ATOM 5045 N N . HIS A 1 643 ? 3.418 -21.861 -47.173 1.00 24.89 643 HIS A N 1
ATOM 5046 C CA . HIS A 1 643 ? 4.419 -22.869 -46.768 1.00 24.89 643 HIS A CA 1
ATOM 5047 C C . HIS A 1 643 ? 5.708 -22.491 -46.006 1.00 24.89 643 HIS A C 1
ATOM 5049 O O . HIS A 1 643 ? 6.545 -21.705 -46.432 1.00 24.89 643 HIS A O 1
ATOM 5055 N N . GLU A 1 644 ? 5.849 -23.208 -44.886 1.00 33.12 644 GLU A N 1
ATOM 5056 C CA . GLU A 1 644 ? 7.043 -23.491 -44.090 1.00 33.12 644 GLU A CA 1
ATOM 5057 C C . GLU A 1 644 ? 8.226 -23.998 -44.933 1.00 33.12 644 GLU A C 1
ATOM 5059 O O . GLU A 1 644 ? 8.040 -24.864 -45.790 1.00 33.12 644 GLU A O 1
ATOM 5064 N N . MET A 1 645 ? 9.448 -23.566 -44.599 1.00 23.52 645 MET A N 1
ATOM 5065 C CA . MET A 1 645 ? 10.629 -24.434 -44.649 1.00 23.52 645 MET A CA 1
ATOM 5066 C C . MET A 1 645 ? 11.798 -23.842 -43.851 1.00 23.52 645 MET A C 1
ATOM 5068 O O . MET A 1 645 ? 12.240 -22.720 -44.095 1.00 23.52 645 MET A O 1
ATOM 5072 N N . GLU A 1 646 ? 12.310 -24.633 -42.910 1.00 34.75 646 GLU A N 1
ATOM 5073 C CA . GLU A 1 646 ? 13.675 -24.529 -42.400 1.00 34.75 646 GLU A CA 1
ATOM 5074 C C . GLU A 1 646 ? 14.687 -24.738 -43.539 1.00 34.75 646 GLU A C 1
ATOM 5076 O O . GLU A 1 646 ? 14.556 -25.683 -44.316 1.00 34.75 646 GLU A O 1
ATOM 5081 N N . SER A 1 647 ? 15.759 -23.943 -43.570 1.00 25.16 647 SER A N 1
ATOM 5082 C CA . SER A 1 647 ? 17.066 -24.397 -44.066 1.00 25.16 647 SER A CA 1
ATOM 5083 C C . SER A 1 647 ? 18.166 -23.434 -43.632 1.00 25.16 647 SER A C 1
ATOM 5085 O O . SER A 1 647 ? 18.084 -22.233 -43.892 1.00 25.16 647 SER A O 1
ATOM 5087 N N . GLY A 1 648 ? 19.192 -23.968 -42.973 1.00 23.16 648 GLY A N 1
ATOM 5088 C CA . GLY A 1 648 ? 20.383 -23.229 -42.581 1.00 23.16 648 GLY A CA 1
ATOM 5089 C C . GLY A 1 648 ? 21.445 -23.082 -43.676 1.00 23.16 648 GLY A C 1
ATOM 5090 O O . GLY A 1 648 ? 21.367 -23.702 -44.731 1.00 23.16 648 GLY A O 1
ATOM 5091 N N . ILE A 1 649 ? 22.482 -22.329 -43.279 1.00 29.89 649 ILE A N 1
ATOM 5092 C CA . ILE A 1 649 ? 23.866 -22.282 -43.789 1.00 29.89 649 ILE A CA 1
ATOM 5093 C C . ILE A 1 649 ? 24.041 -21.576 -45.155 1.00 29.89 649 ILE A C 1
ATOM 5095 O O . ILE A 1 649 ? 23.627 -22.092 -46.182 1.00 29.89 649 ILE A O 1
ATOM 5099 N N . ASP A 1 650 ? 24.710 -20.414 -45.210 1.00 26.58 650 ASP A N 1
ATOM 5100 C CA . ASP A 1 650 ? 26.180 -20.352 -45.323 1.00 26.58 650 ASP A CA 1
ATOM 5101 C C . ASP A 1 650 ? 26.730 -18.911 -45.360 1.00 26.58 650 ASP A C 1
ATOM 5103 O O . ASP A 1 650 ? 26.091 -17.976 -45.846 1.00 26.58 650 ASP A O 1
ATOM 5107 N N . HIS A 1 651 ? 27.959 -18.755 -44.870 1.00 37.62 651 HIS A N 1
ATOM 5108 C CA . HIS A 1 651 ? 28.744 -17.525 -44.922 1.00 37.62 651 HIS A CA 1
ATOM 5109 C C . HIS A 1 651 ? 29.095 -17.135 -46.365 1.00 37.62 651 HIS A C 1
ATOM 5111 O O . HIS A 1 651 ? 29.764 -17.892 -47.069 1.00 37.62 651 HIS A O 1
ATOM 5117 N N . ARG A 1 652 ? 28.789 -15.894 -46.764 1.00 28.33 652 ARG A N 1
ATOM 5118 C CA . ARG A 1 652 ? 29.574 -15.169 -47.775 1.00 28.33 652 ARG A CA 1
ATOM 5119 C C . ARG A 1 652 ? 29.739 -13.707 -47.391 1.00 28.33 652 ARG A C 1
ATOM 5121 O O . ARG A 1 652 ? 28.787 -12.934 -47.390 1.00 28.33 652 ARG A O 1
ATOM 5128 N N . GLU A 1 653 ? 30.986 -13.365 -47.088 1.00 37.56 653 GLU A N 1
ATOM 5129 C CA . GLU A 1 653 ? 31.489 -12.000 -47.028 1.00 37.56 653 GLU A CA 1
ATOM 5130 C C . GLU A 1 653 ? 31.239 -11.291 -48.364 1.00 37.56 653 GLU A C 1
ATOM 5132 O O . GLU A 1 653 ? 31.689 -11.734 -49.423 1.00 37.56 653 GLU A O 1
ATOM 5137 N N . ALA A 1 654 ? 30.550 -10.158 -48.296 1.00 30.62 654 ALA A N 1
ATOM 5138 C CA . ALA A 1 654 ? 30.606 -9.114 -49.302 1.00 30.62 654 ALA A CA 1
ATOM 5139 C C . ALA A 1 654 ? 30.888 -7.809 -48.556 1.00 30.62 654 ALA A C 1
ATOM 5141 O O . ALA A 1 654 ? 30.053 -7.318 -47.799 1.00 30.62 654 ALA A O 1
ATOM 5142 N N . GLY A 1 655 ? 32.111 -7.305 -48.719 1.00 38.28 655 GLY A N 1
ATOM 5143 C CA . GLY A 1 655 ? 32.549 -6.043 -48.145 1.00 38.28 655 GLY A CA 1
ATOM 5144 C C . GLY A 1 655 ? 31.713 -4.881 -48.675 1.00 38.28 655 GLY A C 1
ATOM 5145 O O . GLY A 1 655 ? 31.701 -4.610 -49.874 1.00 38.28 655 GLY A O 1
ATOM 5146 N N . GLY A 1 656 ? 31.053 -4.195 -47.749 1.00 29.58 656 GLY A N 1
ATOM 5147 C CA . GLY A 1 656 ? 30.426 -2.894 -47.921 1.00 29.58 656 GLY A CA 1
ATOM 5148 C C . GLY A 1 656 ? 30.560 -2.147 -46.599 1.00 29.58 656 GLY A C 1
ATOM 5149 O O . GLY A 1 656 ? 30.057 -2.617 -45.588 1.00 29.58 656 GLY A O 1
ATOM 5150 N N . GLU A 1 657 ? 31.346 -1.071 -46.624 1.00 33.12 657 GLU A N 1
ATOM 5151 C CA . GLU A 1 657 ? 31.476 0.009 -45.633 1.00 33.12 657 GLU A CA 1
ATOM 5152 C C . GLU A 1 657 ? 31.109 -0.328 -44.174 1.00 33.12 657 GLU A C 1
ATOM 5154 O O . GLU A 1 657 ? 29.955 -0.268 -43.756 1.00 33.12 657 GLU A O 1
ATOM 5159 N N . GLN A 1 658 ? 32.140 -0.598 -43.363 1.00 34.91 658 GLN A N 1
ATOM 5160 C CA . GLN A 1 658 ? 32.050 -0.561 -41.903 1.00 34.91 658 GLN A CA 1
ATOM 5161 C C . GLN A 1 658 ? 31.700 0.862 -41.447 1.00 34.91 658 GLN A C 1
ATOM 5163 O O . GLN A 1 658 ? 32.575 1.678 -41.159 1.00 34.91 658 GLN A O 1
ATOM 5168 N N . GLY A 1 659 ? 30.405 1.156 -41.353 1.00 36.47 659 GLY A N 1
ATOM 5169 C CA . GLY A 1 659 ? 29.926 2.133 -40.391 1.00 36.47 659 GLY A CA 1
ATOM 5170 C C . GLY A 1 659 ? 30.309 1.627 -39.005 1.00 36.47 659 GLY A C 1
ATOM 5171 O O . GLY A 1 659 ? 29.956 0.510 -38.628 1.00 36.47 659 GLY A O 1
ATOM 5172 N N . THR A 1 660 ? 31.068 2.416 -38.254 1.00 42.78 660 THR A N 1
ATOM 5173 C CA . THR A 1 660 ? 31.318 2.190 -36.829 1.00 42.78 660 THR A CA 1
ATOM 5174 C C . THR A 1 660 ? 29.989 2.344 -36.085 1.00 42.78 660 THR A C 1
ATOM 5176 O O . THR A 1 660 ? 29.677 3.420 -35.581 1.00 42.78 660 THR A O 1
ATOM 5179 N N . GLY A 1 661 ? 29.151 1.306 -36.110 1.00 52.03 661 GLY A N 1
ATOM 5180 C CA . GLY A 1 661 ? 27.878 1.269 -35.401 1.00 52.03 661 GLY A CA 1
ATOM 5181 C C . GLY A 1 661 ? 28.153 1.176 -33.911 1.00 52.03 661 GLY A C 1
ATOM 5182 O O . GLY A 1 661 ? 28.381 0.091 -33.388 1.00 52.03 661 GLY A O 1
ATOM 5183 N N . GLU A 1 662 ? 28.223 2.321 -33.242 1.00 74.25 662 GLU A N 1
ATOM 5184 C CA . GLU A 1 662 ? 28.418 2.374 -31.802 1.00 74.25 662 GLU A CA 1
ATOM 5185 C C . GLU A 1 662 ? 27.212 1.737 -31.093 1.00 74.25 662 GLU A C 1
ATOM 5187 O O . GLU A 1 662 ? 26.061 2.038 -31.407 1.00 74.25 662 GLU A O 1
ATOM 5192 N N . GLU A 1 663 ? 27.468 0.817 -30.162 1.00 82.12 663 GLU A N 1
ATOM 5193 C CA . GLU A 1 663 ? 26.417 0.123 -29.414 1.00 82.12 663 GLU A CA 1
ATOM 5194 C C . GLU A 1 663 ? 25.519 1.125 -28.656 1.00 82.12 663 GLU A C 1
ATOM 5196 O O . GLU A 1 663 ? 26.047 1.872 -27.819 1.00 82.12 663 GLU A O 1
ATOM 5201 N N . PRO A 1 664 ? 24.187 1.126 -28.877 1.00 83.12 664 PRO A N 1
ATOM 5202 C CA . PRO A 1 664 ? 23.301 2.195 -28.400 1.00 83.12 664 PRO A CA 1
ATOM 5203 C C . PRO A 1 664 ? 23.056 2.177 -26.883 1.00 83.12 664 PRO A C 1
ATOM 5205 O O . PRO A 1 664 ? 22.723 3.210 -26.303 1.00 83.12 664 PRO A O 1
ATOM 5208 N N . GLY A 1 665 ? 23.236 1.028 -26.224 1.00 91.06 665 GLY A N 1
ATOM 5209 C CA . GLY A 1 665 ? 23.112 0.889 -24.772 1.00 91.06 665 GLY A CA 1
ATOM 5210 C C . GLY A 1 665 ? 24.118 -0.087 -24.179 1.00 91.06 665 GLY A C 1
ATOM 5211 O O . GLY A 1 665 ? 25.205 -0.256 -24.724 1.00 91.06 665 GLY A O 1
ATOM 5212 N N . VAL A 1 666 ? 23.764 -0.710 -23.056 1.00 94.06 666 VAL A N 1
ATOM 5213 C CA . VAL A 1 666 ? 24.661 -1.548 -22.241 1.00 94.06 666 VAL A CA 1
ATOM 5214 C C . VAL A 1 666 ? 24.186 -3.003 -22.203 1.00 94.06 666 VAL A C 1
ATOM 5216 O O . VAL A 1 666 ? 22.986 -3.281 -22.294 1.00 94.06 666 VAL A O 1
ATOM 5219 N N . ALA A 1 667 ? 25.118 -3.949 -22.084 1.00 96.25 667 ALA A N 1
ATOM 5220 C CA . ALA A 1 667 ? 24.783 -5.353 -21.855 1.00 96.25 667 ALA A CA 1
ATOM 5221 C C . ALA A 1 667 ? 24.658 -5.612 -20.348 1.00 96.25 667 ALA A C 1
ATOM 5223 O O . ALA A 1 667 ? 25.589 -5.351 -19.593 1.00 96.25 667 ALA A O 1
ATOM 5224 N N . LEU A 1 668 ? 23.519 -6.144 -19.906 1.00 97.50 668 LEU A N 1
ATOM 5225 C CA . LEU A 1 668 ? 23.251 -6.400 -18.488 1.00 97.50 668 LEU A CA 1
ATOM 5226 C C . LEU A 1 668 ? 22.927 -7.871 -18.270 1.00 97.50 668 LEU A C 1
ATOM 5228 O O . LEU A 1 668 ? 22.246 -8.487 -19.092 1.00 97.50 668 LEU A O 1
ATOM 5232 N N . ARG A 1 669 ? 23.381 -8.424 -17.143 1.00 96.88 669 ARG A N 1
ATOM 5233 C CA . ARG A 1 669 ? 23.120 -9.805 -16.726 1.00 96.88 669 ARG A CA 1
ATOM 5234 C C . ARG A 1 669 ? 22.762 -9.848 -15.246 1.00 96.88 669 ARG A C 1
ATOM 5236 O O . ARG A 1 669 ? 23.521 -9.361 -14.419 1.00 96.88 669 ARG A O 1
ATOM 5243 N N . LEU A 1 670 ? 21.622 -10.446 -14.925 1.00 94.88 670 LEU A N 1
ATOM 5244 C CA . LEU A 1 670 ? 21.181 -10.642 -13.548 1.00 94.88 670 LEU A CA 1
ATOM 5245 C C . LEU A 1 670 ? 22.023 -11.719 -12.839 1.00 94.88 670 LEU A C 1
ATOM 5247 O O . LEU A 1 670 ? 22.581 -12.593 -13.514 1.00 94.88 670 LEU A O 1
ATOM 5251 N N . PRO A 1 671 ? 22.086 -11.706 -11.494 1.00 89.94 671 PRO A N 1
ATOM 5252 C CA . PRO A 1 671 ? 22.719 -12.774 -10.725 1.00 89.94 671 PRO A CA 1
ATOM 5253 C C . PRO A 1 671 ? 22.167 -14.160 -11.094 1.00 89.94 671 PRO A C 1
ATOM 5255 O O . PRO A 1 671 ? 20.959 -14.333 -11.251 1.00 89.94 671 PRO A O 1
ATOM 5258 N N . GLY A 1 672 ? 23.054 -15.152 -11.236 1.00 78.88 672 GLY A N 1
ATOM 5259 C CA . GLY A 1 672 ? 22.706 -16.471 -11.786 1.00 78.88 672 GLY A CA 1
ATOM 5260 C C . GLY A 1 672 ? 21.644 -17.235 -10.989 1.00 78.88 672 GLY A C 1
ATOM 5261 O O . GLY A 1 672 ? 20.776 -17.864 -11.599 1.00 78.88 672 GLY A O 1
ATOM 5262 N N . ASP A 1 673 ? 21.682 -17.108 -9.660 1.00 81.25 673 ASP A N 1
ATOM 5263 C CA . ASP A 1 673 ? 20.869 -17.885 -8.715 1.00 81.25 673 ASP A CA 1
ATOM 5264 C C . ASP A 1 673 ? 19.507 -17.242 -8.387 1.00 81.25 673 ASP A C 1
ATOM 5266 O O . ASP A 1 673 ? 18.744 -17.781 -7.578 1.00 81.25 673 ASP A O 1
ATOM 5270 N N . LEU A 1 674 ? 19.196 -16.069 -8.956 1.00 89.69 674 LEU A N 1
ATOM 5271 C CA . LEU A 1 674 ? 17.918 -15.379 -8.765 1.00 89.69 674 LEU A CA 1
ATOM 5272 C C . LEU A 1 674 ? 16.957 -15.687 -9.924 1.00 89.69 674 LEU A C 1
ATOM 5274 O O . LEU A 1 674 ? 17.025 -15.090 -10.998 1.00 89.69 674 LEU A O 1
ATOM 5278 N N . ASP A 1 675 ? 16.030 -16.611 -9.674 1.00 91.19 675 ASP A N 1
ATOM 5279 C CA . ASP A 1 675 ? 15.040 -17.088 -10.646 1.00 91.19 675 ASP A CA 1
ATOM 5280 C C . ASP A 1 675 ? 13.667 -16.459 -10.408 1.00 91.19 675 ASP A C 1
ATOM 5282 O O . ASP A 1 675 ? 12.796 -17.098 -9.825 1.00 91.19 675 ASP A O 1
ATOM 5286 N N . LEU A 1 676 ? 13.453 -15.215 -10.834 1.00 96.19 676 LEU A N 1
ATOM 5287 C CA . LEU A 1 676 ? 12.144 -14.567 -10.710 1.00 96.19 676 LEU A CA 1
ATOM 5288 C C . LEU A 1 676 ? 11.233 -14.923 -11.893 1.00 96.19 676 LEU A C 1
ATOM 5290 O O . LEU A 1 676 ? 11.547 -14.618 -13.042 1.00 96.19 676 LEU A O 1
ATOM 5294 N N . VAL A 1 677 ? 10.082 -15.527 -11.597 1.00 96.69 677 VAL A N 1
ATOM 5295 C CA . VAL A 1 677 ? 9.043 -15.902 -12.566 1.00 96.69 677 VAL A CA 1
ATOM 5296 C C . VAL A 1 677 ? 7.823 -15.009 -12.364 1.00 96.69 677 VAL A C 1
ATOM 5298 O O . VAL A 1 677 ? 7.401 -14.791 -11.227 1.00 96.69 677 VAL A O 1
ATOM 5301 N N . ASP A 1 678 ? 7.262 -14.489 -13.458 1.00 97.94 678 ASP A N 1
ATOM 5302 C CA . ASP A 1 678 ? 6.010 -13.731 -13.415 1.00 97.94 678 ASP A CA 1
ATOM 5303 C C . ASP A 1 678 ? 4.868 -14.677 -13.030 1.00 97.94 678 ASP A C 1
ATOM 5305 O O . ASP A 1 678 ? 4.560 -15.640 -13.736 1.00 97.94 678 ASP A O 1
ATOM 5309 N N . CYS A 1 679 ? 4.222 -14.405 -11.898 1.00 98.38 679 CYS A N 1
ATOM 5310 C CA . CYS A 1 679 ? 3.154 -15.253 -11.399 1.00 98.38 679 CYS A CA 1
ATOM 5311 C C . CYS A 1 679 ? 1.944 -15.273 -12.338 1.00 98.38 679 CYS A C 1
ATOM 5313 O O . CYS A 1 679 ? 1.166 -16.219 -12.254 1.00 98.38 679 CYS A O 1
ATOM 5315 N N . TYR A 1 680 ? 1.781 -14.304 -13.243 1.00 97.94 680 TYR A N 1
ATOM 5316 C CA . TYR A 1 680 ? 0.717 -14.265 -14.250 1.00 97.94 680 TYR A CA 1
ATOM 5317 C C . TYR A 1 680 ? 1.139 -14.796 -15.628 1.00 97.94 680 TYR A C 1
ATOM 5319 O O . TYR A 1 680 ? 0.305 -14.801 -16.526 1.00 97.94 680 TYR A O 1
ATOM 5327 N N . GLU A 1 681 ? 2.359 -15.316 -15.812 1.00 94.94 681 GLU A N 1
ATOM 5328 C CA . GLU A 1 681 ? 2.863 -15.722 -17.138 1.00 94.94 681 GLU A CA 1
ATOM 5329 C C . GLU A 1 681 ? 1.938 -16.710 -17.880 1.00 94.94 681 GLU A C 1
ATOM 5331 O O . GLU A 1 681 ? 1.676 -16.531 -19.068 1.00 94.94 681 GLU A O 1
ATOM 5336 N N . ASP A 1 682 ? 1.391 -17.712 -17.180 1.00 94.00 682 ASP A N 1
ATOM 5337 C CA . ASP A 1 682 ? 0.490 -18.715 -17.778 1.00 94.00 682 ASP A CA 1
ATOM 5338 C C . ASP A 1 682 ? -0.926 -18.185 -18.062 1.00 94.00 682 ASP A C 1
ATOM 5340 O O . ASP A 1 682 ? -1.708 -18.824 -18.765 1.00 94.00 682 ASP A O 1
ATOM 5344 N N . SER A 1 683 ? -1.297 -17.056 -17.457 1.00 94.75 683 SER A N 1
ATOM 5345 C CA . SER A 1 683 ? -2.612 -16.430 -17.602 1.00 94.75 683 SER A CA 1
ATOM 5346 C C . SER A 1 683 ? -2.466 -14.905 -17.548 1.00 94.75 683 SER A C 1
ATOM 5348 O O . SER A 1 683 ? -2.872 -14.296 -16.550 1.00 94.75 683 SER A O 1
ATOM 5350 N N . PRO A 1 684 ? -1.874 -14.286 -18.588 1.00 95.06 684 PRO A N 1
ATOM 5351 C CA . PRO A 1 684 ? -1.579 -12.861 -18.584 1.00 95.06 684 PRO A CA 1
ATOM 5352 C C . PRO A 1 684 ? -2.841 -12.012 -18.447 1.00 95.06 684 PRO A C 1
ATOM 5354 O O . PRO A 1 684 ? -3.900 -12.341 -18.986 1.00 95.06 684 PRO A O 1
ATOM 5357 N N . LEU A 1 685 ? -2.715 -10.888 -17.749 1.00 96.06 685 LEU A N 1
ATOM 5358 C CA . LEU A 1 685 ? -3.773 -9.888 -17.662 1.00 96.06 685 LEU A CA 1
ATOM 5359 C C . LEU A 1 685 ? -3.831 -9.081 -18.963 1.00 96.06 685 LEU A C 1
ATOM 5361 O O . LEU A 1 685 ? -2.789 -8.721 -19.515 1.00 96.06 685 LEU A O 1
ATOM 5365 N N . ALA A 1 686 ? -5.044 -8.771 -19.429 1.00 96.00 686 ALA A N 1
ATOM 5366 C CA . ALA A 1 686 ? -5.247 -7.876 -20.570 1.00 96.00 686 ALA A CA 1
ATOM 5367 C C . ALA A 1 686 ? -4.777 -6.446 -20.251 1.00 96.00 686 ALA A C 1
ATOM 5369 O O . ALA A 1 686 ? -4.192 -5.772 -21.096 1.00 96.00 686 ALA A O 1
ATOM 5370 N N . PHE A 1 687 ? -5.027 -6.012 -19.019 1.00 98.38 687 PHE A N 1
ATOM 5371 C CA . PHE A 1 687 ? -4.556 -4.762 -18.448 1.00 98.38 687 PHE A CA 1
ATOM 5372 C C . PHE A 1 687 ? -4.552 -4.866 -16.921 1.00 98.38 687 PHE A C 1
ATOM 5374 O O . PHE A 1 687 ? -5.259 -5.691 -16.334 1.00 98.38 687 PHE A O 1
ATOM 5381 N N . SER A 1 688 ? -3.774 -3.997 -16.289 1.00 98.44 688 SER A N 1
ATOM 5382 C CA . SER A 1 688 ? -3.841 -3.713 -14.860 1.00 98.44 688 SER A CA 1
ATOM 5383 C C . SER A 1 688 ? -4.082 -2.229 -14.588 1.00 98.44 688 SER A C 1
ATOM 5385 O O . SER A 1 688 ? -4.624 -1.934 -13.542 1.00 98.44 688 SER A O 1
ATOM 5387 N N . ASN A 1 689 ? -3.798 -1.323 -15.530 1.00 98.69 689 ASN A N 1
ATOM 5388 C CA . ASN A 1 689 ? -4.216 0.083 -15.524 1.00 98.69 689 ASN A CA 1
ATOM 5389 C C . ASN A 1 689 ? -5.204 0.339 -16.675 1.00 98.69 689 ASN A C 1
ATOM 5391 O O . ASN A 1 689 ? -4.994 -0.172 -17.783 1.00 98.69 689 ASN A O 1
ATOM 5395 N N . PHE A 1 690 ? -6.270 1.105 -16.423 1.00 98.44 690 PHE A N 1
ATOM 5396 C CA . PHE A 1 690 ? -7.271 1.439 -17.441 1.00 98.44 690 PHE A CA 1
ATOM 5397 C C . PHE A 1 690 ? -7.841 2.848 -17.251 1.00 98.44 690 PHE A C 1
ATOM 5399 O O . PHE A 1 690 ? -8.723 3.061 -16.422 1.00 98.44 690 PHE A O 1
ATOM 5406 N N . VAL A 1 691 ? -7.429 3.792 -18.095 1.00 98.00 691 VAL A N 1
ATOM 5407 C CA . VAL A 1 691 ? -7.892 5.188 -18.085 1.00 98.00 691 VAL A CA 1
ATOM 5408 C C . VAL A 1 691 ? -8.357 5.638 -19.474 1.00 98.00 691 VAL A C 1
ATOM 5410 O O . VAL A 1 691 ? -8.307 4.890 -20.453 1.00 98.00 691 VAL A O 1
ATOM 5413 N N . SER A 1 692 ? -8.835 6.880 -19.597 1.00 96.31 692 SER A N 1
ATOM 5414 C CA . SER A 1 692 ? -9.195 7.438 -20.905 1.00 96.31 692 SER A CA 1
ATOM 5415 C C . SER A 1 692 ? -7.961 7.505 -21.812 1.00 96.31 692 SER A C 1
ATOM 5417 O O . SER A 1 692 ? -6.968 8.149 -21.488 1.00 96.31 692 SER A O 1
ATOM 5419 N N . GLY A 1 693 ? -8.024 6.828 -22.960 1.00 94.31 693 GLY A N 1
ATOM 5420 C CA . GLY A 1 693 ? -6.960 6.843 -23.968 1.00 94.31 693 GLY A CA 1
ATOM 5421 C C . GLY A 1 693 ? -5.743 5.961 -23.666 1.00 94.31 693 GLY A C 1
ATOM 5422 O O . GLY A 1 693 ? -4.880 5.840 -24.533 1.00 94.31 693 GLY A O 1
ATOM 5423 N N . PHE A 1 694 ? -5.675 5.306 -22.503 1.00 96.44 694 PHE A N 1
ATOM 5424 C CA . PHE A 1 694 ? -4.561 4.428 -22.149 1.00 96.44 694 PHE A CA 1
ATOM 5425 C C . PHE A 1 694 ? -5.015 3.233 -21.309 1.00 96.44 694 PHE A C 1
ATOM 5427 O O . PHE A 1 694 ? -5.753 3.370 -20.341 1.00 96.44 694 PHE A O 1
ATOM 5434 N N . GLN A 1 695 ? -4.543 2.047 -21.679 1.00 97.06 695 GLN A N 1
ATOM 5435 C CA . GLN A 1 695 ? -4.741 0.812 -20.927 1.00 97.06 695 GLN A CA 1
ATOM 5436 C C . GLN A 1 695 ? -3.528 -0.090 -21.145 1.00 97.06 695 GLN A C 1
ATOM 5438 O O . GLN A 1 695 ? -3.032 -0.214 -22.270 1.00 97.06 695 GLN A O 1
ATOM 5443 N N . ALA A 1 696 ? -3.029 -0.709 -20.081 1.00 97.69 696 ALA A N 1
ATOM 5444 C CA . ALA A 1 696 ? -1.859 -1.575 -20.152 1.00 97.69 696 ALA A CA 1
ATOM 5445 C C . ALA A 1 696 ? -1.739 -2.478 -18.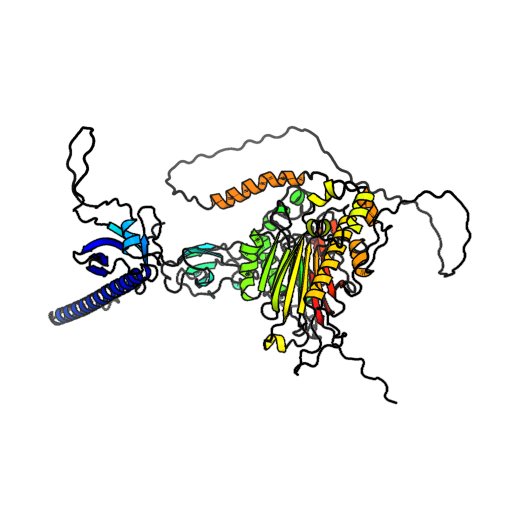924 1.00 97.69 696 ALA A C 1
ATOM 5447 O O . ALA A 1 696 ? -2.247 -2.164 -17.850 1.00 97.69 696 ALA A O 1
ATOM 5448 N N . THR A 1 697 ? -1.011 -3.584 -19.066 1.00 98.44 697 THR A N 1
ATOM 5449 C CA . THR A 1 697 ? -0.519 -4.372 -17.928 1.00 98.44 697 THR A CA 1
ATOM 5450 C C . THR A 1 697 ? 0.800 -3.775 -17.458 1.00 98.44 697 THR A C 1
ATOM 5452 O O . THR A 1 697 ? 1.793 -3.818 -18.186 1.00 98.44 697 THR A O 1
ATOM 5455 N N . LEU A 1 698 ? 0.783 -3.180 -16.268 1.00 98.75 698 LEU A N 1
ATOM 5456 C CA . LEU A 1 698 ? 1.908 -2.476 -15.645 1.00 98.75 698 LEU A CA 1
ATOM 5457 C C . LEU A 1 698 ? 2.296 -3.073 -14.286 1.00 98.75 698 LEU A C 1
ATOM 5459 O O . LEU A 1 698 ? 3.443 -2.924 -13.863 1.00 98.75 698 LEU A O 1
ATOM 5463 N N . ASP A 1 699 ? 1.371 -3.778 -13.638 1.00 98.88 699 ASP A N 1
ATOM 5464 C CA . ASP A 1 699 ? 1.534 -4.357 -12.308 1.00 98.88 699 ASP A CA 1
ATOM 5465 C C . ASP A 1 699 ? 1.915 -5.834 -12.396 1.00 98.88 699 ASP A C 1
ATOM 5467 O O . ASP A 1 699 ? 1.292 -6.606 -13.130 1.00 98.88 699 ASP A O 1
ATOM 5471 N N . TYR A 1 700 ? 2.913 -6.242 -11.611 1.00 98.81 700 TYR A N 1
ATOM 5472 C CA . TYR A 1 700 ? 3.442 -7.606 -11.639 1.00 98.81 700 TYR A CA 1
ATOM 5473 C C . TYR A 1 700 ? 3.702 -8.146 -10.232 1.00 98.81 700 TYR A C 1
ATOM 5475 O O . TYR A 1 700 ? 4.095 -7.420 -9.315 1.00 98.81 700 TYR A O 1
ATOM 5483 N N . ILE A 1 701 ? 3.529 -9.462 -10.083 1.00 98.88 701 ILE A N 1
ATOM 5484 C CA . ILE A 1 701 ? 4.007 -10.232 -8.930 1.00 98.88 701 ILE A CA 1
ATOM 5485 C C . ILE A 1 701 ? 5.007 -11.252 -9.463 1.00 98.88 701 ILE A C 1
ATOM 5487 O O . ILE A 1 701 ? 4.628 -12.234 -10.096 1.00 98.88 701 ILE A O 1
ATOM 5491 N N . TYR A 1 702 ? 6.285 -11.030 -9.190 1.00 98.75 702 TYR A N 1
ATOM 5492 C CA . TYR A 1 702 ? 7.351 -11.985 -9.451 1.00 98.75 702 TYR A CA 1
ATOM 5493 C C . TYR A 1 702 ? 7.624 -12.817 -8.200 1.00 98.75 702 TYR A C 1
ATOM 5495 O O . TYR A 1 702 ? 7.723 -12.278 -7.099 1.00 98.75 702 TYR A O 1
ATOM 5503 N N . ALA A 1 703 ? 7.790 -14.124 -8.359 1.00 98.19 703 ALA A N 1
ATOM 5504 C CA . ALA A 1 703 ? 8.178 -15.017 -7.272 1.00 98.19 703 ALA A CA 1
ATOM 5505 C C . ALA A 1 703 ? 9.355 -15.892 -7.698 1.00 98.19 703 ALA A C 1
ATOM 5507 O O . ALA A 1 703 ? 9.511 -16.196 -8.882 1.00 98.19 703 ALA A O 1
ATOM 5508 N N . SER A 1 704 ? 10.192 -16.295 -6.742 1.00 95.81 704 SER A N 1
ATOM 5509 C CA . SER A 1 704 ? 11.271 -17.231 -7.032 1.00 95.81 704 SER A CA 1
ATOM 5510 C C . SER A 1 704 ? 10.722 -18.586 -7.488 1.00 95.81 704 SER A C 1
ATOM 5512 O O . SER A 1 704 ? 9.613 -18.986 -7.117 1.00 95.81 704 SER A O 1
ATOM 5514 N N . SER A 1 705 ? 11.511 -19.323 -8.270 1.00 93.19 705 SER A N 1
ATOM 5515 C CA . SER A 1 705 ? 11.144 -20.646 -8.797 1.00 93.19 705 SER A CA 1
ATOM 5516 C C . SER A 1 705 ? 10.842 -21.696 -7.713 1.00 93.19 705 SER A C 1
ATOM 5518 O O . SER A 1 705 ? 10.275 -22.743 -8.033 1.00 93.19 705 SER A O 1
ATOM 5520 N N . ASP A 1 706 ? 11.129 -21.407 -6.440 1.00 92.56 706 ASP A N 1
ATOM 5521 C CA . ASP A 1 706 ? 10.715 -22.182 -5.265 1.00 92.56 706 ASP A CA 1
ATOM 5522 C C . ASP A 1 706 ? 9.189 -22.274 -5.106 1.00 92.56 706 ASP A C 1
ATOM 5524 O O . ASP A 1 706 ? 8.683 -23.209 -4.483 1.00 92.56 706 ASP A O 1
ATOM 5528 N N . PHE A 1 707 ? 8.441 -21.319 -5.663 1.00 94.25 707 PHE A N 1
ATOM 5529 C CA . PHE A 1 707 ? 6.989 -21.272 -5.562 1.00 94.25 707 PHE A CA 1
ATOM 5530 C C . PHE A 1 707 ? 6.290 -21.856 -6.791 1.00 94.25 707 PHE A C 1
ATOM 5532 O O . PHE A 1 707 ? 6.772 -21.817 -7.925 1.00 94.25 707 PHE A O 1
ATOM 5539 N N . LYS A 1 708 ? 5.096 -22.393 -6.554 1.00 93.88 708 LYS A N 1
ATOM 5540 C CA . LYS A 1 708 ? 4.095 -22.730 -7.561 1.00 93.88 708 LYS A CA 1
ATOM 5541 C C . LYS A 1 708 ? 2.872 -21.844 -7.343 1.00 93.88 708 LYS A C 1
ATOM 5543 O O . LYS A 1 708 ? 2.358 -21.773 -6.229 1.00 93.88 708 LYS A O 1
ATOM 5548 N N . VAL A 1 709 ? 2.371 -21.232 -8.411 1.00 94.94 709 VAL A N 1
ATOM 5549 C CA . VAL A 1 709 ? 1.093 -20.510 -8.385 1.00 94.94 709 VAL A CA 1
ATOM 5550 C C . VAL A 1 709 ? -0.055 -21.522 -8.364 1.00 94.94 709 VAL A C 1
ATOM 5552 O O . VAL A 1 709 ? -0.122 -22.399 -9.227 1.00 94.94 709 VAL A O 1
ATOM 5555 N N . VAL A 1 710 ? -0.943 -21.426 -7.373 1.00 92.62 710 VAL A N 1
ATOM 5556 C CA . VAL A 1 710 ? -2.109 -22.317 -7.224 1.00 92.62 710 VAL A CA 1
ATOM 5557 C C . VAL A 1 710 ? -3.433 -21.632 -7.555 1.00 92.62 710 VAL A C 1
ATOM 5559 O O . VAL A 1 710 ? -4.361 -22.309 -7.988 1.00 92.62 710 VAL A O 1
ATOM 5562 N N . ALA A 1 711 ? -3.513 -20.308 -7.409 1.00 93.75 711 ALA A N 1
ATOM 5563 C CA . ALA A 1 711 ? -4.651 -19.504 -7.848 1.00 93.75 711 ALA A CA 1
ATOM 5564 C C . ALA A 1 711 ? -4.195 -18.093 -8.241 1.00 93.75 711 ALA A C 1
ATOM 5566 O O . ALA A 1 711 ? -3.164 -17.610 -7.770 1.00 93.75 711 ALA A O 1
ATOM 5567 N N . ARG A 1 712 ? -4.978 -17.434 -9.100 1.00 95.31 712 ARG A N 1
ATOM 5568 C CA . ARG A 1 712 ? -4.763 -16.058 -9.566 1.00 95.31 712 ARG A CA 1
ATOM 5569 C C . ARG A 1 712 ? -6.090 -15.321 -9.517 1.00 95.31 712 ARG A C 1
ATOM 5571 O O . ARG A 1 712 ? -7.098 -15.884 -9.943 1.00 95.31 712 ARG A O 1
ATOM 5578 N N . LEU A 1 713 ? -6.089 -14.086 -9.032 1.00 96.31 713 LEU A N 1
ATOM 5579 C CA . LEU A 1 713 ? -7.236 -13.198 -9.167 1.00 96.31 713 LEU A CA 1
ATOM 5580 C C . LEU A 1 713 ? -7.397 -12.903 -10.665 1.00 96.31 713 LEU A C 1
ATOM 5582 O O . LEU A 1 713 ? -6.479 -12.332 -11.258 1.00 96.31 713 LEU A O 1
ATOM 5586 N N . PRO A 1 714 ? -8.497 -13.328 -11.310 1.00 95.94 714 PRO A N 1
ATOM 5587 C CA . PRO A 1 714 ? -8.618 -13.215 -12.758 1.00 95.94 714 PRO A CA 1
ATOM 5588 C C . PRO A 1 714 ? -8.590 -11.754 -13.210 1.00 95.94 714 PRO A C 1
ATOM 5590 O O . PRO A 1 714 ? -8.884 -10.843 -12.437 1.00 95.94 714 PRO A O 1
ATOM 5593 N N . GLY A 1 715 ? -8.239 -11.523 -14.474 1.00 94.88 715 GLY A N 1
ATOM 5594 C CA . GLY A 1 715 ? -8.450 -10.225 -15.112 1.00 94.88 715 GLY A CA 1
ATOM 5595 C C . GLY A 1 715 ? -9.937 -9.928 -15.316 1.00 94.88 715 GLY A C 1
ATOM 5596 O O . GLY A 1 715 ? -10.809 -10.712 -14.941 1.00 94.88 715 GLY A O 1
ATOM 5597 N N . VAL A 1 716 ? -10.224 -8.792 -15.941 1.00 95.50 716 VAL A N 1
ATOM 5598 C CA . VAL A 1 716 ? -11.585 -8.373 -16.295 1.00 95.50 716 VAL A CA 1
ATOM 5599 C C . VAL A 1 716 ? -11.628 -8.045 -17.781 1.00 95.50 716 VAL A C 1
ATOM 5601 O O . VAL A 1 716 ? -10.613 -7.664 -18.364 1.00 95.50 716 VAL A O 1
ATOM 5604 N N . SER A 1 717 ? -12.789 -8.217 -18.409 1.00 95.56 717 SER A N 1
ATOM 5605 C CA . SER A 1 717 ? -12.963 -7.839 -19.811 1.00 95.56 717 SER A CA 1
ATOM 5606 C C . SER A 1 717 ? -12.935 -6.321 -19.965 1.00 95.56 717 SER A C 1
ATOM 5608 O O . SER A 1 717 ? -13.519 -5.598 -19.153 1.00 95.56 717 SER A O 1
ATOM 5610 N N . GLU A 1 718 ? -12.336 -5.853 -21.051 1.00 96.06 718 GLU A N 1
ATOM 5611 C CA . GLU A 1 718 ? -12.297 -4.441 -21.419 1.00 96.06 718 GLU A CA 1
ATOM 5612 C C . GLU A 1 718 ? -13.700 -3.842 -21.568 1.00 96.06 718 GLU A C 1
ATOM 5614 O O . GLU A 1 718 ? -13.946 -2.734 -21.098 1.00 96.06 718 GLU A O 1
ATOM 5619 N N . GLU A 1 719 ? -14.650 -4.584 -22.142 1.00 96.44 719 GLU A N 1
ATOM 5620 C CA . GLU A 1 719 ? -16.033 -4.138 -22.323 1.00 96.44 719 GLU A CA 1
ATOM 5621 C C . GLU A 1 719 ? -16.704 -3.808 -20.984 1.00 96.44 719 GLU A C 1
ATOM 5623 O O . GLU A 1 719 ? -17.399 -2.797 -20.867 1.00 96.44 719 GLU A O 1
ATOM 5628 N N . ALA A 1 720 ? -16.457 -4.627 -19.959 1.00 95.50 720 ALA A N 1
ATOM 5629 C CA . ALA A 1 720 ? -17.019 -4.434 -18.625 1.00 95.50 720 ALA A CA 1
ATOM 5630 C C . ALA A 1 720 ? -16.463 -3.182 -17.929 1.00 95.50 720 ALA A C 1
ATOM 5632 O O . ALA A 1 720 ? -17.199 -2.499 -17.220 1.00 95.50 720 ALA A O 1
ATOM 5633 N N . VAL A 1 721 ? -15.189 -2.844 -18.153 1.00 96.94 721 VAL A N 1
ATOM 5634 C CA . VAL A 1 721 ? -14.589 -1.612 -17.617 1.00 96.94 721 VAL A CA 1
ATOM 5635 C C . VAL A 1 721 ? -15.021 -0.391 -18.435 1.00 96.94 721 VAL A C 1
ATOM 5637 O O . VAL A 1 721 ? -15.436 0.613 -17.857 1.00 96.94 721 VAL A O 1
ATOM 5640 N N . ARG A 1 722 ? -15.045 -0.488 -19.774 1.00 96.19 722 ARG A N 1
ATOM 5641 C CA . ARG A 1 722 ? -15.540 0.578 -20.668 1.00 96.19 722 ARG A CA 1
ATOM 5642 C C . ARG A 1 722 ? -17.001 0.940 -20.418 1.00 96.19 722 ARG A C 1
ATOM 5644 O O . ARG A 1 722 ? -17.363 2.097 -20.618 1.00 96.19 722 ARG A O 1
ATOM 5651 N N . ALA A 1 723 ? -17.828 0.007 -19.944 1.00 96.12 723 ALA A N 1
ATOM 5652 C CA . ALA A 1 723 ? -19.206 0.293 -19.536 1.00 96.12 723 ALA A CA 1
ATOM 5653 C C . ALA A 1 723 ? -19.299 1.365 -18.426 1.00 96.12 723 ALA A C 1
ATOM 5655 O O . ALA A 1 723 ? -20.335 2.012 -18.282 1.00 96.12 723 ALA A O 1
ATOM 5656 N N . HIS A 1 724 ? -18.208 1.595 -17.686 1.00 95.94 724 HIS A N 1
ATOM 5657 C CA . HIS A 1 724 ? -18.070 2.650 -16.680 1.00 95.94 724 HIS A CA 1
ATOM 5658 C C . HIS A 1 724 ? -17.140 3.800 -17.119 1.00 95.94 724 HIS A C 1
ATOM 5660 O O . HIS A 1 724 ? -16.786 4.645 -16.300 1.00 95.94 724 HIS A O 1
ATOM 5666 N N . GLY A 1 725 ? -16.741 3.848 -18.395 1.00 95.81 725 GLY A N 1
ATOM 5667 C CA . GLY A 1 725 ? -15.799 4.820 -18.964 1.00 95.81 725 GLY A CA 1
ATOM 5668 C C . GLY A 1 725 ? -14.324 4.452 -18.766 1.00 95.81 725 GLY A C 1
ATOM 5669 O O . GLY A 1 725 ? -13.540 4.576 -19.705 1.00 95.81 725 GLY A O 1
ATOM 5670 N N . GLY A 1 726 ? -13.966 3.945 -17.587 1.00 97.06 726 GLY A N 1
ATOM 5671 C CA . GLY A 1 726 ? -12.614 3.535 -17.209 1.00 97.06 726 GLY A CA 1
ATOM 5672 C C . GLY A 1 726 ? -12.485 3.377 -15.692 1.00 97.06 726 GLY A C 1
ATOM 5673 O O . GLY A 1 726 ? -13.490 3.200 -14.996 1.00 97.06 726 GLY A O 1
ATOM 5674 N N . LEU A 1 727 ? -11.259 3.453 -15.180 1.00 98.12 727 LEU A N 1
ATOM 5675 C CA . LEU A 1 727 ? -10.926 3.416 -13.758 1.00 98.12 727 LEU A CA 1
ATOM 5676 C C . LEU A 1 727 ? -10.176 4.708 -13.340 1.00 98.12 727 LEU A C 1
ATOM 5678 O O . LEU A 1 727 ? -9.374 5.214 -14.119 1.00 98.12 727 LEU A O 1
ATOM 5682 N N . PRO A 1 728 ? -10.375 5.243 -12.117 1.00 97.94 728 PRO A N 1
ATOM 5683 C CA . PRO A 1 728 ? -11.329 4.799 -11.108 1.00 97.94 728 PRO A CA 1
ATOM 5684 C C . PRO A 1 728 ? -12.767 5.092 -11.538 1.00 97.94 728 PRO A C 1
ATOM 5686 O O . PRO A 1 728 ? -13.034 5.936 -12.391 1.00 97.94 728 PRO A O 1
ATOM 5689 N N . CYS A 1 729 ? -13.724 4.425 -10.904 1.00 97.00 729 CYS A N 1
ATOM 5690 C CA . CYS A 1 729 ? -15.143 4.674 -11.140 1.00 97.00 729 CYS A CA 1
ATOM 5691 C C . CYS A 1 729 ? -15.934 4.580 -9.831 1.00 97.00 729 CYS A C 1
ATOM 5693 O O . CYS A 1 729 ? -15.382 4.297 -8.773 1.00 97.00 729 CYS A O 1
ATOM 5695 N N . HIS A 1 730 ? -17.250 4.791 -9.898 1.00 95.94 730 HIS A N 1
ATOM 5696 C CA . HIS A 1 730 ? -18.123 4.877 -8.719 1.00 95.94 730 HIS A CA 1
ATOM 5697 C C . HIS A 1 730 ? -18.051 3.699 -7.728 1.00 95.94 730 HIS A C 1
ATOM 5699 O O . HIS A 1 730 ? -18.438 3.862 -6.576 1.00 95.94 730 HIS A O 1
ATOM 5705 N N . GLY A 1 731 ? -17.602 2.518 -8.166 1.00 96.00 731 GLY A N 1
ATOM 5706 C CA . GLY A 1 731 ? -17.452 1.331 -7.323 1.00 96.00 731 GLY A CA 1
ATOM 5707 C C . GLY A 1 731 ? -16.048 0.728 -7.311 1.00 96.00 731 GLY A C 1
ATOM 5708 O O . GLY A 1 731 ? -15.891 -0.370 -6.783 1.00 96.00 731 GLY A O 1
ATOM 5709 N N . TYR A 1 732 ? -15.036 1.411 -7.866 1.00 97.81 732 TYR A N 1
ATOM 5710 C CA . TYR A 1 732 ? -13.645 0.947 -7.827 1.00 97.81 732 TYR A CA 1
ATOM 5711 C C . TYR A 1 732 ? -12.661 2.111 -7.570 1.00 97.81 732 TYR A C 1
ATOM 5713 O O . TYR A 1 732 ? -12.700 3.099 -8.304 1.00 97.81 732 TYR A O 1
ATOM 5721 N N . PRO A 1 733 ? -11.788 2.031 -6.542 1.00 97.75 733 PRO A N 1
ATOM 5722 C CA . PRO A 1 733 ? -11.117 3.206 -5.962 1.00 97.75 733 PRO A CA 1
ATOM 5723 C C . PRO A 1 733 ? -9.797 3.647 -6.610 1.00 97.75 733 PRO A C 1
ATOM 5725 O O . PRO A 1 733 ? -9.198 4.619 -6.146 1.00 97.75 733 PRO A O 1
ATOM 5728 N N . SER A 1 734 ? -9.307 2.926 -7.610 1.00 98.44 734 SER A N 1
ATOM 5729 C CA . SER A 1 734 ? -8.022 3.190 -8.264 1.00 98.44 734 SER A CA 1
ATOM 5730 C C . SER A 1 734 ? -8.180 3.060 -9.773 1.00 98.44 734 SER A C 1
ATOM 5732 O O . SER A 1 734 ? -9.106 2.387 -10.221 1.00 98.44 734 SER A O 1
ATOM 5734 N N . ASP A 1 735 ? -7.308 3.715 -10.532 1.00 98.50 735 ASP A N 1
ATOM 5735 C CA . ASP A 1 735 ? -7.122 3.528 -11.974 1.00 98.50 735 ASP A CA 1
ATOM 5736 C C . ASP A 1 735 ? -6.387 2.224 -12.322 1.00 98.50 735 ASP A C 1
ATOM 5738 O O . ASP A 1 735 ? -6.485 1.725 -13.448 1.00 98.50 735 ASP A O 1
ATOM 5742 N N . HIS A 1 736 ? -5.719 1.628 -11.334 1.00 98.75 736 HIS A N 1
ATOM 5743 C CA . HIS A 1 736 ? -5.181 0.277 -11.411 1.00 98.75 736 HIS A CA 1
ATOM 5744 C C . HIS A 1 736 ? -6.151 -0.745 -10.828 1.00 98.75 736 HIS A C 1
ATOM 5746 O O . HIS A 1 736 ? -6.921 -0.429 -9.936 1.00 98.75 736 HIS A O 1
ATOM 5752 N N . LEU A 1 737 ? -6.078 -1.994 -11.272 1.00 98.56 737 LEU A N 1
ATOM 5753 C CA . LEU A 1 737 ? -6.718 -3.154 -10.672 1.00 98.56 737 LEU A CA 1
ATOM 5754 C C . LEU A 1 737 ? -5.766 -3.792 -9.663 1.00 98.56 737 LEU A C 1
ATOM 5756 O O . LEU A 1 737 ? -4.620 -4.093 -9.991 1.00 98.56 737 LEU A O 1
ATOM 5760 N N . ALA A 1 738 ? -6.264 -4.122 -8.472 1.00 98.50 738 ALA A N 1
ATOM 5761 C CA . ALA A 1 738 ? -5.538 -5.009 -7.571 1.00 98.50 738 ALA A CA 1
ATOM 5762 C C . ALA A 1 738 ? -5.266 -6.351 -8.267 1.00 98.50 738 ALA A C 1
ATOM 5764 O O . ALA A 1 738 ? -6.143 -6.889 -8.951 1.00 98.50 738 ALA A O 1
ATOM 5765 N N . ILE A 1 739 ? -4.072 -6.908 -8.074 1.00 98.69 739 ILE A N 1
ATOM 5766 C CA . ILE A 1 739 ? -3.697 -8.247 -8.538 1.00 98.69 739 ILE A CA 1
ATOM 5767 C C . ILE A 1 739 ? -3.336 -9.107 -7.331 1.00 98.69 739 ILE A C 1
ATOM 5769 O O . ILE A 1 739 ? -2.716 -8.630 -6.381 1.00 98.69 739 ILE A O 1
ATOM 5773 N N . ALA A 1 740 ? -3.728 -10.381 -7.344 1.00 98.31 740 ALA A N 1
ATOM 5774 C CA . ALA A 1 740 ? -3.426 -11.296 -6.248 1.00 98.31 740 ALA A CA 1
ATOM 5775 C C . ALA A 1 740 ? -3.159 -12.722 -6.727 1.00 98.31 740 ALA A C 1
ATOM 5777 O O . ALA A 1 740 ? -3.751 -13.181 -7.702 1.00 98.31 740 ALA A O 1
ATOM 5778 N N . VAL A 1 741 ? -2.268 -13.428 -6.041 1.00 97.38 741 VAL A N 1
ATOM 5779 C CA . VAL A 1 741 ? -1.944 -14.829 -6.321 1.00 97.38 741 VAL A CA 1
ATOM 5780 C C . VAL A 1 741 ? -1.842 -15.618 -5.028 1.00 97.38 741 VAL A C 1
ATOM 5782 O O . VAL A 1 741 ? -1.365 -15.105 -4.017 1.00 97.38 741 VAL A O 1
ATOM 5785 N N . ASP A 1 742 ? -2.252 -16.880 -5.080 1.00 95.75 742 ASP A N 1
ATOM 5786 C CA . ASP A 1 742 ? -1.977 -17.850 -4.027 1.00 95.75 742 ASP A CA 1
ATOM 5787 C C . ASP A 1 742 ? -0.753 -18.671 -4.450 1.00 95.75 742 ASP A C 1
ATOM 5789 O O . ASP A 1 742 ? -0.748 -19.299 -5.514 1.00 95.75 742 ASP A O 1
ATOM 5793 N N . LEU A 1 743 ? 0.296 -18.653 -3.630 1.00 94.38 743 LEU A N 1
ATOM 5794 C CA . LEU A 1 743 ? 1.570 -19.329 -3.868 1.00 94.38 743 LEU A CA 1
ATOM 5795 C C . LEU A 1 743 ? 1.747 -20.500 -2.904 1.00 94.38 743 LEU A C 1
ATOM 5797 O O . LEU A 1 743 ? 1.478 -20.380 -1.714 1.00 94.38 743 LEU A O 1
ATOM 5801 N N . GLN A 1 744 ? 2.251 -21.626 -3.391 1.00 92.12 744 GLN A N 1
ATOM 5802 C CA . GLN A 1 744 ? 2.634 -22.767 -2.563 1.00 92.12 744 GLN A CA 1
ATOM 5803 C C . GLN A 1 744 ? 4.120 -23.060 -2.759 1.00 92.12 744 GLN A C 1
ATOM 5805 O O . GLN A 1 744 ? 4.600 -23.065 -3.893 1.00 92.12 744 GLN A O 1
ATOM 5810 N N . LEU A 1 745 ? 4.857 -23.305 -1.676 1.00 90.44 745 LEU A N 1
ATOM 5811 C CA . LEU A 1 745 ? 6.252 -23.731 -1.775 1.00 90.44 745 LEU A CA 1
ATOM 5812 C C . LEU A 1 745 ? 6.314 -25.136 -2.390 1.00 90.44 745 LEU A C 1
ATOM 5814 O O . LEU A 1 745 ? 5.547 -26.023 -2.011 1.00 90.44 745 LEU A O 1
ATOM 5818 N N . LYS A 1 746 ? 7.218 -25.351 -3.343 1.00 88.56 746 LYS A N 1
ATOM 5819 C CA . LYS A 1 746 ? 7.453 -26.676 -3.925 1.00 88.56 746 LYS A CA 1
ATOM 5820 C C . LYS A 1 746 ? 8.093 -27.581 -2.869 1.00 88.56 746 LYS A C 1
ATOM 5822 O O . LYS A 1 746 ? 9.064 -27.190 -2.220 1.00 88.56 746 LYS A O 1
ATOM 5827 N N . SER A 1 747 ? 7.560 -28.791 -2.689 1.00 71.00 747 SER A N 1
ATOM 5828 C CA . SER A 1 747 ? 8.190 -29.788 -1.825 1.00 71.00 747 SER A CA 1
ATOM 5829 C C . SER A 1 747 ? 9.544 -30.177 -2.415 1.00 71.00 747 SER A C 1
ATOM 5831 O O . SER A 1 747 ? 9.660 -30.490 -3.599 1.00 71.00 747 SER A O 1
ATOM 5833 N N . THR A 1 748 ? 10.586 -30.183 -1.587 1.00 53.50 748 THR A N 1
ATOM 5834 C CA . THR A 1 748 ? 11.862 -30.807 -1.943 1.00 53.50 748 THR A CA 1
ATOM 5835 C C . THR A 1 748 ? 11.737 -32.319 -1.762 1.00 53.50 748 THR A C 1
ATOM 5837 O O . THR A 1 748 ? 12.392 -32.892 -0.896 1.00 53.50 748 THR A O 1
ATOM 5840 N N . GLU A 1 749 ? 10.846 -32.974 -2.503 1.00 38.19 749 GLU A N 1
ATOM 5841 C CA . GLU A 1 749 ? 10.916 -34.428 -2.630 1.00 38.19 749 GLU A CA 1
ATOM 5842 C C . GLU A 1 749 ? 12.002 -34.737 -3.657 1.00 38.19 749 GLU A C 1
ATOM 5844 O O . GLU A 1 749 ? 11.913 -34.364 -4.828 1.00 38.19 749 GLU A O 1
ATOM 5849 N N . SER A 1 750 ? 13.084 -35.362 -3.189 1.00 32.56 750 SER A N 1
ATOM 5850 C CA . SER A 1 750 ? 14.053 -36.018 -4.061 1.00 32.56 750 SER A CA 1
ATOM 5851 C C . SER A 1 750 ? 13.281 -36.936 -5.011 1.00 32.56 750 SER A C 1
ATOM 5853 O O . SER A 1 750 ? 12.356 -37.599 -4.541 1.00 32.56 750 SER A O 1
ATOM 5855 N N . PRO A 1 751 ? 13.617 -37.002 -6.312 1.00 33.31 751 PRO A N 1
ATOM 5856 C CA . PRO A 1 751 ? 12.959 -37.936 -7.211 1.00 33.31 751 PRO A CA 1
ATOM 5857 C C . PRO A 1 751 ? 13.137 -39.342 -6.633 1.00 33.31 751 PRO A C 1
ATOM 5859 O O . PRO A 1 751 ? 14.250 -39.872 -6.613 1.00 33.31 751 PRO A O 1
ATOM 5862 N N . GLU A 1 752 ? 12.062 -39.915 -6.087 1.00 36.16 752 GLU A N 1
ATOM 5863 C CA . GLU A 1 752 ? 12.065 -41.302 -5.654 1.00 36.16 752 GLU A CA 1
ATOM 5864 C C . GLU A 1 752 ? 12.495 -42.143 -6.849 1.00 36.16 752 GLU A C 1
ATOM 5866 O O . GLU A 1 752 ? 11.970 -42.002 -7.955 1.00 36.16 752 GLU A O 1
ATOM 5871 N N . ASN A 1 753 ? 13.496 -42.989 -6.612 1.00 36.03 753 ASN A N 1
ATOM 5872 C CA . ASN A 1 753 ? 13.998 -43.976 -7.547 1.00 36.03 753 ASN A CA 1
ATOM 5873 C C . ASN A 1 753 ? 12.837 -44.753 -8.183 1.00 36.03 753 ASN A C 1
ATOM 5875 O O . ASN A 1 753 ? 12.414 -45.794 -7.678 1.00 36.03 753 ASN A O 1
ATOM 5879 N N . SER A 1 754 ? 12.391 -44.320 -9.360 1.00 33.34 754 SER A N 1
ATOM 5880 C CA . SER A 1 754 ? 11.632 -45.146 -10.289 1.00 33.34 754 SER A CA 1
ATOM 5881 C C . SER A 1 754 ? 12.592 -46.123 -10.979 1.00 33.34 754 SER A C 1
ATOM 5883 O O . SER A 1 754 ? 12.761 -46.112 -12.194 1.00 33.34 754 SER A O 1
ATOM 5885 N N . TYR A 1 755 ? 13.260 -46.956 -10.186 1.00 37.41 755 TYR A N 1
ATOM 5886 C CA . TYR A 1 755 ? 13.922 -48.170 -10.643 1.00 37.41 755 TYR A CA 1
ATOM 5887 C C . TYR A 1 755 ? 13.472 -49.308 -9.735 1.00 37.41 755 TYR A C 1
ATOM 5889 O O . TYR A 1 755 ? 14.181 -49.762 -8.844 1.00 37.41 755 TYR A O 1
ATOM 5897 N N . THR A 1 756 ? 12.245 -49.761 -9.976 1.00 38.25 756 THR A N 1
ATOM 5898 C CA . THR A 1 756 ? 11.862 -51.147 -9.719 1.00 38.25 756 THR A CA 1
ATOM 5899 C C . THR A 1 756 ? 11.700 -51.847 -11.063 1.00 38.25 756 THR A C 1
ATOM 5901 O O . THR A 1 756 ? 10.677 -51.725 -11.736 1.00 38.25 756 THR A O 1
ATOM 5904 N N . LYS A 1 757 ? 12.743 -52.581 -11.449 1.00 31.14 757 LYS A N 1
ATOM 5905 C CA . LYS A 1 757 ? 12.637 -53.912 -12.044 1.00 31.14 757 LYS A CA 1
ATOM 5906 C C . LYS A 1 757 ? 13.851 -54.732 -11.655 1.00 31.14 757 LYS A C 1
ATOM 5908 O O . LYS A 1 757 ? 14.967 -54.181 -11.760 1.00 31.14 757 LYS A O 1
#

Secondary structure (DSSP, 8-state):
-TT-EEEEEEEEEE-TTS-EEEEEEETTEEEEEEE-TTSBHHHHHHHHHHHHHHHHHHHHHHHHHHHHHHHHHHHHHHTT------------------------TTEEEE-TTSPBPPTTSBHHHHHHT-------S---------------------S---EEEEEEE---EEEEEE--S--BTTSPEEPEEEEESS-GGGSEEEEEEGGG-TTPPP-EESSEE---GGGTTPPEEEEEE-GGGGGG-EEEEPPPPBPPP--HHHHHHHHHHS-PPS--PPP----S------S-------TT-EEEEEEE---HHHHTSHHIIIII-TTS-HHHHSHHHHHHHHHHHHHHH--SEEEEEEEEHHHIIIIIHHHTTTTEEEEEEEPTT-SS-EEEEEEEETTTEEEEEEEEEEHHHHHHH-GGGHHHHHHHHHH-TTIIIIIGGG---EEEEEEEEE--SHHHHS-TTS-SEEEEEEEE----TT-HHHHHHHHHHHHHHHHHHHHHTPEES--SS-------S---EEPPPEEEEEE----TT-HHHHHHHHSEE-TT-GGGHHHHH------THHHHHHHHHHHHHHHHHHTT--PPP--------------------------------------------------------------SS--EE--TT--EEETTTTS--S-SEEETTEEE--EEEEEETTEEEEEE-----HHHHHTTSSSSBTTB--SBPPEEEEEEEPP----------

Radius of gyration: 36.87 Å; chains: 1; bounding box: 91×113×119 Å

pLDDT: mean 73.87, std 26.04, range [21.86, 98.94]

Organism: Toxoplasma gondii (strain ATCC 50861 / VEG) (NCBI:txid432359)